Protein AF-W9ZWS8-F1 (afdb_monomer)

Foldseek 3Di:
DPPVVVVVVVVVVVVVVVVPPVVVVVVVVVVVVVVVLVVDQFAAEEEAECVQFAFDLCLLQVFLQSLLVLLVLQQVLVCVVCVVLVNNSHHYAYEYEDQQQVVQCLCVVLVSFDPDSRRNVSSQNSNPVNDPRGHYDNLHDDPCSRVVVSLVVCVVLVPPPSHQAYEYHPQQDPVCLVSLQVVQLVQRHYEYEDALQGDRDCSVVRSNYHYDYSPNSGDNHHRPDPPPDPPDDDDDDDDDDDDQDAAADPCVVVVNDPCPPNDSHDDDDDDDDDDDDDDDDDDDDDDDDDDDDDPPDDDPDPDDPPLVPAAAPVNAPPPDFDADPVRHTGDHRDDDDDPVVPPDDDDPVVVLVVVCVVDPDPVVVVVSVVVVVVVVQVVCVVVPDHQDDDPVDGDDDDDDDDDDD

Structure (mmCIF, N/CA/C/O backbone):
data_AF-W9ZWS8-F1
#
_entry.id   AF-W9ZWS8-F1
#
loop_
_atom_site.group_PDB
_atom_site.id
_atom_site.type_symbol
_atom_site.label_atom_id
_atom_site.label_alt_id
_atom_site.label_comp_id
_atom_site.label_asym_id
_atom_site.label_entity_id
_atom_site.label_seq_id
_atom_site.pdbx_PDB_ins_code
_atom_site.Cartn_x
_atom_site.Cartn_y
_atom_site.Cartn_z
_atom_site.occupancy
_atom_site.B_iso_or_equiv
_atom_site.auth_seq_id
_atom_site.auth_comp_id
_atom_site.auth_asym_id
_atom_site.auth_atom_id
_atom_site.pdbx_PDB_model_num
ATOM 1 N N . MET A 1 1 ? -33.723 9.340 68.580 1.00 49.38 1 MET A N 1
ATOM 2 C CA . MET A 1 1 ? -34.343 9.014 67.281 1.00 49.38 1 MET A CA 1
ATOM 3 C C . MET A 1 1 ? -34.538 10.326 66.551 1.00 49.38 1 MET A C 1
ATOM 5 O O . MET A 1 1 ? -35.050 11.253 67.167 1.00 49.38 1 MET A O 1
ATOM 9 N N . LEU A 1 2 ? -34.007 10.461 65.334 1.00 48.06 2 LEU A N 1
ATOM 10 C CA . LEU A 1 2 ? -34.272 11.648 64.515 1.00 48.06 2 LEU A CA 1
ATOM 11 C C . LEU A 1 2 ? -35.775 11.666 64.185 1.00 48.06 2 LEU A C 1
ATOM 13 O O . LEU A 1 2 ? -36.319 10.587 63.966 1.00 48.06 2 LEU A O 1
ATOM 17 N N . PRO A 1 3 ? -36.450 12.827 64.205 1.00 59.47 3 PRO A N 1
ATOM 18 C CA . PRO A 1 3 ? -37.876 12.892 63.898 1.00 59.47 3 PRO A CA 1
ATOM 19 C C . PRO A 1 3 ? -38.123 12.420 62.460 1.00 59.47 3 PRO A C 1
ATOM 21 O O . PRO A 1 3 ? -37.377 12.810 61.560 1.00 59.47 3 PRO A O 1
ATOM 24 N N . ASP A 1 4 ? -39.158 11.602 62.257 1.00 61.44 4 ASP A N 1
ATOM 25 C CA . ASP A 1 4 ? -39.454 10.919 60.985 1.00 61.44 4 ASP A CA 1
ATOM 26 C C . ASP A 1 4 ? -39.531 11.887 59.789 1.00 61.44 4 ASP A C 1
ATOM 28 O O . ASP A 1 4 ? -39.014 11.599 58.713 1.00 61.44 4 ASP A O 1
ATOM 32 N N . GLU A 1 5 ? -40.007 13.118 60.003 1.00 66.88 5 GLU A N 1
ATOM 33 C CA . GLU A 1 5 ? -40.022 14.161 58.968 1.00 66.88 5 GLU A CA 1
ATOM 34 C C . GLU A 1 5 ? -38.631 14.557 58.441 1.00 66.88 5 GLU A C 1
ATOM 36 O O . GLU A 1 5 ? -38.486 14.991 57.298 1.00 66.88 5 GLU A O 1
ATOM 41 N N . ALA A 1 6 ? -37.589 14.481 59.273 1.00 58.44 6 ALA A N 1
ATOM 42 C CA . ALA A 1 6 ? -36.227 14.788 58.845 1.00 58.44 6 ALA A CA 1
ATOM 43 C C . ALA A 1 6 ? -35.654 13.670 57.964 1.00 58.44 6 ALA A C 1
ATOM 45 O O . ALA A 1 6 ? -34.862 13.951 57.063 1.00 58.44 6 ALA A O 1
ATOM 46 N N . ILE A 1 7 ? -36.082 12.429 58.203 1.00 60.06 7 ILE A N 1
ATOM 47 C CA . ILE A 1 7 ? -35.705 11.253 57.417 1.00 60.06 7 ILE A CA 1
ATOM 48 C C . ILE A 1 7 ? -36.413 11.299 56.058 1.00 60.06 7 ILE A C 1
ATOM 50 O O . ILE A 1 7 ? -35.750 11.151 55.031 1.00 60.06 7 ILE A O 1
ATOM 54 N N . ASP A 1 8 ? -37.705 11.630 56.035 1.00 65.50 8 ASP A N 1
ATOM 55 C CA . ASP A 1 8 ? -38.480 11.759 54.794 1.00 65.50 8 ASP A CA 1
ATOM 56 C C . ASP A 1 8 ? -37.973 12.909 53.911 1.00 65.50 8 ASP A C 1
ATOM 58 O O . ASP A 1 8 ? -37.762 12.734 52.710 1.00 65.50 8 ASP A O 1
ATOM 62 N N . ARG A 1 9 ? -37.649 14.072 54.498 1.00 68.88 9 ARG A N 1
ATOM 63 C CA . ARG A 1 9 ? -37.041 15.189 53.748 1.00 68.88 9 ARG A CA 1
ATOM 64 C C . ARG A 1 9 ? -35.665 14.834 53.176 1.00 68.88 9 ARG A C 1
ATOM 66 O O . ARG A 1 9 ? -35.333 15.267 52.069 1.00 68.88 9 ARG A O 1
ATOM 73 N N . ALA A 1 10 ? -34.858 14.060 53.901 1.00 55.59 10 ALA A N 1
ATOM 74 C CA . ALA A 1 10 ? -33.559 13.597 53.416 1.00 55.59 10 ALA A CA 1
ATOM 75 C C . ALA A 1 10 ? -33.711 12.576 52.275 1.00 55.59 10 ALA A C 1
ATOM 77 O O . ALA A 1 10 ? -32.982 12.662 51.285 1.00 55.59 10 ALA A O 1
ATOM 78 N N . ALA A 1 11 ? -34.691 11.671 52.370 1.00 60.41 11 ALA A N 1
ATOM 79 C CA . ALA A 1 11 ? -35.019 10.701 51.327 1.00 60.41 11 ALA A CA 1
ATOM 80 C C . ALA A 1 11 ? -35.515 11.380 50.039 1.00 60.41 11 ALA A C 1
ATOM 82 O O . ALA A 1 11 ? -35.026 11.062 48.955 1.00 60.41 11 ALA A O 1
ATOM 83 N N . ASP A 1 12 ? -36.390 12.382 50.151 1.00 66.44 12 ASP A N 1
ATOM 84 C CA . ASP A 1 12 ? -36.866 13.182 49.014 1.00 66.44 12 ASP A CA 1
ATOM 85 C C . ASP A 1 12 ? -35.747 14.002 48.365 1.00 66.44 12 ASP A C 1
ATOM 87 O O . ASP A 1 12 ? -35.689 14.156 47.142 1.00 66.44 12 ASP A O 1
ATOM 91 N N . THR A 1 13 ? -34.825 14.528 49.174 1.00 63.38 13 THR A N 1
ATOM 92 C CA . THR A 1 13 ? -33.660 15.265 48.673 1.00 63.38 13 THR A CA 1
ATOM 93 C C . THR A 1 13 ? -32.709 14.324 47.927 1.00 63.38 13 THR A C 1
ATOM 95 O O . THR A 1 13 ? -32.280 14.644 46.819 1.00 63.38 13 THR A O 1
ATOM 98 N N . LEU A 1 14 ? -32.455 13.123 48.460 1.00 55.41 14 LEU A N 1
ATOM 99 C CA . LEU A 1 14 ? -31.691 12.064 47.788 1.00 55.41 14 LEU A CA 1
ATOM 100 C C . LEU A 1 14 ? -32.362 11.590 46.492 1.00 55.41 14 LEU A C 1
ATOM 102 O O . LEU A 1 14 ? -31.674 11.395 45.492 1.00 55.41 14 LEU A O 1
ATOM 106 N N . ALA A 1 15 ? -33.689 11.454 46.469 1.00 58.94 15 ALA A N 1
ATOM 107 C CA . ALA A 1 15 ? -34.445 11.094 45.271 1.00 58.94 15 ALA A CA 1
ATOM 108 C C . ALA A 1 15 ? -34.354 12.181 44.184 1.00 58.94 15 ALA A C 1
ATOM 110 O O . ALA A 1 15 ? -34.162 11.868 43.008 1.00 58.94 15 ALA A O 1
ATOM 111 N N . LYS A 1 16 ? -34.399 13.463 44.570 1.00 58.09 16 LYS A N 1
ATOM 112 C CA . LYS A 1 16 ? -34.188 14.602 43.659 1.00 58.09 16 LYS A CA 1
ATOM 113 C C . LYS A 1 16 ? -32.757 14.665 43.120 1.00 58.09 16 LYS A C 1
ATOM 115 O O . LYS A 1 16 ? -32.581 14.910 41.930 1.00 58.09 16 LYS A O 1
ATOM 120 N N . PHE A 1 17 ? -31.747 14.379 43.945 1.00 52.06 17 PHE A N 1
ATOM 121 C CA . PHE A 1 17 ? -30.354 14.252 43.489 1.00 52.06 17 PHE A CA 1
ATOM 122 C C . PHE A 1 17 ? -30.159 13.074 42.526 1.00 52.06 17 PHE A C 1
ATOM 124 O O . PHE A 1 17 ? -29.433 13.203 41.547 1.00 52.06 17 PHE A O 1
ATOM 131 N N . ARG A 1 18 ? -30.849 11.951 42.756 1.00 52.91 18 ARG A N 1
ATOM 132 C CA . ARG A 1 18 ? -30.812 10.763 41.889 1.00 52.91 18 ARG A CA 1
ATOM 133 C C . ARG A 1 18 ? -31.508 10.989 40.536 1.00 52.91 18 ARG A C 1
ATOM 135 O O . ARG A 1 18 ? -31.109 10.374 39.552 1.00 52.91 18 ARG A O 1
ATOM 142 N N . ASN A 1 19 ? -32.505 11.880 40.484 1.00 54.25 19 ASN A N 1
ATOM 143 C CA . ASN A 1 19 ? -33.193 12.292 39.252 1.00 54.25 19 ASN A CA 1
ATOM 144 C C . ASN A 1 19 ? -32.467 13.409 38.478 1.00 54.25 19 ASN A C 1
ATOM 146 O O . ASN A 1 19 ? -32.538 13.427 37.254 1.00 54.25 19 ASN A O 1
ATOM 150 N N . ASN A 1 20 ? -31.729 14.301 39.147 1.00 55.91 20 ASN A N 1
ATOM 151 C CA . ASN A 1 20 ? -30.867 15.311 38.509 1.00 55.91 20 ASN A CA 1
ATOM 152 C C . ASN A 1 20 ? -29.486 14.734 38.171 1.00 55.91 20 ASN A C 1
ATOM 154 O O . ASN A 1 20 ? -28.443 15.302 38.502 1.00 55.91 20 ASN A O 1
ATOM 158 N N . ASN A 1 21 ? -29.474 13.574 37.519 1.00 60.28 21 ASN A N 1
ATOM 159 C CA . ASN A 1 21 ? -28.254 12.853 37.201 1.00 60.28 21 ASN A CA 1
ATOM 160 C C . ASN A 1 21 ? -27.593 13.458 35.950 1.00 60.28 21 ASN A C 1
ATOM 162 O O . ASN A 1 21 ? -27.434 12.793 34.931 1.00 60.28 21 ASN A O 1
ATOM 166 N N . ALA A 1 22 ? -27.145 14.714 36.053 1.00 64.44 22 ALA A N 1
ATOM 167 C CA . ALA A 1 22 ? -26.274 15.352 35.065 1.00 64.44 22 ALA A CA 1
ATOM 168 C C . ALA A 1 22 ? -25.052 14.471 34.755 1.00 64.44 22 ALA A C 1
ATOM 170 O O . ALA A 1 22 ? -24.515 14.518 33.659 1.00 64.44 22 ALA A O 1
ATOM 171 N N . LEU A 1 23 ? -24.649 13.612 35.700 1.00 55.84 23 LEU A N 1
ATOM 172 C CA . LEU A 1 23 ? -23.635 12.589 35.491 1.00 55.84 23 LEU A CA 1
ATOM 173 C C . LEU A 1 23 ? -24.034 11.557 34.426 1.00 55.84 23 LEU A C 1
ATOM 175 O O . LEU A 1 23 ? -23.194 11.212 33.609 1.00 55.84 23 LEU A O 1
ATOM 179 N N . ASN A 1 24 ? -25.284 11.088 34.387 1.00 66.06 24 ASN A N 1
ATOM 180 C CA . ASN A 1 24 ? -25.743 10.175 33.335 1.00 66.06 24 ASN A CA 1
ATOM 181 C C . ASN A 1 24 ? -25.787 10.877 31.979 1.00 66.06 24 ASN A C 1
ATOM 183 O O . ASN A 1 24 ? -25.373 10.282 30.993 1.00 66.06 24 ASN A O 1
ATOM 187 N N . ASP A 1 25 ? -26.215 12.140 31.935 1.00 69.50 25 ASP A N 1
ATOM 188 C CA . ASP A 1 25 ? -26.211 12.925 30.699 1.00 69.50 25 ASP A CA 1
ATOM 189 C C . ASP A 1 25 ? -24.784 13.201 30.217 1.00 69.50 25 ASP A C 1
ATOM 191 O O . ASP A 1 25 ? -24.505 13.076 29.030 1.00 69.50 25 ASP A O 1
ATOM 195 N N . ILE A 1 26 ? -23.852 13.505 31.126 1.00 73.38 26 ILE A N 1
ATOM 196 C CA . ILE A 1 26 ? -22.426 13.669 30.823 1.00 73.38 26 ILE A CA 1
ATOM 197 C C . ILE A 1 26 ? -21.822 12.341 30.370 1.00 73.38 26 ILE A C 1
ATOM 199 O O . ILE A 1 26 ? -21.086 12.336 29.391 1.00 73.38 26 ILE A O 1
ATOM 203 N N . LEU A 1 27 ? -22.130 11.221 31.029 1.00 71.31 27 LEU A N 1
ATOM 204 C CA . LEU A 1 27 ? -21.666 9.888 30.634 1.00 71.31 27 LEU A CA 1
ATOM 205 C C . LEU A 1 27 ? -22.222 9.488 29.268 1.00 71.31 27 LEU A C 1
ATOM 207 O O . LEU A 1 27 ? -21.477 8.958 28.451 1.00 71.31 27 LEU A O 1
ATOM 211 N N . ASP A 1 28 ? -23.487 9.788 28.988 1.00 73.50 28 ASP A N 1
ATOM 212 C CA . ASP A 1 28 ? -24.120 9.550 27.693 1.00 73.50 28 ASP A CA 1
ATOM 213 C C . ASP A 1 28 ? -23.546 10.485 26.617 1.00 73.50 28 ASP A C 1
ATOM 215 O O . ASP A 1 28 ? -23.298 10.077 25.487 1.00 73.50 28 ASP A O 1
ATOM 219 N N . GLN A 1 29 ? -23.226 11.732 26.965 1.00 73.75 29 GLN A N 1
ATOM 220 C CA . GLN A 1 29 ? -22.562 12.681 26.077 1.00 73.75 29 GLN A CA 1
ATOM 221 C C . GLN A 1 29 ? -21.107 12.275 25.809 1.00 73.75 29 GLN A C 1
ATOM 223 O O . GLN A 1 29 ? -20.656 12.377 24.670 1.00 73.75 29 GLN A O 1
ATOM 228 N N . TYR A 1 30 ? -20.397 11.744 26.806 1.00 69.50 30 TYR A N 1
ATOM 229 C CA . TYR A 1 30 ? -19.053 11.180 26.680 1.00 69.50 30 TYR A CA 1
ATOM 230 C C . TYR A 1 30 ? -19.078 9.892 25.851 1.00 69.50 30 TYR A C 1
ATOM 232 O O . TYR A 1 30 ? -18.274 9.737 24.937 1.00 69.50 30 TYR A O 1
ATOM 240 N N . ALA A 1 31 ? -20.059 9.014 26.075 1.00 67.25 31 ALA A N 1
ATOM 241 C CA . ALA A 1 31 ? -20.307 7.828 25.262 1.00 67.25 31 ALA A CA 1
ATOM 242 C C . ALA A 1 31 ? -20.641 8.207 23.813 1.00 67.25 31 ALA A C 1
ATOM 244 O O . ALA A 1 31 ? -20.095 7.610 22.892 1.00 67.25 31 ALA A O 1
ATOM 245 N N . LYS A 1 32 ? -21.437 9.260 23.590 1.00 64.81 32 LYS A N 1
ATOM 246 C CA . LYS A 1 32 ? -21.706 9.841 22.265 1.00 64.81 32 LYS A CA 1
ATOM 247 C C . LYS A 1 32 ? -20.467 10.486 21.643 1.00 64.81 32 LYS A C 1
ATOM 249 O O . LYS A 1 32 ? -20.309 10.415 20.430 1.00 64.81 32 LYS A O 1
ATOM 254 N N . GLN A 1 33 ? -19.565 11.089 22.420 1.00 63.78 33 GLN A N 1
ATOM 255 C CA . GLN A 1 33 ? -18.284 11.593 21.906 1.00 63.78 33 GLN A CA 1
ATOM 256 C C . GLN A 1 33 ? -17.329 10.452 21.520 1.00 63.78 33 GLN A C 1
ATOM 258 O O . GLN A 1 33 ? -16.702 10.517 20.463 1.00 63.78 33 GLN A O 1
ATOM 263 N N . LEU A 1 34 ? -17.277 9.377 22.311 1.00 60.72 34 LEU A N 1
ATOM 264 C CA . LEU A 1 34 ? -16.553 8.147 21.976 1.00 60.72 34 LEU A CA 1
ATOM 265 C C . LEU A 1 34 ? -17.168 7.455 20.744 1.00 60.72 34 LEU A C 1
ATOM 267 O O . LEU A 1 34 ? -16.440 7.014 19.854 1.00 60.72 34 LEU A O 1
ATOM 271 N N . ALA A 1 35 ? -18.499 7.437 20.637 1.00 56.84 35 ALA A N 1
ATOM 272 C CA . ALA A 1 35 ? -19.242 6.887 19.503 1.00 56.84 35 ALA A CA 1
ATOM 273 C C . ALA A 1 35 ? -19.125 7.751 18.236 1.00 56.84 35 ALA A C 1
ATOM 275 O O . ALA A 1 35 ? -19.041 7.211 17.140 1.00 56.84 35 ALA A O 1
ATOM 276 N N . ARG A 1 36 ? -18.987 9.078 18.349 1.00 53.50 36 ARG A N 1
ATOM 277 C CA . ARG A 1 36 ? -18.617 9.956 17.220 1.00 53.50 36 ARG A CA 1
ATOM 278 C C . ARG A 1 36 ? -17.240 9.620 16.638 1.00 53.50 36 ARG A C 1
ATOM 280 O O . ARG A 1 36 ? -16.988 9.874 15.462 1.00 53.50 36 ARG A O 1
ATOM 287 N N . GLY A 1 37 ? -16.354 9.009 17.429 1.00 51.03 37 GLY A N 1
ATOM 288 C CA . GLY A 1 37 ? -15.125 8.380 16.937 1.00 51.03 37 GLY A CA 1
ATOM 289 C C . GLY A 1 37 ? -15.361 7.063 16.178 1.00 51.03 37 GLY A C 1
ATOM 290 O O . GLY A 1 37 ? -14.565 6.720 15.305 1.00 51.03 37 GLY A O 1
ATOM 291 N N . GLN A 1 38 ? -16.457 6.353 16.474 1.00 51.25 38 GLN A N 1
ATOM 292 C CA . GLN A 1 38 ? -16.904 5.123 15.804 1.00 51.25 38 GLN A CA 1
ATOM 293 C C . GLN A 1 38 ? -17.777 5.366 14.559 1.00 51.25 38 GLN A C 1
ATOM 295 O O . GLN A 1 38 ? -17.828 4.500 13.693 1.00 51.25 38 GLN A O 1
ATOM 300 N N . GLU A 1 39 ? -18.409 6.537 14.411 1.00 52.16 39 GLU A N 1
ATOM 301 C CA . GLU A 1 39 ? -19.168 6.915 13.199 1.00 52.16 39 GLU A CA 1
ATOM 302 C C . GLU A 1 39 ? -18.287 7.043 11.945 1.00 52.16 39 GLU A C 1
ATOM 304 O O . GLU A 1 39 ? -18.783 7.148 10.821 1.00 52.16 39 GLU A O 1
ATOM 309 N N . ARG A 1 40 ? -16.961 7.022 12.106 1.00 67.19 40 ARG A N 1
ATOM 310 C CA . ARG A 1 40 ? -16.037 7.040 10.980 1.00 67.19 40 ARG A CA 1
ATOM 311 C C . ARG A 1 40 ? -15.728 5.616 10.532 1.00 67.19 40 ARG A C 1
ATOM 313 O O . ARG A 1 40 ? -15.257 4.812 11.331 1.00 67.19 40 ARG A O 1
ATOM 320 N N . LYS A 1 41 ? -15.924 5.334 9.238 1.00 82.94 41 LYS A N 1
ATOM 321 C CA . LYS A 1 41 ? -15.616 4.034 8.616 1.00 82.94 41 LYS A CA 1
ATOM 322 C C . LYS A 1 41 ? -14.187 3.586 8.991 1.00 82.94 41 LYS A C 1
ATOM 324 O O . LYS A 1 41 ? -13.235 4.266 8.586 1.00 82.94 41 LYS A O 1
ATOM 329 N N . PRO A 1 42 ? -14.014 2.519 9.796 1.00 93.50 42 PRO A N 1
ATOM 330 C CA . PRO A 1 42 ? -12.695 2.011 10.143 1.00 93.50 42 PRO A CA 1
ATOM 331 C C . PRO A 1 42 ? -12.051 1.381 8.910 1.00 93.50 42 PRO A C 1
ATOM 333 O O . PRO A 1 42 ? -12.739 0.921 7.997 1.00 93.50 42 PRO A O 1
ATOM 336 N N . PHE A 1 43 ? -10.724 1.352 8.880 1.00 96.56 43 PHE A N 1
ATOM 337 C CA . PHE A 1 43 ? -10.001 0.736 7.775 1.00 96.56 43 PHE A CA 1
ATOM 338 C C . PHE A 1 43 ? -8.743 0.017 8.248 1.00 96.56 43 PHE A C 1
ATOM 340 O O . PHE A 1 43 ? -8.201 0.285 9.325 1.00 96.56 43 PHE A O 1
ATOM 347 N N . ALA A 1 44 ? -8.279 -0.894 7.405 1.00 98.25 44 ALA A N 1
ATOM 348 C CA . ALA A 1 44 ? -6.967 -1.500 7.474 1.00 98.25 44 ALA A CA 1
ATOM 349 C C . ALA A 1 44 ? -6.117 -0.981 6.314 1.00 98.25 44 ALA A C 1
ATOM 351 O O . ALA A 1 44 ? -6.593 -0.866 5.185 1.00 98.25 44 ALA A O 1
ATOM 352 N N . LEU A 1 45 ? -4.857 -0.672 6.591 1.00 98.62 45 LEU A N 1
ATOM 353 C CA . LEU A 1 45 ? -3.904 -0.203 5.595 1.00 98.62 45 LEU A CA 1
ATOM 354 C C . LEU A 1 45 ? -2.966 -1.342 5.196 1.00 98.62 45 LEU A C 1
ATOM 356 O O . LEU A 1 45 ? -2.389 -1.990 6.060 1.00 98.62 45 LEU A O 1
ATOM 360 N N . ALA A 1 46 ? -2.742 -1.536 3.905 1.00 98.62 46 ALA A N 1
ATOM 361 C CA . ALA A 1 46 ? -1.642 -2.325 3.380 1.00 98.62 46 ALA A CA 1
ATOM 362 C C . ALA A 1 46 ? -0.635 -1.394 2.709 1.00 98.62 46 ALA A C 1
ATOM 364 O O . ALA A 1 46 ? -0.954 -0.746 1.713 1.00 98.62 46 ALA A O 1
ATOM 365 N N . VAL A 1 47 ? 0.577 -1.327 3.256 1.00 98.38 47 VAL A N 1
ATOM 366 C CA . VAL A 1 47 ? 1.681 -0.560 2.673 1.00 98.38 47 VAL A CA 1
ATOM 367 C C . VAL A 1 47 ? 2.685 -1.532 2.073 1.00 98.38 47 VAL A C 1
ATOM 369 O O . VAL A 1 47 ? 3.194 -2.410 2.774 1.00 98.38 47 VAL A O 1
ATOM 372 N N . VAL A 1 48 ? 2.948 -1.390 0.775 1.00 98.44 48 VAL A N 1
ATOM 373 C CA . VAL A 1 48 ? 3.708 -2.368 -0.009 1.00 98.44 48 VAL A CA 1
ATOM 374 C C . VAL A 1 48 ? 4.881 -1.699 -0.716 1.00 98.44 48 VAL A C 1
ATOM 376 O O . VAL A 1 48 ? 4.704 -0.710 -1.428 1.00 98.44 48 VAL A O 1
ATOM 379 N N . ASP A 1 49 ? 6.078 -2.258 -0.552 1.00 97.19 49 ASP A N 1
ATOM 380 C CA . ASP A 1 49 ? 7.244 -1.899 -1.355 1.00 97.19 49 ASP A CA 1
ATOM 381 C C . ASP A 1 49 ? 7.211 -2.676 -2.672 1.00 97.19 49 ASP A C 1
ATOM 383 O O . ASP A 1 49 ? 7.473 -3.884 -2.727 1.00 97.19 49 ASP A O 1
ATOM 387 N N . GLY A 1 50 ? 6.889 -1.965 -3.747 1.00 96.12 50 GLY A N 1
ATOM 388 C CA . GLY A 1 50 ? 6.734 -2.543 -5.070 1.00 96.12 50 GLY A CA 1
ATOM 389 C C . GLY A 1 50 ? 8.033 -2.904 -5.780 1.00 96.12 50 GLY A C 1
ATOM 390 O O . GLY A 1 50 ? 7.959 -3.448 -6.878 1.00 96.12 50 GLY A O 1
ATOM 391 N N . HIS A 1 51 ? 9.208 -2.650 -5.195 1.00 92.50 51 HIS A N 1
ATOM 392 C CA . HIS A 1 51 ? 10.468 -3.189 -5.721 1.00 92.50 51 HIS A CA 1
ATOM 393 C C . HIS A 1 51 ? 10.702 -4.632 -5.277 1.00 92.50 51 HIS A C 1
ATOM 395 O O . HIS A 1 51 ? 11.212 -5.438 -6.056 1.00 92.50 51 HIS A O 1
ATOM 401 N N . GLY A 1 52 ? 10.345 -4.953 -4.032 1.00 92.44 52 GLY A N 1
ATOM 402 C CA . GLY A 1 52 ? 10.497 -6.297 -3.481 1.00 92.44 52 GLY A CA 1
ATOM 403 C C . GLY A 1 52 ? 9.285 -7.183 -3.760 1.00 92.44 52 GLY A C 1
ATOM 404 O O . GLY A 1 52 ? 9.424 -8.322 -4.210 1.00 92.44 52 GLY A O 1
ATOM 405 N N . TYR A 1 53 ? 8.080 -6.671 -3.508 1.00 96.44 53 TYR A N 1
ATOM 406 C CA . TYR A 1 53 ? 6.842 -7.451 -3.541 1.00 96.44 53 TYR A CA 1
ATOM 407 C C . TYR A 1 53 ? 6.208 -7.412 -4.930 1.00 96.44 53 TYR A C 1
ATOM 409 O O . TYR A 1 53 ? 5.218 -6.730 -5.183 1.00 96.44 53 TYR A O 1
ATOM 417 N N . ILE A 1 54 ? 6.814 -8.157 -5.850 1.00 96.19 54 ILE A N 1
ATOM 418 C CA . ILE A 1 54 ? 6.367 -8.252 -7.241 1.00 96.19 54 ILE A CA 1
ATOM 419 C C . ILE A 1 54 ? 5.187 -9.222 -7.351 1.00 96.19 54 ILE A C 1
ATOM 421 O O . ILE A 1 54 ? 5.253 -10.345 -6.844 1.00 96.19 54 ILE A O 1
ATOM 425 N N . PHE A 1 55 ? 4.123 -8.804 -8.039 1.00 97.44 55 PHE A N 1
ATOM 426 C CA . PHE A 1 55 ? 2.961 -9.650 -8.320 1.00 97.44 55 PHE A CA 1
ATOM 427 C C . PHE A 1 55 ? 3.312 -10.851 -9.194 1.00 97.44 55 PHE A C 1
ATOM 429 O O . PHE A 1 55 ? 4.261 -10.813 -9.983 1.00 97.44 55 PHE A O 1
ATOM 436 N N . ASP A 1 56 ? 2.521 -11.916 -9.059 1.00 96.56 56 ASP A N 1
ATOM 437 C CA . ASP A 1 56 ? 2.656 -13.108 -9.891 1.00 96.56 56 ASP A CA 1
ATOM 438 C C . ASP A 1 56 ? 2.678 -12.765 -11.395 1.00 96.56 56 ASP A C 1
ATOM 440 O O . ASP A 1 56 ? 2.004 -11.842 -11.862 1.00 96.56 56 ASP A O 1
ATOM 444 N N . GLU A 1 57 ? 3.468 -13.507 -12.175 1.00 95.62 57 GLU A N 1
ATOM 445 C CA . GLU A 1 57 ? 3.637 -13.224 -13.605 1.00 95.62 57 GLU A CA 1
ATOM 446 C C . GLU A 1 57 ? 2.351 -13.308 -14.412 1.00 95.62 57 GLU A C 1
ATOM 448 O O . GLU A 1 57 ? 2.234 -12.601 -15.411 1.00 95.62 57 GLU A O 1
ATOM 453 N N . ARG A 1 58 ? 1.378 -14.110 -13.964 1.00 95.94 58 ARG A N 1
ATOM 454 C CA . ARG A 1 58 ? 0.045 -14.191 -14.577 1.00 95.94 58 ARG A CA 1
ATOM 455 C C . ARG A 1 58 ? -0.740 -12.881 -14.498 1.00 95.94 58 ARG A C 1
ATOM 457 O O . ARG A 1 58 ? -1.769 -12.745 -15.151 1.00 95.94 58 ARG A O 1
ATOM 464 N N . PHE A 1 59 ? -0.318 -11.956 -13.640 1.00 97.69 59 PHE A N 1
ATOM 465 C CA . PHE A 1 59 ? -0.847 -10.599 -13.594 1.00 97.69 59 PHE A CA 1
ATOM 466 C C . PHE A 1 59 ? 0.054 -9.658 -14.374 1.00 97.69 59 PHE A C 1
ATOM 468 O O . PHE A 1 59 ? -0.420 -8.918 -15.221 1.00 97.69 59 PHE A O 1
ATOM 475 N N . VAL A 1 60 ? 1.362 -9.704 -14.123 1.00 96.44 60 VAL A N 1
ATOM 476 C CA . VAL A 1 60 ? 2.307 -8.757 -14.731 1.00 96.44 60 VAL A CA 1
ATOM 477 C C . VAL A 1 60 ? 2.268 -8.805 -16.264 1.00 96.44 60 VAL A C 1
ATOM 479 O O . VAL A 1 60 ? 2.268 -7.754 -16.899 1.00 96.44 60 VAL A O 1
ATOM 482 N N . LYS A 1 61 ? 2.184 -10.005 -16.857 1.00 95.06 61 LYS A N 1
ATOM 483 C CA . LYS A 1 61 ? 2.166 -10.194 -18.319 1.00 95.06 61 LYS A CA 1
ATOM 484 C C . LYS A 1 61 ? 0.891 -9.675 -18.995 1.00 95.06 61 LYS A C 1
ATOM 486 O O . LYS A 1 61 ? 0.932 -9.363 -20.180 1.00 95.06 61 LYS A O 1
ATOM 491 N N . ASP A 1 62 ? -0.201 -9.534 -18.247 1.00 96.25 62 ASP A N 1
ATOM 492 C CA . ASP A 1 62 ? -1.517 -9.154 -18.774 1.00 96.25 62 ASP A CA 1
ATOM 493 C C . ASP A 1 62 ? -1.764 -7.635 -18.725 1.00 96.25 62 ASP A C 1
ATOM 495 O O . ASP A 1 62 ? -2.880 -7.176 -18.970 1.00 96.25 62 ASP A O 1
ATOM 499 N N . GLY A 1 63 ? -0.739 -6.838 -18.400 1.00 96.25 63 GLY A N 1
ATOM 500 C CA . GLY A 1 63 ? -0.816 -5.377 -18.421 1.00 96.25 63 GLY A CA 1
ATOM 501 C C . GLY A 1 63 ? -1.949 -4.843 -17.541 1.00 96.25 63 GLY A C 1
ATOM 502 O O . GLY A 1 63 ? -2.014 -5.160 -16.355 1.00 96.25 63 GLY A O 1
ATOM 503 N N . GLU A 1 64 ? -2.832 -4.031 -18.121 1.00 97.56 64 GLU A N 1
ATOM 504 C CA . GLU A 1 64 ? -3.941 -3.355 -17.430 1.00 97.56 64 GLU A CA 1
ATOM 505 C C . GLU A 1 64 ? -4.927 -4.325 -16.760 1.00 97.56 64 GLU A C 1
ATOM 507 O O . GLU A 1 64 ? -5.141 -4.252 -15.549 1.00 97.56 64 GLU A O 1
ATOM 512 N N . GLU A 1 65 ? -5.447 -5.309 -17.498 1.00 97.75 65 GLU A N 1
ATOM 513 C CA . GLU A 1 65 ? -6.328 -6.350 -16.943 1.00 97.75 65 GLU A CA 1
ATOM 514 C C . GLU A 1 65 ? -5.633 -7.149 -15.835 1.00 97.75 65 GLU A C 1
ATOM 516 O O . GLU A 1 65 ? -6.226 -7.526 -14.819 1.00 97.75 65 GLU A O 1
ATOM 521 N N . GLY A 1 66 ? -4.333 -7.384 -16.008 1.00 98.00 66 GLY A N 1
ATOM 522 C CA . GLY A 1 66 ? -3.488 -8.004 -15.002 1.00 98.00 66 GLY A CA 1
ATOM 523 C C . GLY A 1 66 ? -3.406 -7.199 -13.707 1.00 98.00 66 GLY A C 1
ATOM 524 O O . GLY A 1 66 ? -3.591 -7.763 -12.626 1.00 98.00 66 GLY A O 1
ATOM 525 N N . GLY A 1 67 ? -3.187 -5.887 -13.813 1.00 98.12 67 GLY A N 1
ATOM 526 C CA . GLY A 1 67 ? -3.179 -4.957 -12.684 1.00 98.12 67 GLY A CA 1
ATOM 527 C C . GLY A 1 67 ? -4.500 -4.952 -11.922 1.00 98.12 67 GLY A C 1
ATOM 528 O O . GLY A 1 67 ? -4.503 -5.035 -10.691 1.00 98.12 67 GLY A O 1
ATOM 529 N N . SER A 1 68 ? -5.616 -4.961 -12.654 1.00 98.12 68 SER A N 1
ATOM 530 C CA . SER A 1 68 ? -6.955 -4.991 -12.063 1.00 98.12 68 SER A CA 1
ATOM 531 C C . SER A 1 68 ? -7.217 -6.277 -11.276 1.00 98.12 68 SER A C 1
ATOM 533 O O . SER A 1 68 ? -7.618 -6.251 -10.106 1.00 98.12 68 SER A O 1
ATOM 535 N N . ARG A 1 69 ? -6.886 -7.432 -11.867 1.00 98.00 69 ARG A N 1
ATOM 536 C CA . ARG A 1 69 ? -7.006 -8.734 -11.193 1.00 98.00 69 ARG A CA 1
ATOM 537 C C . ARG A 1 69 ? -6.059 -8.864 -9.996 1.00 98.00 69 ARG A C 1
ATOM 539 O O . ARG A 1 69 ? -6.460 -9.434 -8.981 1.00 98.00 69 ARG A O 1
ATOM 546 N N . ALA A 1 70 ? -4.838 -8.332 -10.085 1.00 98.25 70 ALA A N 1
ATOM 547 C CA . ALA A 1 70 ? -3.868 -8.353 -8.990 1.00 98.25 70 ALA A CA 1
ATOM 548 C C . ALA A 1 70 ? -4.357 -7.558 -7.775 1.00 98.25 70 ALA A C 1
ATOM 550 O O . ALA A 1 70 ? -4.322 -8.065 -6.651 1.00 98.25 70 ALA A O 1
ATOM 551 N N . ALA A 1 71 ? -4.848 -6.339 -8.000 1.00 98.25 71 ALA A N 1
ATOM 552 C CA . ALA A 1 71 ? -5.404 -5.496 -6.949 1.00 98.25 71 ALA A CA 1
ATOM 553 C C . ALA A 1 71 ? -6.605 -6.159 -6.266 1.00 98.25 71 ALA A C 1
ATOM 555 O O . ALA A 1 71 ? -6.660 -6.224 -5.036 1.00 98.25 71 ALA A O 1
ATOM 556 N N . LYS A 1 72 ? -7.522 -6.731 -7.059 1.00 97.31 72 LYS A N 1
ATOM 557 C CA . LYS A 1 72 ? -8.668 -7.482 -6.540 1.00 97.31 72 LYS A CA 1
ATOM 558 C C . LYS A 1 72 ? -8.229 -8.668 -5.679 1.00 97.31 72 LYS A C 1
ATOM 560 O O . LYS A 1 72 ? -8.685 -8.785 -4.546 1.00 97.31 72 LYS A O 1
ATOM 565 N N . GLN A 1 73 ? -7.310 -9.508 -6.164 1.00 97.75 73 GLN A N 1
ATOM 566 C CA . GLN A 1 73 ? -6.858 -10.667 -5.390 1.00 97.75 73 GLN A CA 1
ATOM 567 C C . GLN A 1 73 ? -6.127 -10.257 -4.105 1.00 97.75 73 GLN A C 1
ATOM 569 O O . GLN A 1 73 ? -6.322 -10.888 -3.064 1.00 97.75 73 GLN A O 1
ATOM 574 N N . LEU A 1 74 ? -5.297 -9.212 -4.151 1.00 98.25 74 LEU A N 1
ATOM 575 C CA . LEU A 1 74 ? -4.646 -8.673 -2.959 1.00 98.25 74 LEU A CA 1
ATOM 576 C C . LEU A 1 74 ? -5.692 -8.214 -1.936 1.00 98.25 74 LEU A C 1
ATOM 578 O O . LEU A 1 74 ? -5.641 -8.631 -0.782 1.00 98.25 74 LEU A O 1
ATOM 582 N N . ASN A 1 75 ? -6.672 -7.422 -2.367 1.00 97.44 75 ASN A N 1
ATOM 583 C CA . ASN A 1 75 ? -7.762 -6.955 -1.518 1.00 97.44 75 ASN A CA 1
ATOM 584 C C . ASN A 1 75 ? -8.570 -8.112 -0.904 1.00 97.44 75 ASN A C 1
ATOM 586 O O . ASN A 1 75 ? -8.797 -8.120 0.304 1.00 97.44 75 ASN A O 1
ATOM 590 N N . ASP A 1 76 ? -8.957 -9.108 -1.701 1.00 96.94 76 ASP A N 1
ATOM 591 C CA . ASP A 1 76 ? -9.736 -10.260 -1.231 1.00 96.94 76 ASP A CA 1
ATOM 592 C C . ASP A 1 76 ? -8.949 -11.077 -0.190 1.00 96.94 76 ASP A C 1
ATOM 594 O O . ASP A 1 76 ? -9.469 -11.416 0.874 1.00 96.94 76 ASP A O 1
ATOM 598 N N . THR A 1 77 ? -7.651 -11.286 -0.432 1.00 98.00 77 THR A N 1
ATOM 599 C CA . THR A 1 77 ? -6.761 -12.004 0.496 1.00 98.00 77 THR A CA 1
ATOM 600 C C . THR A 1 77 ? -6.585 -11.243 1.819 1.00 98.00 77 THR A C 1
ATOM 602 O O . THR A 1 77 ? -6.554 -11.842 2.899 1.00 98.00 77 THR A O 1
ATOM 605 N N . LEU A 1 78 ? -6.499 -9.910 1.763 1.00 98.00 78 LEU A N 1
ATOM 606 C CA . LEU A 1 78 ? -6.447 -9.058 2.954 1.00 98.00 78 LEU A CA 1
ATOM 607 C C . LEU A 1 78 ? -7.773 -9.085 3.724 1.00 98.00 78 LEU A C 1
ATOM 609 O O . LEU A 1 78 ? -7.757 -9.228 4.946 1.00 98.00 78 LEU A O 1
ATOM 613 N N . LYS A 1 79 ? -8.921 -9.033 3.038 1.00 97.25 79 LYS A N 1
ATOM 614 C CA . LYS A 1 79 ? -10.246 -9.162 3.669 1.00 97.25 79 LYS A CA 1
ATOM 615 C C . LYS A 1 79 ? -10.418 -10.504 4.376 1.00 97.25 79 LYS A C 1
ATOM 617 O O . LYS A 1 79 ? -10.918 -10.545 5.499 1.00 97.25 79 LYS A O 1
ATOM 622 N N . ASP A 1 80 ? -9.945 -11.592 3.777 1.00 97.62 80 ASP A N 1
ATOM 623 C CA . ASP A 1 80 ? -9.932 -12.909 4.418 1.00 97.62 80 ASP A CA 1
ATOM 624 C C . ASP A 1 80 ? -9.061 -12.930 5.682 1.00 97.62 80 ASP A C 1
ATOM 626 O O . ASP A 1 80 ? -9.433 -13.518 6.703 1.00 97.62 80 ASP A O 1
ATOM 630 N N . SER A 1 81 ? -7.907 -12.261 5.640 1.00 97.75 81 SER A N 1
ATOM 631 C CA . SER A 1 81 ? -7.027 -12.098 6.799 1.00 97.75 81 SER A CA 1
ATOM 632 C C . SER A 1 81 ? -7.665 -11.263 7.917 1.00 97.75 81 SER A C 1
ATOM 634 O O . SER A 1 81 ? -7.509 -11.615 9.090 1.00 97.75 81 SER A O 1
ATOM 636 N N . LEU A 1 82 ? -8.408 -10.209 7.573 1.00 97.56 82 LEU A N 1
ATOM 637 C CA . LEU A 1 82 ? -9.141 -9.368 8.525 1.00 97.56 82 LEU A CA 1
ATOM 638 C C . LEU A 1 82 ? -10.320 -10.103 9.161 1.00 97.56 82 LEU A C 1
ATOM 640 O O . LEU A 1 82 ? -10.501 -10.008 10.372 1.00 97.56 82 LEU A O 1
ATOM 644 N N . ARG A 1 83 ? -11.064 -10.902 8.388 1.00 97.25 83 ARG A N 1
ATOM 645 C CA . ARG A 1 83 ? -12.156 -11.740 8.911 1.00 97.25 83 ARG A CA 1
ATOM 646 C C . ARG A 1 83 ? -11.660 -12.708 9.986 1.00 97.25 83 ARG A C 1
ATOM 648 O O . ARG A 1 83 ? -12.299 -12.871 11.016 1.00 97.25 83 ARG A O 1
ATOM 655 N N . ARG A 1 84 ? -10.476 -13.306 9.802 1.00 96.06 84 ARG A N 1
ATOM 656 C CA . ARG A 1 84 ? -9.843 -14.158 10.832 1.00 96.06 84 ARG A CA 1
ATOM 657 C C . ARG A 1 84 ? -9.459 -13.397 12.109 1.00 96.06 84 ARG A C 1
ATOM 659 O O . ARG A 1 84 ? -9.244 -14.031 13.135 1.00 96.06 84 ARG A O 1
ATOM 666 N N . LYS A 1 85 ? -9.342 -12.069 12.040 1.00 95.19 85 LYS A N 1
ATOM 667 C CA . LYS A 1 85 ? -8.986 -11.181 13.158 1.00 95.19 85 LYS A CA 1
ATOM 668 C C . LYS A 1 85 ? -10.202 -10.489 13.787 1.00 95.19 85 LYS A C 1
ATOM 670 O O . LYS A 1 85 ? -10.008 -9.699 14.702 1.00 95.19 85 LYS A O 1
ATOM 675 N N . GLY A 1 86 ? -11.423 -10.747 13.306 1.00 94.94 86 GLY A N 1
ATOM 676 C CA . GLY A 1 86 ? -12.628 -10.034 13.753 1.00 94.94 86 GLY A CA 1
ATOM 677 C C . GLY A 1 86 ? -12.671 -8.566 13.307 1.00 94.94 86 GLY A C 1
ATOM 678 O O . GLY A 1 86 ? -13.224 -7.718 14.004 1.00 94.94 86 GLY A O 1
ATOM 679 N N . LEU A 1 87 ? -12.015 -8.243 12.186 1.00 94.88 87 LEU A N 1
ATOM 680 C CA . LEU A 1 87 ? -11.916 -6.894 11.617 1.00 94.88 87 LEU A CA 1
ATOM 681 C C . LEU A 1 87 ? -12.609 -6.790 10.248 1.00 94.88 87 LEU A C 1
ATOM 683 O O . LEU A 1 87 ? -12.256 -5.939 9.434 1.00 94.88 87 LEU A O 1
ATOM 687 N N . GLU A 1 88 ? -13.596 -7.642 9.968 1.00 92.81 88 GLU A N 1
ATOM 688 C CA . GLU A 1 88 ? -14.329 -7.675 8.692 1.00 92.81 88 GLU A CA 1
ATOM 689 C C . GLU A 1 88 ? -15.120 -6.395 8.375 1.00 92.81 88 GLU A C 1
ATOM 691 O O . GLU A 1 88 ? -15.468 -6.166 7.220 1.00 92.81 88 GLU A O 1
ATOM 696 N N . SER A 1 89 ? -15.383 -5.550 9.375 1.00 90.69 89 SER A N 1
ATOM 697 C CA . SER A 1 89 ? -16.033 -4.245 9.203 1.00 90.69 89 SER A CA 1
ATOM 698 C C . SER A 1 89 ? -15.101 -3.159 8.654 1.00 90.69 89 SER A C 1
ATOM 700 O O . SER A 1 89 ? -15.566 -2.068 8.323 1.00 90.69 89 SER A O 1
ATOM 702 N N . CYS A 1 90 ? -13.794 -3.427 8.571 1.00 94.25 90 CYS A N 1
ATOM 703 C CA . CYS A 1 90 ? -12.815 -2.479 8.054 1.00 94.25 90 CYS A CA 1
ATOM 704 C C . CYS A 1 90 ? -12.797 -2.467 6.520 1.00 94.25 90 CYS A C 1
ATOM 706 O O . CYS A 1 90 ? -12.679 -3.511 5.879 1.00 94.25 90 CYS A O 1
ATOM 708 N N . GLU A 1 91 ? -12.797 -1.270 5.932 1.00 95.12 91 GLU A N 1
ATOM 709 C CA . GLU A 1 91 ? -12.397 -1.100 4.531 1.00 95.12 91 GLU A CA 1
ATOM 710 C C . GLU A 1 91 ? -10.898 -1.390 4.376 1.00 95.12 91 GLU A C 1
ATOM 712 O O . GLU A 1 91 ? -10.111 -1.185 5.302 1.00 95.12 91 GLU A O 1
ATOM 717 N N . VAL A 1 92 ? -10.478 -1.853 3.201 1.00 97.38 92 VAL A N 1
ATOM 718 C CA . VAL A 1 92 ? -9.065 -2.138 2.924 1.00 97.38 92 VAL A CA 1
ATOM 719 C C . VAL A 1 92 ? -8.505 -1.025 2.056 1.00 97.38 92 VAL A C 1
ATOM 721 O O . VAL A 1 92 ? -8.973 -0.808 0.950 1.00 97.38 92 VAL A O 1
ATOM 724 N N . MET A 1 93 ? -7.483 -0.328 2.539 1.00 97.81 93 MET A N 1
ATOM 725 C CA . MET A 1 93 ? -6.727 0.649 1.761 1.00 97.81 93 MET A CA 1
ATOM 726 C C . MET A 1 93 ? -5.376 0.048 1.393 1.00 97.81 93 MET A C 1
ATOM 728 O O . MET A 1 93 ? -4.624 -0.345 2.280 1.00 97.81 93 MET A O 1
ATOM 732 N N . VAL A 1 94 ? -5.042 -0.003 0.107 1.00 98.38 94 VAL A N 1
ATOM 733 C CA . VAL A 1 94 ? -3.770 -0.542 -0.386 1.00 98.38 94 VAL A CA 1
ATOM 734 C C . VAL A 1 94 ? -2.954 0.577 -1.011 1.00 98.38 94 VAL A C 1
ATOM 736 O O . VAL A 1 94 ? -3.431 1.274 -1.897 1.00 98.38 94 VAL A O 1
ATOM 739 N N . ARG A 1 95 ? -1.704 0.730 -0.572 1.00 98.19 95 ARG A N 1
ATOM 740 C CA . ARG A 1 95 ? -0.757 1.704 -1.116 1.00 98.19 95 ARG A CA 1
ATOM 741 C C . ARG A 1 95 ? 0.569 1.037 -1.426 1.00 98.19 95 ARG A C 1
ATOM 743 O O . ARG A 1 95 ? 1.321 0.666 -0.523 1.00 98.19 95 ARG A O 1
ATOM 750 N N . MET A 1 96 ? 0.850 0.900 -2.710 1.00 98.12 96 MET A N 1
ATOM 751 C CA . MET A 1 96 ? 2.071 0.310 -3.229 1.00 98.12 96 MET A CA 1
ATOM 752 C C . MET A 1 96 ? 2.987 1.396 -3.781 1.00 98.12 96 MET A C 1
ATOM 754 O O . MET A 1 96 ? 2.559 2.220 -4.583 1.00 98.12 96 MET A O 1
ATOM 758 N N . TYR A 1 97 ? 4.249 1.402 -3.363 1.00 98.38 97 TYR A N 1
ATOM 759 C CA . TYR A 1 97 ? 5.228 2.413 -3.760 1.00 98.38 97 TYR A CA 1
ATOM 760 C C . TYR A 1 97 ? 6.345 1.779 -4.574 1.00 98.38 97 TYR A C 1
ATOM 762 O O . TYR A 1 97 ? 6.981 0.832 -4.119 1.00 98.38 97 TYR A O 1
ATOM 770 N N . ALA A 1 98 ? 6.623 2.320 -5.758 1.00 97.50 98 ALA A N 1
ATOM 771 C CA . ALA A 1 98 ? 7.756 1.886 -6.566 1.00 97.50 98 ALA A CA 1
ATOM 772 C C . ALA A 1 98 ? 8.299 3.028 -7.424 1.00 97.50 98 ALA A C 1
ATOM 774 O O . ALA A 1 98 ? 7.567 3.938 -7.794 1.00 97.50 98 ALA A O 1
ATOM 775 N N . ASN A 1 99 ? 9.574 2.960 -7.799 1.00 96.44 99 ASN A N 1
ATOM 776 C CA . ASN A 1 99 ? 10.095 3.726 -8.924 1.00 96.44 99 ASN A CA 1
ATOM 777 C C . ASN A 1 99 ? 9.638 3.013 -10.200 1.00 96.44 99 ASN A C 1
ATOM 779 O O . ASN A 1 99 ? 10.199 1.974 -10.559 1.00 96.44 99 ASN A O 1
ATOM 783 N N . LEU A 1 100 ? 8.620 3.544 -10.881 1.00 96.44 100 LEU A N 1
ATOM 784 C CA . LEU A 1 100 ? 7.991 2.840 -12.003 1.00 96.44 100 LEU A CA 1
ATOM 785 C C . LEU A 1 100 ? 8.970 2.611 -13.163 1.00 96.44 100 LEU A C 1
ATOM 787 O O . LEU A 1 100 ? 8.950 1.556 -13.802 1.00 96.44 100 LEU A O 1
ATOM 791 N N . THR A 1 101 ? 9.868 3.568 -13.401 1.00 95.81 101 THR A N 1
ATOM 792 C CA . THR A 1 101 ? 10.940 3.458 -14.399 1.00 95.81 101 THR A CA 1
ATOM 793 C C . THR A 1 101 ? 11.919 2.335 -14.037 1.00 95.81 101 THR A C 1
ATOM 795 O O . THR A 1 101 ? 12.242 1.473 -14.860 1.00 95.81 101 THR A O 1
ATOM 798 N N . GLY A 1 102 ? 12.400 2.326 -12.791 1.00 95.38 102 GLY A N 1
ATOM 799 C CA . GLY A 1 102 ? 13.334 1.316 -12.290 1.00 95.38 102 GLY A CA 1
ATOM 800 C C . GLY A 1 102 ? 12.726 -0.086 -12.291 1.00 95.38 102 GLY A C 1
ATOM 801 O O . GLY A 1 102 ? 13.369 -1.045 -12.726 1.00 95.38 102 GLY A O 1
ATOM 802 N N . LEU A 1 103 ? 11.463 -0.191 -11.878 1.00 95.75 103 LEU A N 1
ATOM 803 C CA . LEU A 1 103 ? 10.706 -1.433 -11.884 1.00 95.75 103 LEU A CA 1
ATOM 804 C C . LEU A 1 103 ? 10.475 -1.948 -13.311 1.00 95.75 103 LEU A C 1
ATOM 806 O O . LEU A 1 103 ? 10.760 -3.113 -13.578 1.00 95.75 103 LEU A O 1
ATOM 810 N N . SER A 1 104 ? 10.070 -1.087 -14.252 1.00 96.69 104 SER A N 1
ATOM 811 C CA . SER A 1 104 ? 9.886 -1.458 -15.669 1.00 96.69 104 SER A CA 1
ATOM 812 C C . SER A 1 104 ? 11.166 -2.052 -16.265 1.00 96.69 104 SER A C 1
ATOM 814 O O . SER A 1 104 ? 11.141 -3.119 -16.878 1.00 96.69 104 SER A O 1
ATOM 816 N N . LYS A 1 105 ? 12.322 -1.427 -15.999 1.00 95.12 105 LYS A N 1
ATOM 817 C CA . LYS A 1 105 ? 13.635 -1.941 -16.423 1.00 95.12 105 LYS A CA 1
ATOM 818 C C . LYS A 1 105 ? 13.947 -3.314 -15.819 1.00 95.12 105 LYS A C 1
ATOM 820 O O . LYS A 1 105 ? 14.546 -4.160 -16.481 1.00 95.12 105 LYS A O 1
ATOM 825 N N . THR A 1 106 ? 13.564 -3.537 -14.566 1.00 94.62 106 THR A N 1
ATOM 826 C CA . THR A 1 106 ? 13.758 -4.807 -13.854 1.00 94.62 106 THR A CA 1
ATOM 827 C C . THR A 1 106 ? 12.871 -5.919 -14.392 1.00 94.62 106 THR A C 1
ATOM 829 O O . THR A 1 106 ? 13.350 -7.028 -14.636 1.00 94.62 106 THR A O 1
ATOM 832 N N . LEU A 1 107 ? 11.611 -5.614 -14.668 1.00 94.88 107 LEU A N 1
ATOM 833 C CA . LEU A 1 107 ? 10.676 -6.565 -15.254 1.00 94.88 107 LEU A CA 1
ATOM 834 C C . LEU A 1 107 ? 11.020 -6.884 -16.716 1.00 94.88 107 LEU A C 1
ATOM 836 O O . LEU A 1 107 ? 10.904 -8.032 -17.132 1.00 94.88 107 LEU A O 1
ATOM 840 N N . CYS A 1 108 ? 11.550 -5.924 -17.477 1.00 94.81 108 CY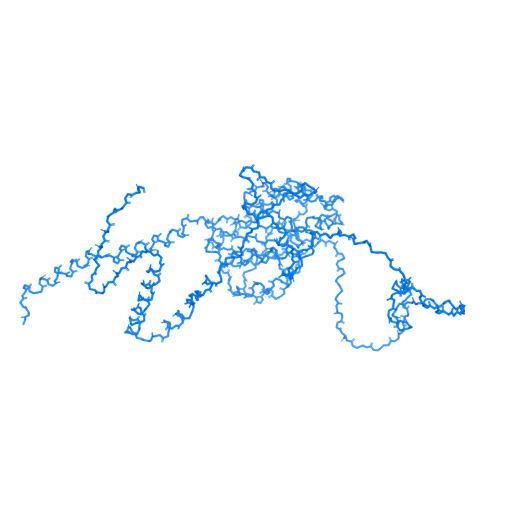S A N 1
ATOM 841 C CA . CYS A 1 108 ? 12.028 -6.172 -18.837 1.00 94.81 108 CYS A CA 1
ATOM 842 C C . CYS A 1 108 ? 13.165 -7.204 -18.885 1.00 94.81 108 CYS A C 1
ATOM 844 O O . CYS A 1 108 ? 13.100 -8.163 -19.651 1.00 94.81 108 CYS A O 1
ATOM 846 N N . LYS A 1 109 ? 14.172 -7.083 -18.009 1.00 93.19 109 LYS A N 1
ATOM 847 C CA . LYS A 1 109 ? 15.287 -8.050 -17.957 1.00 93.19 109 LYS A CA 1
ATOM 848 C C . LYS A 1 109 ? 14.861 -9.468 -17.581 1.00 93.19 109 LYS A C 1
ATOM 850 O O . LYS A 1 109 ? 15.570 -10.412 -17.908 1.00 93.19 109 LYS A O 1
ATOM 855 N N . SER A 1 110 ? 13.741 -9.610 -16.878 1.00 91.31 110 SER A N 1
ATOM 856 C CA . SER A 1 110 ? 13.165 -10.909 -16.513 1.00 91.31 110 SER A CA 1
ATOM 857 C C . SER A 1 110 ? 12.133 -11.415 -17.528 1.00 91.31 110 SER A C 1
ATOM 859 O O . SER A 1 110 ? 11.534 -12.463 -17.306 1.00 91.31 110 SER A O 1
ATOM 861 N N . GLY A 1 111 ? 11.931 -10.703 -18.645 1.00 91.56 111 GLY A N 1
ATOM 862 C CA . GLY A 1 111 ? 10.976 -11.081 -19.689 1.00 91.56 111 GLY A CA 1
ATOM 863 C C . GLY A 1 111 ? 9.508 -10.911 -19.286 1.00 91.56 111 GLY A C 1
ATOM 864 O O . GLY A 1 111 ? 8.639 -11.546 -19.876 1.00 91.56 111 GLY A O 1
ATOM 865 N N . LEU A 1 112 ? 9.228 -10.092 -18.267 1.00 91.19 112 LEU A N 1
ATOM 866 C CA . LEU A 1 112 ? 7.881 -9.868 -17.735 1.00 91.19 112 LEU A CA 1
ATOM 867 C C . LEU A 1 112 ? 7.223 -8.581 -18.245 1.00 91.19 112 LEU A C 1
ATOM 869 O O . LEU A 1 112 ? 6.006 -8.473 -18.193 1.00 91.19 112 LEU A O 1
ATOM 873 N N . SER A 1 113 ? 8.006 -7.611 -18.721 1.00 91.75 113 SER A N 1
ATOM 874 C CA . SER A 1 113 ? 7.500 -6.332 -19.237 1.00 91.75 113 SER A CA 1
ATOM 875 C C . SER A 1 113 ? 8.247 -5.906 -20.502 1.00 91.75 113 SER A C 1
ATOM 877 O O . SER A 1 113 ? 9.346 -6.390 -20.780 1.00 91.75 113 SER A O 1
ATOM 879 N N . GLY A 1 114 ? 7.666 -4.983 -21.271 1.00 91.69 114 GLY A N 1
ATOM 880 C CA . GLY A 1 114 ? 8.275 -4.440 -22.489 1.00 91.69 114 GLY A CA 1
ATOM 881 C C . GLY A 1 114 ? 9.557 -3.629 -22.238 1.00 91.69 114 GLY A C 1
ATOM 882 O O . GLY A 1 114 ? 9.868 -3.253 -21.107 1.00 91.69 114 GLY A O 1
ATOM 883 N N . ALA A 1 115 ? 10.294 -3.321 -23.308 1.00 91.56 115 ALA A N 1
ATOM 884 C CA . ALA A 1 115 ? 11.568 -2.590 -23.242 1.00 91.56 115 ALA A CA 1
ATOM 885 C C . ALA A 1 115 ? 11.431 -1.080 -22.966 1.00 91.56 115 ALA A C 1
ATOM 887 O O . ALA A 1 115 ? 12.422 -0.405 -22.685 1.00 91.56 115 ALA A O 1
ATOM 888 N N . GLU A 1 116 ? 10.217 -0.541 -23.050 1.00 94.44 116 GLU A N 1
ATOM 889 C CA . GLU A 1 116 ? 9.956 0.880 -22.847 1.00 94.44 116 GLU A CA 1
ATOM 890 C C . GLU A 1 116 ? 10.201 1.321 -21.399 1.00 94.44 116 GLU A C 1
ATOM 892 O O . GLU A 1 116 ? 9.981 0.571 -20.446 1.00 94.44 116 GLU A O 1
ATOM 897 N N . LYS A 1 117 ? 10.607 2.589 -21.227 1.00 92.44 117 LYS A N 1
ATOM 898 C CA . LYS A 1 117 ? 10.989 3.171 -19.927 1.00 92.44 117 LYS A CA 1
ATOM 899 C C . LYS A 1 117 ? 9.916 2.979 -18.847 1.00 92.44 117 LYS A C 1
ATOM 901 O O . LYS A 1 117 ? 10.257 2.781 -17.687 1.00 92.44 117 LYS A O 1
ATOM 906 N N . ARG A 1 118 ? 8.639 3.037 -19.232 1.00 93.69 118 ARG A N 1
ATOM 907 C CA . ARG A 1 118 ? 7.472 2.852 -18.357 1.00 93.69 118 ARG A CA 1
ATOM 908 C C . ARG A 1 118 ? 6.554 1.742 -18.869 1.00 93.69 118 ARG A C 1
ATOM 910 O O . ARG A 1 118 ? 5.335 1.875 -18.811 1.00 93.69 118 ARG A O 1
ATOM 917 N N . SER A 1 119 ? 7.123 0.646 -19.365 1.00 95.25 119 SER A N 1
ATOM 918 C CA . SER A 1 119 ? 6.347 -0.492 -19.876 1.00 95.25 119 SER A CA 1
ATOM 919 C C . SER A 1 119 ? 5.402 -1.116 -18.841 1.00 95.25 119 SER A C 1
ATOM 921 O O . SER A 1 119 ? 4.399 -1.707 -19.217 1.00 95.25 119 SER A O 1
ATOM 923 N N . PHE A 1 120 ? 5.669 -0.931 -17.542 1.00 97.19 120 PHE A N 1
ATOM 924 C CA . PHE A 1 120 ? 4.795 -1.390 -16.458 1.00 97.19 120 PHE A CA 1
ATOM 925 C C . PHE A 1 120 ? 3.635 -0.422 -16.131 1.00 97.19 120 PHE A C 1
ATOM 927 O O . PHE A 1 120 ? 2.853 -0.663 -15.214 1.00 97.19 120 PHE A O 1
ATOM 934 N N . SER A 1 121 ? 3.509 0.698 -16.848 1.00 97.06 121 SER A N 1
ATOM 935 C CA . SER A 1 121 ? 2.481 1.712 -16.569 1.00 97.06 121 SER A CA 1
ATOM 936 C C . SER A 1 121 ? 1.053 1.230 -16.816 1.00 97.06 121 SER A C 1
ATOM 938 O O . SER A 1 121 ? 0.173 1.607 -16.049 1.00 97.06 121 SER A O 1
ATOM 940 N N . SER A 1 122 ? 0.821 0.372 -17.816 1.00 97.31 122 SER A N 1
ATOM 941 C CA . SER A 1 122 ? -0.503 -0.211 -18.071 1.00 97.31 122 SER A CA 1
ATOM 942 C C . SER A 1 122 ? -0.972 -1.055 -16.889 1.00 97.31 122 SER A C 1
ATOM 944 O O . SER A 1 122 ? -2.092 -0.885 -16.426 1.00 97.31 122 SER A O 1
ATOM 946 N N . PHE A 1 123 ? -0.085 -1.876 -16.317 1.00 98.44 123 PHE A N 1
ATOM 947 C CA . PHE A 1 123 ? -0.364 -2.610 -15.085 1.00 98.44 123 PHE A CA 1
ATOM 948 C C . PHE A 1 123 ? -0.689 -1.674 -13.920 1.00 98.44 123 PHE A C 1
ATOM 950 O O . PHE A 1 123 ? -1.664 -1.897 -13.209 1.00 98.44 123 PHE A O 1
ATOM 957 N N . ALA A 1 124 ? 0.108 -0.622 -13.711 1.00 98.06 124 ALA A N 1
ATOM 958 C CA . ALA A 1 124 ? -0.136 0.331 -12.629 1.00 98.06 124 ALA A CA 1
ATOM 959 C C . ALA A 1 124 ? -1.478 1.070 -12.800 1.00 98.06 124 ALA A C 1
ATOM 961 O O . ALA A 1 124 ? -2.201 1.254 -11.824 1.00 98.06 124 ALA A O 1
ATOM 962 N N . ALA A 1 125 ? -1.845 1.438 -14.033 1.00 97.88 125 ALA A N 1
ATOM 963 C CA . ALA A 1 125 ? -3.160 1.997 -14.345 1.00 97.88 125 ALA A CA 1
ATOM 964 C C . ALA A 1 125 ? -4.277 0.995 -14.012 1.00 97.88 125 ALA A C 1
ATOM 966 O O . ALA A 1 125 ? -5.194 1.343 -13.268 1.00 97.88 125 ALA A O 1
ATOM 967 N N . GLY A 1 126 ? -4.098 -0.255 -14.455 1.00 98.12 126 GLY A N 1
ATOM 968 C CA . GLY A 1 126 ? -4.892 -1.440 -14.126 1.00 98.12 126 GLY A CA 1
ATOM 969 C C . GLY A 1 126 ? -5.149 -1.633 -12.634 1.00 98.12 126 GLY A C 1
ATOM 970 O O . GLY A 1 126 ? -6.253 -1.915 -12.173 1.00 98.12 126 GLY A O 1
ATOM 971 N N . PHE A 1 127 ? -4.101 -1.452 -11.844 1.00 98.44 127 PHE A N 1
ATOM 972 C CA . PHE A 1 127 ? -4.171 -1.545 -10.396 1.00 98.44 127 PHE A CA 1
ATOM 973 C C . PHE A 1 127 ? -5.004 -0.397 -9.805 1.00 98.44 127 PHE A C 1
ATOM 975 O O . PHE A 1 127 ? -5.894 -0.644 -8.992 1.00 98.44 127 PHE A O 1
ATOM 982 N N . ASN A 1 128 ? -4.767 0.837 -10.260 1.00 97.81 128 ASN A N 1
ATOM 983 C CA . ASN A 1 128 ? -5.370 2.057 -9.709 1.00 97.81 128 ASN A CA 1
ATOM 984 C C . ASN A 1 128 ? -6.882 2.172 -9.936 1.00 97.81 128 ASN A C 1
ATOM 986 O O . ASN A 1 128 ? -7.602 2.657 -9.070 1.00 97.81 128 ASN A O 1
ATOM 990 N N . HIS A 1 129 ? -7.389 1.748 -11.096 1.00 93.25 129 HIS A N 1
ATOM 991 C CA . HIS A 1 129 ? -8.827 1.839 -11.402 1.00 93.25 129 HIS A CA 1
ATOM 992 C C . HIS A 1 129 ? -9.651 0.618 -10.946 1.00 93.25 129 HIS A C 1
ATOM 994 O O . HIS A 1 129 ? -10.869 0.607 -11.107 1.00 93.25 129 HIS A O 1
ATOM 1000 N N . SER A 1 130 ? -9.012 -0.403 -10.363 1.00 90.81 130 SER A N 1
ATOM 1001 C CA . SER A 1 130 ? -9.665 -1.662 -9.971 1.00 90.81 130 SER A CA 1
ATOM 1002 C C . SER A 1 130 ? -10.624 -1.530 -8.781 1.00 90.81 130 SER A C 1
ATOM 1004 O O . SER A 1 130 ? -11.701 -2.128 -8.759 1.00 90.81 130 SER A O 1
ATOM 1006 N N . TYR A 1 131 ? -10.223 -0.758 -7.772 1.00 86.25 131 TYR A N 1
ATOM 1007 C CA . TYR A 1 131 ? -10.951 -0.530 -6.534 1.00 86.25 131 TYR A CA 1
ATOM 1008 C C . TYR A 1 131 ? -10.539 0.826 -5.962 1.00 86.25 131 TYR A C 1
ATOM 1010 O O . TYR A 1 131 ? -9.364 1.175 -5.957 1.00 86.25 131 TYR A O 1
ATOM 1018 N N . GLY A 1 132 ? -11.507 1.586 -5.445 1.00 89.94 132 GLY A N 1
ATOM 1019 C CA . GLY A 1 132 ? -11.327 3.005 -5.120 1.00 89.94 132 GLY A CA 1
ATOM 1020 C C . GLY A 1 132 ? -10.321 3.341 -4.010 1.00 89.94 132 GLY A C 1
ATOM 1021 O O . GLY A 1 132 ? -10.083 4.522 -3.783 1.00 89.94 132 GLY A O 1
ATOM 1022 N N . LEU A 1 133 ? -9.753 2.352 -3.309 1.00 95.75 133 LEU A N 1
ATOM 1023 C CA . LEU A 1 133 ? -8.686 2.550 -2.313 1.00 95.75 133 LEU A CA 1
ATOM 1024 C C . LEU A 1 133 ? -7.423 1.729 -2.627 1.00 95.75 133 LEU A C 1
ATOM 1026 O O . LEU A 1 133 ? -6.649 1.433 -1.714 1.00 95.75 133 LEU A O 1
ATOM 1030 N N . ALA A 1 134 ? -7.241 1.307 -3.879 1.00 97.19 134 ALA A N 1
ATOM 1031 C CA . ALA A 1 134 ? -6.034 0.636 -4.343 1.00 97.19 134 ALA A CA 1
ATOM 1032 C C . ALA A 1 134 ? -5.170 1.613 -5.145 1.00 97.19 134 ALA A C 1
ATOM 1034 O O . ALA A 1 134 ? -5.525 2.001 -6.251 1.00 97.19 134 ALA A O 1
ATOM 1035 N N . ASP A 1 135 ? -4.014 1.971 -4.591 1.00 97.75 135 ASP A N 1
ATOM 1036 C CA . ASP A 1 135 ? -3.083 2.911 -5.201 1.00 97.75 135 ASP A CA 1
ATOM 1037 C C . ASP A 1 135 ? -1.732 2.238 -5.483 1.00 97.75 135 ASP A C 1
ATOM 1039 O O . ASP A 1 135 ? -1.077 1.698 -4.588 1.00 97.75 135 ASP A O 1
ATOM 1043 N N . PHE A 1 136 ? -1.277 2.339 -6.725 1.00 98.25 136 PHE A N 1
ATOM 1044 C CA . PHE A 1 136 ? 0.080 2.105 -7.194 1.00 98.25 136 PHE A CA 1
ATOM 1045 C C . PHE A 1 136 ? 0.720 3.462 -7.492 1.00 98.25 136 PHE A C 1
ATOM 1047 O O . PHE A 1 136 ? 0.418 4.129 -8.487 1.00 98.25 136 PHE A O 1
ATOM 1054 N N . ILE A 1 137 ? 1.621 3.879 -6.610 1.00 97.69 137 ILE A N 1
ATOM 1055 C CA . ILE A 1 137 ? 2.236 5.199 -6.610 1.00 97.69 137 ILE A CA 1
ATOM 1056 C C . ILE A 1 137 ? 3.643 5.119 -7.205 1.00 97.69 137 ILE A C 1
ATOM 1058 O O . ILE A 1 137 ? 4.537 4.487 -6.634 1.00 97.69 137 ILE A O 1
ATOM 1062 N N . ASP A 1 138 ? 3.867 5.854 -8.299 1.00 97.44 138 ASP A N 1
ATOM 1063 C CA . ASP A 1 138 ? 5.220 6.145 -8.777 1.00 97.44 138 ASP A CA 1
ATOM 1064 C C . ASP A 1 138 ? 5.919 7.095 -7.785 1.00 97.44 138 ASP A C 1
ATOM 1066 O O . ASP A 1 138 ? 5.517 8.244 -7.564 1.00 97.44 138 ASP A O 1
ATOM 1070 N N . ALA A 1 139 ? 6.964 6.599 -7.131 1.00 96.62 139 ALA A N 1
ATOM 1071 C CA . ALA A 1 139 ? 7.790 7.361 -6.203 1.00 96.62 139 ALA A CA 1
ATOM 1072 C C . ALA A 1 139 ? 8.831 8.238 -6.925 1.00 96.62 139 ALA A C 1
ATOM 1074 O O . ALA A 1 139 ? 9.502 9.050 -6.283 1.00 96.62 139 ALA A O 1
ATOM 1075 N N . GLY A 1 140 ? 8.940 8.120 -8.250 1.00 93.94 140 GLY A N 1
ATOM 1076 C CA . GLY A 1 140 ? 9.941 8.805 -9.054 1.00 93.94 140 GLY A CA 1
ATOM 1077 C C . GLY A 1 140 ? 11.257 8.033 -9.137 1.00 93.94 140 GLY A C 1
ATOM 1078 O O . GLY A 1 140 ? 11.416 6.953 -8.574 1.00 93.94 140 GLY A O 1
ATOM 1079 N N . GLU A 1 141 ? 12.212 8.594 -9.881 1.00 92.62 141 GLU A N 1
ATOM 1080 C CA . GLU A 1 141 ? 13.400 7.852 -10.332 1.00 92.62 141 GLU A CA 1
ATOM 1081 C C . GLU A 1 141 ? 14.560 7.835 -9.333 1.00 92.62 141 GLU A C 1
ATOM 1083 O O . GLU A 1 141 ? 15.485 7.031 -9.482 1.00 92.62 141 GLU A O 1
ATOM 1088 N N . LEU A 1 142 ? 14.519 8.706 -8.323 1.00 91.12 142 LEU A N 1
ATOM 1089 C CA . LEU A 1 142 ? 15.568 8.779 -7.317 1.00 91.12 142 LEU A CA 1
ATOM 1090 C C . LEU A 1 142 ? 15.538 7.539 -6.425 1.00 91.12 142 LEU A C 1
ATOM 1092 O O . LEU A 1 142 ? 14.482 7.017 -6.058 1.00 91.12 142 LEU A O 1
ATOM 1096 N N . LYS A 1 143 ? 16.738 7.078 -6.075 1.00 85.81 143 LYS A N 1
ATOM 1097 C CA . LYS A 1 143 ? 16.916 5.987 -5.124 1.00 85.81 143 LYS A CA 1
ATOM 1098 C C . LYS A 1 143 ? 16.285 6.392 -3.784 1.00 85.81 143 LYS A C 1
ATOM 1100 O O . LYS A 1 143 ? 16.365 7.554 -3.405 1.00 85.81 143 LYS A O 1
ATOM 1105 N N . GLU A 1 144 ? 15.683 5.434 -3.084 1.00 89.50 144 GLU A N 1
ATOM 1106 C CA . GLU A 1 144 ? 15.142 5.599 -1.721 1.00 89.50 144 GLU A CA 1
ATOM 1107 C C . GLU A 1 144 ? 13.883 6.485 -1.617 1.00 89.50 144 GLU A C 1
ATOM 1109 O O . GLU A 1 144 ? 13.300 6.600 -0.542 1.00 89.50 144 GLU A O 1
ATOM 1114 N N . ASN A 1 145 ? 13.375 7.047 -2.724 1.00 93.50 145 ASN A N 1
ATOM 1115 C CA . ASN A 1 145 ? 12.111 7.795 -2.714 1.00 93.50 145 ASN A CA 1
ATOM 1116 C C . ASN A 1 145 ? 10.909 6.932 -2.307 1.00 93.50 145 ASN A C 1
ATOM 1118 O O . ASN A 1 145 ? 10.000 7.417 -1.631 1.00 93.50 145 ASN A O 1
ATOM 1122 N N . ALA A 1 146 ? 10.873 5.674 -2.757 1.00 95.38 146 ALA A N 1
ATOM 1123 C CA . ALA A 1 146 ? 9.815 4.747 -2.371 1.00 95.38 146 ALA A CA 1
ATOM 1124 C C . ALA A 1 146 ? 9.876 4.493 -0.863 1.00 95.38 146 ALA A C 1
ATOM 1126 O O . ALA A 1 146 ? 8.883 4.721 -0.177 1.00 95.38 146 ALA A O 1
ATOM 1127 N N . ASP A 1 147 ? 11.058 4.162 -0.348 1.00 95.31 147 ASP A N 1
ATOM 1128 C CA . ASP A 1 147 ? 11.310 3.906 1.070 1.00 95.31 147 ASP A CA 1
ATOM 1129 C C . ASP A 1 147 ? 10.946 5.121 1.930 1.00 95.31 147 ASP A C 1
ATOM 1131 O O . ASP A 1 147 ? 10.282 4.987 2.958 1.00 95.31 147 ASP A O 1
ATOM 1135 N N . PHE A 1 148 ? 11.310 6.327 1.482 1.00 95.88 148 PHE A N 1
ATOM 1136 C CA . PHE A 1 148 ? 10.956 7.583 2.139 1.00 95.88 148 PHE A CA 1
ATOM 1137 C C . PHE A 1 148 ? 9.435 7.753 2.269 1.00 95.88 148 PHE A C 1
ATOM 1139 O O . PHE A 1 148 ? 8.930 8.021 3.364 1.00 95.88 148 PHE A O 1
ATOM 1146 N N . LYS A 1 149 ? 8.683 7.545 1.178 1.00 96.31 149 LYS A N 1
ATOM 1147 C CA . LYS A 1 149 ? 7.212 7.615 1.196 1.00 96.31 149 LYS A CA 1
ATOM 1148 C C . LYS A 1 149 ? 6.606 6.524 2.075 1.00 96.31 149 LYS A C 1
ATOM 1150 O O . LYS A 1 149 ? 5.689 6.798 2.848 1.00 96.31 149 LYS A O 1
ATOM 1155 N N . LEU A 1 150 ? 7.132 5.308 1.983 1.00 97.06 150 LEU A N 1
ATOM 1156 C CA . LEU A 1 150 ? 6.648 4.138 2.703 1.00 97.06 150 LEU A CA 1
ATOM 1157 C C . LEU A 1 150 ? 6.777 4.332 4.222 1.00 97.06 150 LEU A C 1
ATOM 1159 O O . LEU A 1 150 ? 5.811 4.123 4.958 1.00 97.06 150 LEU A O 1
ATOM 1163 N N . LYS A 1 151 ? 7.926 4.847 4.679 1.00 96.81 151 LYS A N 1
ATOM 1164 C CA . LYS A 1 151 ? 8.184 5.213 6.082 1.00 96.81 151 LYS A CA 1
ATOM 1165 C C . LYS A 1 151 ? 7.262 6.327 6.571 1.00 96.81 151 LYS A C 1
ATOM 1167 O O . LYS A 1 151 ? 6.694 6.220 7.656 1.00 96.81 151 LYS A O 1
ATOM 1172 N N . ALA A 1 152 ? 7.074 7.381 5.775 1.00 97.25 152 ALA A N 1
ATOM 1173 C CA . ALA A 1 152 ? 6.188 8.487 6.140 1.00 97.25 152 ALA A CA 1
ATOM 1174 C C . ALA A 1 152 ? 4.730 8.024 6.316 1.00 97.25 152 ALA A C 1
ATOM 1176 O O . ALA A 1 152 ? 4.070 8.382 7.292 1.00 97.25 152 ALA A O 1
ATOM 1177 N N . ILE A 1 153 ? 4.244 7.182 5.403 1.00 97.44 153 ILE A N 1
ATOM 1178 C CA . ILE A 1 153 ? 2.876 6.654 5.427 1.00 97.44 153 ILE A CA 1
ATOM 1179 C C . ILE A 1 153 ? 2.668 5.672 6.574 1.00 97.44 153 ILE A C 1
ATOM 1181 O O . ILE A 1 153 ? 1.648 5.755 7.257 1.00 97.44 153 ILE A O 1
ATOM 1185 N N . LEU A 1 154 ? 3.641 4.798 6.840 1.00 97.56 154 LEU A N 1
ATOM 1186 C CA . LEU A 1 154 ? 3.616 3.920 8.007 1.00 97.56 154 LEU A CA 1
ATOM 1187 C C . LEU A 1 154 ? 3.410 4.727 9.295 1.00 97.56 154 LEU A C 1
ATOM 1189 O O . LEU A 1 154 ? 2.470 4.454 10.037 1.00 97.56 154 LEU A O 1
ATOM 1193 N N . ARG A 1 155 ? 4.254 5.740 9.536 1.00 96.12 155 ARG A N 1
ATOM 1194 C CA . ARG A 1 155 ? 4.202 6.566 10.754 1.00 96.12 155 ARG A CA 1
ATOM 1195 C C . ARG A 1 155 ? 2.865 7.304 10.882 1.00 96.12 155 ARG A C 1
ATOM 1197 O O . ARG A 1 155 ? 2.242 7.249 11.936 1.00 96.12 155 ARG A O 1
ATOM 1204 N N . LEU A 1 156 ? 2.382 7.906 9.791 1.00 96.56 156 LEU A N 1
ATOM 1205 C CA . LEU A 1 156 ? 1.112 8.638 9.772 1.00 96.56 156 LEU A CA 1
ATOM 1206 C C . LEU A 1 156 ? -0.081 7.761 10.184 1.00 96.56 156 LEU A C 1
ATOM 1208 O O . LEU A 1 156 ? -0.927 8.175 10.975 1.00 96.56 156 LEU A O 1
ATOM 1212 N N . TYR A 1 157 ? -0.177 6.550 9.633 1.00 97.06 157 TYR A N 1
ATOM 1213 C CA . TYR A 1 157 ? -1.327 5.681 9.883 1.00 97.06 157 TYR A CA 1
ATOM 1214 C C . TYR A 1 157 ? -1.182 4.811 11.130 1.00 97.06 157 TYR A C 1
ATOM 1216 O O . TYR A 1 157 ? -2.198 4.395 11.689 1.00 97.06 157 TYR A O 1
ATOM 1224 N N . ALA A 1 158 ? 0.040 4.584 11.611 1.00 95.69 158 ALA A N 1
ATOM 1225 C CA . ALA A 1 158 ? 0.279 3.913 12.882 1.00 95.69 158 ALA A CA 1
ATOM 1226 C C . ALA A 1 158 ? -0.279 4.698 14.081 1.00 95.69 158 ALA A C 1
ATOM 1228 O O . ALA A 1 158 ? -0.657 4.100 15.085 1.00 95.69 158 ALA A O 1
ATOM 1229 N N . GLU A 1 159 ? -0.412 6.018 13.977 1.00 90.81 159 GLU A N 1
ATOM 1230 C CA . GLU A 1 159 ? -1.017 6.857 15.021 1.00 90.81 159 GLU A CA 1
ATOM 1231 C C . GLU A 1 159 ? -2.511 7.132 14.776 1.00 90.81 159 GLU A C 1
ATOM 1233 O O . GLU A 1 159 ? -3.223 7.619 15.652 1.00 90.81 159 GLU A O 1
ATOM 1238 N N . ASN A 1 160 ? -3.041 6.752 13.610 1.00 93.38 160 ASN A N 1
ATOM 1239 C CA . ASN A 1 160 ? -4.417 7.056 13.235 1.00 93.38 160 ASN A CA 1
ATOM 1240 C C . ASN A 1 160 ? -5.428 6.128 13.934 1.00 93.38 160 ASN A C 1
ATOM 1242 O O . ASN A 1 160 ? -5.447 4.921 13.692 1.00 93.38 160 ASN A O 1
ATOM 1246 N N . ALA A 1 161 ? -6.329 6.696 14.740 1.00 90.44 161 ALA A N 1
ATOM 1247 C CA . ALA A 1 161 ? -7.339 5.953 15.502 1.00 90.44 161 ALA A CA 1
ATOM 1248 C C . ALA A 1 161 ? -8.346 5.158 14.639 1.00 90.44 161 ALA A C 1
ATOM 1250 O O . ALA A 1 161 ? -8.934 4.184 15.118 1.00 90.44 161 ALA A O 1
ATOM 1251 N N . GLN A 1 162 ? -8.557 5.551 13.379 1.00 92.19 162 GLN A N 1
ATOM 1252 C CA . GLN A 1 162 ? -9.425 4.845 12.430 1.00 92.19 162 GLN A CA 1
ATOM 1253 C C . GLN A 1 162 ? -8.713 3.680 11.732 1.00 92.19 162 GLN A C 1
ATOM 1255 O O . GLN A 1 162 ? 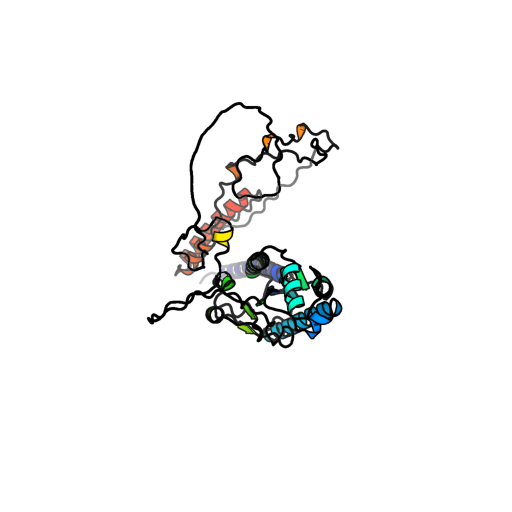-9.382 2.758 11.267 1.00 92.19 162 GLN A O 1
ATOM 1260 N N . CYS A 1 163 ? -7.376 3.709 11.683 1.00 96.06 163 CYS A N 1
ATOM 1261 C CA . CYS A 1 163 ? -6.559 2.631 11.141 1.00 96.06 163 CYS A CA 1
ATOM 1262 C C . CYS A 1 163 ? -6.437 1.516 12.186 1.00 96.06 163 CYS A C 1
ATOM 1264 O O . CYS A 1 163 ? -5.624 1.590 13.119 1.00 96.06 163 CYS A O 1
ATOM 1266 N N . LYS A 1 164 ? -7.288 0.497 12.049 1.00 96.44 164 LYS A N 1
ATOM 1267 C CA . LYS A 1 164 ? -7.398 -0.608 13.010 1.00 96.44 164 LYS A CA 1
ATOM 1268 C C . LYS A 1 164 ? -6.340 -1.684 12.799 1.00 96.44 164 LYS A C 1
ATOM 1270 O O . LYS A 1 164 ? -6.002 -2.381 13.748 1.00 96.44 164 LYS A O 1
ATOM 1275 N N . HIS A 1 165 ? -5.793 -1.794 11.590 1.00 98.31 165 HIS A N 1
ATOM 1276 C CA . HIS A 1 165 ? -4.760 -2.776 11.277 1.00 98.31 165 HIS A CA 1
ATOM 1277 C C . HIS A 1 165 ? -3.831 -2.295 10.161 1.00 98.31 165 HIS A C 1
ATOM 1279 O O . HIS A 1 165 ? -4.263 -1.583 9.256 1.00 98.31 165 HIS A O 1
ATOM 1285 N N . ILE A 1 166 ? -2.564 -2.702 10.217 1.00 98.69 166 ILE A N 1
ATOM 1286 C CA . ILE A 1 166 ? -1.539 -2.384 9.225 1.00 98.69 166 ILE A CA 1
ATOM 1287 C C . ILE A 1 166 ? -0.877 -3.675 8.750 1.00 98.69 166 ILE A C 1
ATOM 1289 O O . ILE A 1 166 ? -0.249 -4.398 9.525 1.00 98.69 166 ILE A O 1
ATOM 1293 N N . TYR A 1 167 ? -0.980 -3.924 7.450 1.00 98.75 167 TYR A N 1
ATOM 1294 C CA . TYR A 1 167 ? -0.184 -4.899 6.727 1.00 98.75 167 TYR A CA 1
ATOM 1295 C C . TYR A 1 167 ? 1.050 -4.209 6.156 1.00 98.75 167 TYR A C 1
ATOM 1297 O O . TYR A 1 167 ? 0.940 -3.250 5.390 1.00 98.75 167 TYR A O 1
ATOM 1305 N N . PHE A 1 168 ? 2.229 -4.693 6.527 1.00 98.50 168 PHE A N 1
ATOM 1306 C CA . PHE A 1 168 ? 3.497 -4.111 6.111 1.00 98.50 168 PHE A CA 1
ATOM 1307 C C . PHE A 1 168 ? 4.273 -5.090 5.233 1.00 98.50 168 PHE A C 1
ATOM 1309 O O . PHE A 1 168 ? 4.774 -6.108 5.710 1.00 98.50 168 PHE A O 1
ATOM 1316 N N . ALA A 1 169 ? 4.369 -4.783 3.943 1.00 97.94 169 ALA A N 1
ATOM 1317 C CA . ALA A 1 169 ? 5.045 -5.598 2.943 1.00 97.94 169 ALA A CA 1
ATOM 1318 C C . ALA A 1 169 ? 6.304 -4.880 2.441 1.00 97.94 169 ALA A C 1
ATOM 1320 O O . ALA A 1 169 ? 6.356 -4.401 1.311 1.00 97.94 169 ALA A O 1
ATOM 1321 N N . ALA A 1 170 ? 7.319 -4.790 3.303 1.00 96.62 170 ALA A N 1
ATOM 1322 C CA . ALA A 1 170 ? 8.646 -4.270 2.954 1.00 96.62 170 ALA A CA 1
ATOM 1323 C C . ALA A 1 170 ? 9.783 -5.029 3.678 1.00 96.62 170 ALA A C 1
ATOM 1325 O O . ALA A 1 170 ? 10.902 -4.547 3.803 1.00 96.62 170 ALA A O 1
ATOM 1326 N N . CYS A 1 171 ? 9.524 -6.256 4.147 1.00 95.06 171 CYS A N 1
ATOM 1327 C CA . CYS A 1 171 ? 10.408 -7.010 5.052 1.00 95.06 171 CYS A CA 1
ATOM 1328 C C . CYS A 1 171 ? 11.643 -7.656 4.389 1.00 95.06 171 CYS A C 1
ATOM 1330 O O . CYS A 1 171 ? 12.252 -8.561 4.962 1.00 95.06 171 CYS A O 1
ATOM 1332 N N . HIS A 1 172 ? 12.004 -7.209 3.187 1.00 91.88 172 HIS A N 1
ATOM 1333 C CA . HIS A 1 172 ? 13.220 -7.620 2.485 1.00 91.88 172 HIS A CA 1
ATOM 1334 C C . HIS A 1 172 ? 14.393 -6.659 2.740 1.00 91.88 172 HIS A C 1
ATOM 1336 O O . HIS A 1 172 ? 15.541 -7.038 2.517 1.00 91.88 172 HIS A O 1
ATOM 1342 N N . ASP A 1 173 ? 14.114 -5.445 3.229 1.00 92.50 173 ASP A N 1
ATOM 1343 C CA . ASP A 1 173 ? 15.121 -4.449 3.588 1.00 92.50 173 ASP A CA 1
ATOM 1344 C C . ASP A 1 173 ? 15.107 -4.182 5.099 1.00 92.50 173 ASP A C 1
ATOM 1346 O O . ASP A 1 173 ? 14.125 -3.714 5.677 1.00 92.50 173 ASP A O 1
ATOM 1350 N N . VAL A 1 174 ? 16.233 -4.462 5.753 1.00 94.75 174 VAL A N 1
ATOM 1351 C CA . VAL A 1 174 ? 16.438 -4.211 7.187 1.00 94.75 174 VAL A CA 1
ATOM 1352 C C . VAL A 1 174 ? 16.371 -2.724 7.546 1.00 94.75 174 VAL A C 1
ATOM 1354 O O . VAL A 1 174 ? 16.126 -2.380 8.702 1.00 94.75 174 VAL A O 1
ATOM 1357 N N . GLY A 1 175 ? 16.508 -1.833 6.560 1.00 94.00 175 GLY A N 1
ATOM 1358 C CA . GLY A 1 175 ? 16.367 -0.388 6.710 1.00 94.00 175 GLY A CA 1
ATOM 1359 C C . GLY A 1 175 ? 14.981 0.084 7.165 1.00 94.00 175 GLY A C 1
ATOM 1360 O O . GLY A 1 175 ? 14.848 1.255 7.527 1.00 94.00 175 GLY A O 1
ATOM 1361 N N . TYR A 1 176 ? 13.969 -0.793 7.175 1.00 95.94 176 TYR A N 1
ATOM 1362 C CA . TYR A 1 176 ? 12.639 -0.523 7.737 1.00 95.94 176 TYR A CA 1
ATOM 1363 C C . TYR A 1 176 ? 12.480 -0.952 9.203 1.00 95.94 176 TYR A C 1
ATOM 1365 O O . TYR A 1 176 ? 11.493 -0.592 9.842 1.00 95.94 176 TYR A O 1
ATOM 1373 N N . VAL A 1 177 ? 13.420 -1.721 9.766 1.00 96.50 177 VAL A N 1
ATOM 1374 C CA . VAL A 1 177 ? 13.298 -2.239 11.140 1.00 96.50 177 VAL A CA 1
ATOM 1375 C C . VAL A 1 177 ? 13.230 -1.095 12.149 1.00 96.50 177 VAL A C 1
ATOM 1377 O O . VAL A 1 177 ? 12.385 -1.130 13.040 1.00 96.50 177 VAL A O 1
ATOM 1380 N N . SER A 1 178 ? 14.060 -0.059 11.994 1.00 95.69 178 SER A N 1
ATOM 1381 C CA . SER A 1 178 ? 14.085 1.101 12.897 1.00 95.69 178 SER A CA 1
ATOM 1382 C C . SER A 1 178 ? 12.742 1.830 12.979 1.00 95.69 178 SER A C 1
ATOM 1384 O O . SER A 1 178 ? 12.362 2.281 14.056 1.00 95.69 178 SER A O 1
ATOM 1386 N N . ASP A 1 179 ? 11.998 1.886 11.873 1.00 95.94 179 ASP A N 1
ATOM 1387 C CA . ASP A 1 179 ? 10.666 2.490 11.793 1.00 95.94 179 ASP A CA 1
ATOM 1388 C C . ASP A 1 179 ? 9.569 1.648 12.459 1.00 95.94 179 ASP A C 1
ATOM 1390 O O . ASP A 1 179 ? 8.530 2.178 12.849 1.00 95.94 179 ASP A O 1
ATOM 1394 N N . LEU A 1 180 ? 9.797 0.343 12.613 1.00 97.06 180 LEU A N 1
ATOM 1395 C CA . LEU A 1 180 ? 8.859 -0.590 13.238 1.00 97.06 180 LEU A CA 1
ATOM 1396 C C . LEU A 1 180 ? 9.133 -0.821 14.730 1.00 97.06 180 LEU A C 1
ATOM 1398 O O . LEU A 1 180 ? 8.240 -1.280 15.443 1.00 97.06 180 LEU A O 1
ATOM 1402 N N . ILE A 1 181 ? 10.336 -0.494 15.223 1.00 96.62 181 ILE A N 1
ATOM 1403 C CA . ILE A 1 181 ? 10.708 -0.613 16.645 1.00 96.62 181 ILE A CA 1
ATOM 1404 C C . ILE A 1 181 ? 9.680 0.036 17.590 1.00 96.62 181 ILE A C 1
ATOM 1406 O O . ILE A 1 181 ? 9.339 -0.617 18.580 1.00 96.62 181 ILE A O 1
ATOM 1410 N N . PRO A 1 182 ? 9.136 1.244 17.319 1.00 96.50 182 PRO A N 1
ATOM 1411 C CA . PRO A 1 182 ? 8.134 1.864 18.192 1.00 96.50 182 PRO A CA 1
ATOM 1412 C C . PRO A 1 182 ? 6.863 1.028 18.391 1.00 96.50 182 PRO A C 1
ATOM 1414 O O . PRO A 1 182 ? 6.152 1.211 19.373 1.00 96.50 182 PRO A O 1
ATOM 1417 N N . PHE A 1 183 ? 6.582 0.090 17.482 1.00 95.75 183 PHE A N 1
ATOM 1418 C CA . PHE A 1 183 ? 5.383 -0.751 17.489 1.00 95.75 183 PHE A CA 1
ATOM 1419 C C . PHE A 1 183 ? 5.681 -2.211 17.859 1.00 95.75 183 PHE A C 1
ATOM 1421 O O . PHE A 1 183 ? 4.842 -3.097 17.672 1.00 95.75 183 PHE A O 1
ATOM 1428 N N . ARG A 1 184 ? 6.885 -2.488 18.369 1.00 96.12 184 ARG A N 1
ATOM 1429 C CA . ARG A 1 184 ? 7.325 -3.826 18.776 1.00 96.12 184 ARG A CA 1
ATOM 1430 C C . ARG A 1 184 ? 6.327 -4.479 19.740 1.00 96.12 184 ARG A C 1
ATOM 1432 O O . ARG A 1 184 ? 5.876 -3.866 20.700 1.00 96.12 184 ARG A O 1
ATOM 1439 N N . GLY A 1 185 ? 6.009 -5.747 19.492 1.00 95.44 185 GLY A N 1
ATOM 1440 C CA . GLY A 1 185 ? 5.067 -6.545 20.280 1.00 95.44 185 GLY A CA 1
ATOM 1441 C C . GLY A 1 185 ? 3.590 -6.297 19.957 1.00 95.44 185 GLY A C 1
ATOM 1442 O O . GLY A 1 185 ? 2.739 -7.035 20.449 1.00 95.44 185 GLY A O 1
ATOM 1443 N N . ASN A 1 186 ? 3.259 -5.321 19.104 1.00 95.19 186 ASN A N 1
ATOM 1444 C CA . ASN A 1 186 ? 1.875 -4.999 18.763 1.00 95.19 186 ASN A CA 1
ATOM 1445 C C . ASN A 1 186 ? 1.302 -5.948 17.692 1.00 95.19 186 ASN A C 1
ATOM 1447 O O . ASN A 1 186 ? 1.172 -5.606 16.515 1.00 95.19 186 ASN A O 1
ATOM 1451 N N . ARG A 1 187 ? 0.966 -7.169 18.115 1.00 94.25 187 ARG A N 1
ATOM 1452 C CA . ARG A 1 187 ? 0.440 -8.239 17.247 1.00 94.25 187 ARG A CA 1
ATOM 1453 C C . ARG A 1 187 ? -0.968 -7.966 16.737 1.00 94.25 187 ARG A C 1
ATOM 1455 O O . ARG A 1 187 ? -1.319 -8.404 15.647 1.00 94.25 187 ARG A O 1
ATOM 1462 N N . GLU A 1 188 ? -1.774 -7.258 17.517 1.00 93.19 188 GLU A N 1
ATOM 1463 C CA . GLU A 1 188 ? -3.166 -6.977 17.160 1.00 93.19 188 GLU A CA 1
ATOM 1464 C C . GLU A 1 188 ? -3.261 -5.971 16.014 1.00 93.19 188 GLU A C 1
ATOM 1466 O O . GLU A 1 188 ? -4.130 -6.092 15.150 1.00 93.19 188 GLU A O 1
ATOM 1471 N N . ARG A 1 189 ? -2.331 -5.009 15.961 1.00 95.38 189 ARG A N 1
ATOM 1472 C CA . ARG A 1 189 ? -2.369 -3.922 14.981 1.00 95.38 189 ARG A CA 1
ATOM 1473 C C . ARG A 1 189 ? -1.451 -4.120 13.781 1.00 95.38 189 ARG A C 1
ATOM 1475 O O . ARG A 1 189 ? -1.751 -3.565 12.730 1.00 95.38 189 ARG A O 1
ATOM 1482 N N . PHE A 1 190 ? -0.364 -4.884 13.905 1.00 98.12 190 PHE A N 1
ATOM 1483 C CA . PHE A 1 190 ? 0.621 -5.048 12.831 1.00 98.12 190 PHE A CA 1
ATOM 1484 C C . PHE A 1 190 ? 0.759 -6.496 12.367 1.00 98.12 190 PHE A C 1
ATOM 1486 O O . PHE A 1 190 ? 1.033 -7.405 13.157 1.00 98.12 190 PHE A O 1
ATOM 1493 N N . THR A 1 191 ? 0.670 -6.675 11.049 1.00 98.50 191 THR A N 1
ATOM 1494 C CA . THR A 1 191 ? 1.020 -7.912 10.352 1.00 98.50 191 THR A CA 1
ATOM 1495 C C . THR A 1 191 ? 2.096 -7.628 9.309 1.00 98.50 191 THR A C 1
ATOM 1497 O O . THR A 1 191 ? 1.893 -6.868 8.366 1.00 98.50 191 THR A O 1
ATOM 1500 N N . LEU A 1 192 ? 3.251 -8.264 9.458 1.00 98.44 192 LEU A N 1
ATOM 1501 C CA . LEU A 1 192 ? 4.328 -8.251 8.480 1.00 98.44 192 LEU A CA 1
ATOM 1502 C C . LEU A 1 192 ? 4.025 -9.271 7.384 1.00 98.44 192 LEU A C 1
ATOM 1504 O O . LEU A 1 192 ? 3.708 -10.427 7.667 1.00 98.44 192 LEU A O 1
ATOM 1508 N N . ILE A 1 193 ? 4.131 -8.855 6.128 1.00 98.06 193 ILE A N 1
ATOM 1509 C CA . ILE A 1 193 ? 3.908 -9.749 4.997 1.00 98.06 193 ILE A CA 1
ATOM 1510 C C . ILE A 1 193 ? 5.230 -10.378 4.593 1.00 98.06 193 ILE A C 1
ATOM 1512 O O . ILE A 1 193 ? 6.197 -9.677 4.301 1.00 98.06 193 ILE A O 1
ATOM 1516 N N . ARG A 1 194 ? 5.269 -11.703 4.506 1.00 96.00 194 ARG A N 1
ATOM 1517 C CA . ARG A 1 194 ? 6.369 -12.440 3.880 1.00 96.00 194 ARG A CA 1
ATOM 1518 C C . ARG A 1 194 ? 5.936 -12.998 2.530 1.00 96.00 194 ARG A C 1
ATOM 1520 O O . ARG A 1 194 ? 4.755 -13.232 2.294 1.00 96.00 194 ARG A O 1
ATOM 1527 N N . THR A 1 195 ? 6.909 -13.235 1.661 1.00 93.94 195 THR A N 1
ATOM 1528 C CA . THR A 1 195 ? 6.713 -13.939 0.391 1.00 93.94 195 THR A CA 1
ATOM 1529 C C . THR A 1 195 ? 7.887 -14.891 0.151 1.00 93.94 195 THR A C 1
ATOM 1531 O O . THR A 1 195 ? 9.016 -14.528 0.491 1.00 93.94 195 THR A O 1
ATOM 1534 N N . PRO A 1 196 ? 7.672 -16.080 -0.442 1.00 89.94 196 PRO A N 1
ATOM 1535 C CA . PRO A 1 196 ? 8.753 -17.011 -0.770 1.00 89.94 196 PRO A CA 1
ATOM 1536 C C . PRO A 1 196 ? 9.792 -16.443 -1.747 1.00 89.94 196 PRO A C 1
ATOM 1538 O O . PRO A 1 196 ? 10.936 -16.891 -1.756 1.00 89.94 196 PRO A O 1
ATOM 1541 N N . SER A 1 197 ? 9.428 -15.433 -2.546 1.00 90.00 197 SER A N 1
ATOM 1542 C CA . SER A 1 197 ? 10.342 -14.795 -3.500 1.00 90.00 197 SER A CA 1
ATOM 1543 C C . SER A 1 197 ? 11.376 -13.860 -2.868 1.00 90.00 197 SER A C 1
ATOM 1545 O O . SER A 1 197 ? 12.240 -13.357 -3.587 1.00 90.00 197 SER A O 1
ATOM 1547 N N . LEU A 1 198 ? 11.282 -13.572 -1.567 1.00 92.00 198 LEU A N 1
ATOM 1548 C CA . LEU A 1 198 ? 12.154 -12.630 -0.868 1.00 92.00 198 LEU A CA 1
ATOM 1549 C C . LEU A 1 198 ? 12.745 -13.261 0.391 1.00 92.00 198 LEU A C 1
ATOM 1551 O O . LEU A 1 198 ? 12.107 -14.057 1.079 1.00 92.00 198 LEU A O 1
ATOM 1555 N N . LEU A 1 199 ? 13.963 -12.845 0.734 1.00 90.06 199 LEU A N 1
ATOM 1556 C CA . LEU A 1 199 ? 14.558 -13.185 2.019 1.00 90.06 199 LEU A CA 1
ATOM 1557 C C . LEU A 1 199 ? 13.856 -12.395 3.129 1.00 90.06 199 LEU A C 1
ATOM 1559 O O . LEU A 1 199 ? 13.971 -11.174 3.187 1.00 90.06 199 LEU A O 1
ATOM 1563 N N . PHE A 1 200 ? 13.176 -13.094 4.035 1.00 90.88 200 PHE A N 1
ATOM 1564 C CA . PHE A 1 200 ? 12.631 -12.494 5.250 1.00 90.88 200 PHE A CA 1
ATOM 1565 C C . PHE A 1 200 ? 13.726 -12.418 6.322 1.00 90.88 200 PHE A C 1
ATOM 1567 O O . PHE A 1 200 ? 14.218 -13.448 6.792 1.00 90.88 200 PHE A O 1
ATOM 1574 N N . HIS A 1 201 ? 14.157 -11.207 6.683 1.00 89.94 201 HIS A N 1
ATOM 1575 C CA . HIS A 1 201 ? 15.272 -11.040 7.617 1.00 89.94 201 HIS A CA 1
ATOM 1576 C C . HIS A 1 201 ? 14.868 -11.353 9.068 1.00 89.94 201 HIS A C 1
ATOM 1578 O O . HIS A 1 201 ? 13.829 -10.902 9.546 1.00 89.94 201 HIS A O 1
ATOM 1584 N N . LYS A 1 202 ? 15.737 -12.046 9.820 1.00 90.38 202 LYS A N 1
ATOM 1585 C CA . LYS A 1 202 ? 15.480 -12.457 11.220 1.00 90.38 202 LYS A CA 1
ATOM 1586 C C . LYS A 1 202 ? 15.279 -11.292 12.194 1.00 90.38 202 LYS A C 1
ATOM 1588 O O . LYS A 1 202 ? 14.809 -11.485 13.311 1.00 90.38 202 LYS A O 1
ATOM 1593 N N . GLU A 1 203 ? 15.678 -10.079 11.821 1.00 93.62 203 GLU A N 1
ATOM 1594 C CA . GLU A 1 203 ? 15.430 -8.889 12.644 1.00 93.62 203 GLU A CA 1
ATOM 1595 C C . GLU A 1 203 ? 13.945 -8.548 12.739 1.00 93.62 203 GLU A C 1
ATOM 1597 O O . GLU A 1 203 ? 13.509 -8.075 13.787 1.00 93.62 203 GLU A O 1
ATOM 1602 N N . PHE A 1 204 ? 13.157 -8.868 11.709 1.00 95.69 204 PHE A N 1
ATOM 1603 C CA . PHE A 1 204 ? 11.710 -8.691 11.748 1.00 95.69 204 PHE A CA 1
ATOM 1604 C C . PHE A 1 204 ? 11.040 -9.651 12.741 1.00 95.69 204 PHE A C 1
ATOM 1606 O O . PHE A 1 204 ? 10.105 -9.248 13.429 1.00 95.69 204 PHE A O 1
ATOM 1613 N N . ASP A 1 205 ? 11.568 -10.869 12.924 1.00 93.75 205 ASP A N 1
ATOM 1614 C CA . ASP A 1 205 ? 11.064 -11.809 13.941 1.00 93.75 205 ASP A CA 1
ATOM 1615 C C . ASP A 1 205 ? 11.201 -11.236 15.362 1.00 93.75 205 ASP A C 1
ATOM 1617 O O . ASP A 1 205 ? 10.329 -11.412 16.217 1.00 93.75 205 ASP A O 1
ATOM 1621 N N . ARG A 1 206 ? 12.278 -10.479 15.620 1.00 94.75 206 ARG A N 1
ATOM 1622 C CA . ARG A 1 206 ? 12.549 -9.866 16.934 1.00 94.75 206 ARG A CA 1
ATOM 1623 C C . ARG A 1 206 ? 11.544 -8.774 17.303 1.00 94.75 206 ARG A C 1
ATOM 1625 O O . ARG A 1 206 ? 11.464 -8.409 18.482 1.00 94.75 206 ARG A O 1
ATOM 1632 N N . LEU A 1 207 ? 10.790 -8.255 16.330 1.00 95.81 207 LEU A N 1
ATOM 1633 C CA . LEU A 1 207 ? 9.747 -7.257 16.554 1.00 95.81 207 LEU A CA 1
ATOM 1634 C C . LEU A 1 207 ? 8.489 -7.860 17.192 1.00 95.81 207 LEU A C 1
ATOM 1636 O O . LEU A 1 207 ? 7.667 -7.114 17.713 1.00 95.81 207 LEU A O 1
ATOM 1640 N N . GLY A 1 208 ? 8.325 -9.186 17.181 1.00 95.44 208 GLY A N 1
ATOM 1641 C CA . GLY A 1 208 ? 7.205 -9.852 17.847 1.00 95.44 208 GLY A CA 1
ATOM 1642 C C . GLY A 1 208 ? 5.827 -9.535 17.256 1.00 95.44 208 GLY A C 1
ATOM 1643 O O . GLY A 1 208 ? 4.830 -9.776 17.930 1.00 95.44 208 GLY A O 1
ATOM 1644 N N . MET A 1 209 ? 5.756 -9.013 16.028 1.00 96.88 209 MET A N 1
ATOM 1645 C CA . MET A 1 209 ? 4.515 -8.753 15.282 1.00 96.88 209 MET A CA 1
ATOM 1646 C C . MET A 1 209 ? 3.951 -10.048 14.669 1.00 96.88 209 MET A C 1
ATOM 1648 O O . MET A 1 209 ? 4.603 -11.098 14.698 1.00 96.88 209 MET A O 1
ATOM 1652 N N . ASN A 1 210 ? 2.731 -10.003 14.125 1.00 96.94 210 ASN A N 1
ATOM 1653 C CA . ASN A 1 210 ? 2.222 -11.118 13.325 1.00 96.94 210 ASN A CA 1
ATOM 1654 C C . ASN A 1 210 ? 2.964 -11.186 11.989 1.00 96.94 210 ASN A C 1
ATOM 1656 O O . ASN A 1 210 ? 3.380 -10.160 11.460 1.00 96.94 210 ASN A O 1
ATOM 1660 N N . VAL A 1 211 ? 3.119 -12.392 11.443 1.00 97.31 211 VAL A N 1
ATOM 1661 C CA . VAL A 1 211 ? 3.712 -12.607 10.120 1.00 97.31 211 VAL A CA 1
ATOM 1662 C C . VAL A 1 211 ? 2.759 -13.473 9.312 1.00 97.31 211 VAL A C 1
ATOM 1664 O O . VAL A 1 211 ? 2.399 -14.565 9.751 1.00 97.31 211 VAL A O 1
ATOM 1667 N N . GLU A 1 212 ? 2.351 -12.994 8.142 1.00 97.31 212 GLU A N 1
ATOM 1668 C CA . GLU A 1 212 ? 1.468 -13.722 7.231 1.00 97.31 212 GLU A CA 1
ATOM 1669 C C . GLU A 1 212 ? 2.040 -13.744 5.813 1.00 97.31 212 GLU A C 1
ATOM 1671 O O . GLU A 1 212 ? 2.807 -12.874 5.407 1.00 97.31 212 GLU A O 1
ATOM 1676 N N . GLU A 1 213 ? 1.664 -14.765 5.055 1.00 96.50 213 GLU A N 1
ATOM 1677 C CA . GLU A 1 213 ? 1.869 -14.820 3.610 1.00 96.50 213 GLU A CA 1
ATOM 1678 C C . GLU A 1 213 ? 0.536 -14.517 2.921 1.00 96.50 213 GLU A C 1
ATOM 1680 O O . GLU A 1 213 ? -0.520 -14.817 3.480 1.00 96.50 213 GLU A O 1
ATOM 1685 N N . LEU A 1 214 ? 0.583 -13.926 1.724 1.00 96.38 214 LEU A N 1
ATOM 1686 C CA . LEU A 1 214 ? -0.592 -13.670 0.886 1.00 96.38 214 LEU A CA 1
ATOM 1687 C C . LEU A 1 214 ? -0.555 -14.620 -0.326 1.00 96.38 214 LEU A C 1
ATOM 1689 O O . LEU A 1 214 ? 0.094 -14.299 -1.328 1.00 96.38 214 LEU A O 1
ATOM 1693 N N . PRO A 1 215 ? -1.193 -15.805 -0.246 1.00 94.12 215 PRO A N 1
ATOM 1694 C CA . PRO A 1 215 ? -1.025 -16.853 -1.246 1.00 94.12 215 PRO A CA 1
ATOM 1695 C C . PRO A 1 215 ? -1.493 -16.423 -2.638 1.00 94.12 215 PRO A C 1
ATOM 1697 O O . PRO A 1 215 ? -2.587 -15.884 -2.814 1.00 94.12 215 PRO A O 1
ATOM 1700 N N . GLY A 1 216 ? -0.661 -16.685 -3.648 1.00 93.75 216 GLY A N 1
ATOM 1701 C CA . GLY A 1 216 ? -0.984 -16.427 -5.052 1.00 93.75 216 GLY A CA 1
ATOM 1702 C C . GLY A 1 216 ? -1.092 -14.950 -5.448 1.00 93.75 216 GLY A C 1
ATOM 1703 O O . GLY A 1 216 ? -1.513 -14.676 -6.573 1.00 93.75 216 GLY A O 1
ATOM 1704 N N . VAL A 1 217 ? -0.760 -14.012 -4.555 1.00 97.00 217 VAL A N 1
ATOM 1705 C CA . VAL A 1 217 ? -0.712 -12.575 -4.864 1.00 97.00 217 VAL A CA 1
ATOM 1706 C C . VAL A 1 217 ? 0.652 -12.220 -5.453 1.00 97.00 217 VAL A C 1
ATOM 1708 O O . VAL A 1 217 ? 0.756 -11.740 -6.583 1.00 97.00 217 VAL A O 1
ATOM 1711 N N . PHE A 1 218 ? 1.705 -12.484 -4.683 1.00 97.19 218 PHE A N 1
ATOM 1712 C CA . PHE A 1 218 ? 3.082 -12.216 -5.075 1.00 97.19 218 PHE A CA 1
ATOM 1713 C C . PHE A 1 218 ? 3.723 -13.444 -5.707 1.00 97.19 218 PHE A C 1
ATOM 1715 O O . PHE A 1 218 ? 3.258 -14.572 -5.538 1.00 97.19 218 PHE A O 1
ATOM 1722 N N . ARG A 1 219 ? 4.817 -13.220 -6.433 1.00 94.69 219 ARG A N 1
ATOM 1723 C CA . ARG A 1 219 ? 5.611 -14.308 -7.004 1.00 94.69 219 ARG A CA 1
ATOM 1724 C C . ARG A 1 219 ? 6.093 -15.257 -5.907 1.00 94.69 219 ARG A C 1
ATOM 1726 O O . ARG A 1 219 ? 6.497 -14.826 -4.834 1.00 94.69 219 ARG A O 1
ATOM 1733 N N . HIS A 1 220 ? 6.164 -16.542 -6.237 1.00 92.75 220 HIS A N 1
ATOM 1734 C CA . HIS A 1 220 ? 6.830 -17.544 -5.398 1.00 92.75 220 HIS A CA 1
ATOM 1735 C C . HIS A 1 220 ? 8.327 -17.676 -5.707 1.00 92.75 220 HIS A C 1
ATOM 1737 O O . HIS A 1 220 ? 9.104 -18.097 -4.855 1.00 92.75 220 HIS A O 1
ATOM 1743 N N . VAL A 1 221 ? 8.742 -17.302 -6.921 1.00 89.69 221 VAL A N 1
ATOM 1744 C CA . VAL A 1 221 ? 10.134 -17.389 -7.375 1.00 89.69 221 VAL A CA 1
ATOM 1745 C C . VAL A 1 221 ? 10.728 -15.980 -7.443 1.00 89.69 221 VAL A C 1
ATOM 1747 O O . VAL A 1 221 ? 10.115 -15.107 -8.078 1.00 89.69 221 VAL A O 1
ATOM 1750 N N . PRO A 1 222 ? 11.907 -15.741 -6.829 1.00 87.44 222 PRO A N 1
ATOM 1751 C CA . PRO A 1 222 ? 12.615 -14.472 -6.955 1.00 87.44 222 PRO A CA 1
ATOM 1752 C C . PRO A 1 222 ? 12.763 -14.072 -8.423 1.00 87.44 222 PRO A C 1
ATOM 1754 O O . PRO A 1 222 ? 12.912 -14.928 -9.298 1.00 87.44 222 PRO A O 1
ATOM 1757 N N . LEU A 1 223 ? 12.743 -12.770 -8.714 1.00 85.81 223 LEU A N 1
ATOM 1758 C CA . LEU A 1 223 ? 13.197 -12.330 -10.028 1.00 85.81 223 LEU A CA 1
ATOM 1759 C C . LEU A 1 223 ? 14.651 -12.768 -10.183 1.00 85.81 223 LEU A C 1
ATOM 1761 O O . LEU A 1 223 ? 15.470 -12.524 -9.296 1.00 85.81 223 LEU A O 1
ATOM 1765 N N . THR A 1 224 ? 14.962 -13.428 -11.295 1.00 67.75 224 THR A N 1
ATOM 1766 C CA . THR A 1 224 ? 16.319 -13.844 -11.639 1.00 67.75 224 THR A CA 1
ATOM 1767 C C . THR A 1 224 ? 17.143 -12.586 -11.868 1.00 67.75 224 THR A C 1
ATOM 1769 O O . THR A 1 224 ? 17.230 -12.047 -12.967 1.00 67.75 224 THR A O 1
ATOM 1772 N N . TYR A 1 225 ? 17.699 -12.060 -10.789 1.00 59.59 225 TYR A N 1
ATOM 1773 C CA . TYR A 1 225 ? 18.570 -10.911 -10.813 1.00 59.59 225 TYR A CA 1
ATOM 1774 C C . TYR A 1 225 ? 19.900 -11.336 -10.216 1.00 59.59 225 TYR A C 1
ATOM 1776 O O . TYR A 1 225 ? 19.988 -11.709 -9.047 1.00 59.59 225 TYR A O 1
ATOM 1784 N N . ALA A 1 226 ? 20.955 -11.219 -11.017 1.00 33.47 226 ALA A N 1
ATOM 1785 C CA . ALA A 1 226 ? 22.303 -11.071 -10.501 1.00 33.47 226 ALA A CA 1
ATOM 1786 C C . ALA A 1 226 ? 22.385 -9.725 -9.757 1.00 33.47 226 ALA A C 1
ATOM 1788 O O . ALA A 1 226 ? 22.888 -8.732 -10.281 1.00 33.47 226 ALA A O 1
ATOM 1789 N N . TYR A 1 227 ? 21.832 -9.657 -8.546 1.00 38.81 227 TYR A N 1
ATOM 1790 C CA . TYR A 1 227 ? 22.208 -8.627 -7.588 1.00 38.81 227 TYR A CA 1
ATOM 1791 C C . TYR A 1 227 ? 23.587 -9.009 -7.051 1.00 38.81 227 TYR A C 1
ATOM 1793 O O . TYR A 1 227 ? 23.721 -9.735 -6.071 1.00 38.81 227 TYR A O 1
ATOM 1801 N N . SER A 1 228 ? 24.632 -8.518 -7.715 1.00 38.28 228 SER A N 1
ATOM 1802 C CA . SER A 1 228 ? 25.945 -8.375 -7.095 1.00 38.28 228 SER A CA 1
ATOM 1803 C C . SER A 1 228 ? 25.832 -7.299 -6.018 1.00 38.28 228 SER A C 1
ATOM 1805 O O . SER A 1 228 ? 26.102 -6.124 -6.263 1.00 38.28 228 SER A O 1
ATOM 1807 N N . THR A 1 229 ? 25.398 -7.679 -4.822 1.00 32.75 229 THR A N 1
ATOM 1808 C CA . THR A 1 229 ? 25.696 -6.900 -3.623 1.00 32.75 229 THR A CA 1
ATOM 1809 C C . THR A 1 229 ? 27.211 -6.975 -3.399 1.00 32.75 229 THR A C 1
ATOM 1811 O O . THR A 1 229 ? 27.769 -8.074 -3.355 1.00 32.75 229 THR A O 1
ATOM 1814 N N . PRO A 1 230 ? 27.936 -5.850 -3.263 1.00 38.47 230 PRO A N 1
ATOM 1815 C CA . PRO A 1 230 ? 29.279 -5.895 -2.716 1.00 38.47 230 PRO A CA 1
ATOM 1816 C C . PRO A 1 230 ? 29.137 -6.163 -1.216 1.00 38.47 230 PRO A C 1
ATOM 1818 O O . PRO A 1 230 ? 29.141 -5.245 -0.402 1.00 38.47 230 PRO A O 1
ATOM 1821 N N . GLN A 1 231 ? 28.962 -7.433 -0.844 1.00 37.44 231 GLN A N 1
ATOM 1822 C CA . GLN A 1 231 ? 29.181 -7.855 0.530 1.00 37.44 231 GLN A CA 1
ATOM 1823 C C . GLN A 1 231 ? 30.654 -7.615 0.859 1.00 37.44 231 GLN A C 1
ATOM 1825 O O . GLN A 1 231 ? 31.565 -8.215 0.281 1.00 37.44 231 GLN A O 1
ATOM 1830 N N . SER A 1 232 ? 30.858 -6.706 1.802 1.00 41.06 232 SER A N 1
ATOM 1831 C CA . SER A 1 232 ? 32.023 -6.610 2.664 1.00 41.06 232 SER A CA 1
ATOM 1832 C C . SER A 1 232 ? 32.390 -8.006 3.170 1.00 41.06 232 SER A C 1
ATOM 1834 O O . SER A 1 232 ? 31.765 -8.549 4.077 1.00 41.06 232 SER A O 1
ATOM 1836 N N . LYS A 1 233 ? 33.409 -8.611 2.553 1.00 35.78 233 LYS A N 1
ATOM 1837 C CA . LYS A 1 233 ? 34.026 -9.830 3.068 1.00 35.78 233 LYS A CA 1
ATOM 1838 C C . LYS A 1 233 ? 34.799 -9.464 4.326 1.00 35.78 233 LYS A C 1
ATOM 1840 O O . LYS A 1 233 ? 35.883 -8.890 4.251 1.00 35.78 233 LYS A O 1
ATOM 1845 N N . THR A 1 234 ? 34.221 -9.797 5.471 1.00 32.62 234 THR A N 1
ATOM 1846 C CA . THR A 1 234 ? 34.938 -9.951 6.729 1.00 32.62 234 THR A CA 1
ATOM 1847 C C . THR A 1 234 ? 36.064 -10.961 6.532 1.00 32.62 234 THR A C 1
ATOM 1849 O O . THR A 1 234 ? 35.887 -12.060 6.007 1.00 32.62 234 THR A O 1
ATOM 1852 N N . SER A 1 235 ? 37.252 -10.517 6.908 1.00 33.25 235 SER A N 1
ATOM 1853 C CA . SER A 1 235 ? 38.525 -11.210 6.843 1.00 33.25 235 SER A CA 1
ATOM 1854 C C . SER A 1 235 ? 38.550 -12.440 7.749 1.00 33.25 235 SER A C 1
ATOM 1856 O O . SER A 1 235 ? 38.527 -12.306 8.970 1.00 33.25 235 SER A O 1
ATOM 1858 N N . VAL A 1 236 ? 38.700 -13.619 7.147 1.00 32.19 236 VAL A N 1
ATOM 1859 C CA . VAL A 1 236 ? 39.421 -14.732 7.768 1.00 32.19 236 VAL A CA 1
ATOM 1860 C C . VAL A 1 236 ? 40.740 -14.857 7.018 1.00 32.19 236 VAL A C 1
ATOM 1862 O O . VAL A 1 236 ? 40.780 -15.093 5.811 1.00 32.19 236 VAL A O 1
ATOM 1865 N N . THR A 1 237 ? 41.815 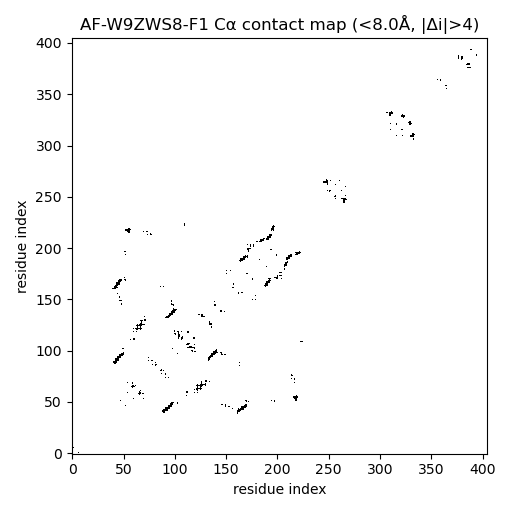-14.600 7.748 1.00 36.09 237 THR A N 1
ATOM 1866 C CA . THR A 1 237 ? 43.206 -14.827 7.368 1.00 36.09 237 THR A CA 1
ATOM 1867 C C . THR A 1 237 ? 43.409 -16.245 6.849 1.00 36.09 237 THR A C 1
ATOM 1869 O O . THR A 1 237 ? 43.149 -17.198 7.576 1.00 36.09 237 THR A O 1
ATOM 1872 N N . ASN A 1 238 ? 43.957 -16.373 5.640 1.00 31.66 238 ASN A N 1
ATOM 1873 C CA . ASN A 1 238 ? 45.030 -17.328 5.393 1.00 31.66 238 ASN A CA 1
ATOM 1874 C C . ASN A 1 238 ? 45.909 -16.891 4.217 1.00 31.66 238 ASN A C 1
ATOM 1876 O O . ASN A 1 238 ? 45.452 -16.466 3.158 1.00 31.66 238 ASN A O 1
ATOM 1880 N N . ILE A 1 239 ? 47.203 -16.960 4.494 1.00 33.19 239 ILE A N 1
ATOM 1881 C CA . ILE A 1 239 ? 48.347 -16.638 3.653 1.00 33.19 239 ILE A CA 1
ATOM 1882 C C . ILE A 1 239 ? 48.461 -17.679 2.537 1.00 33.19 239 ILE A C 1
ATOM 1884 O O . ILE A 1 239 ? 48.510 -18.868 2.840 1.00 33.19 239 ILE A O 1
ATOM 1888 N N . SER A 1 240 ? 48.548 -17.241 1.274 1.00 33.34 240 SER A N 1
ATOM 1889 C CA . SER A 1 240 ? 49.649 -17.559 0.336 1.00 33.34 240 SER A CA 1
ATOM 1890 C C . SER A 1 240 ? 49.294 -17.324 -1.149 1.00 33.34 240 SER A C 1
ATOM 1892 O O . SER A 1 240 ? 48.214 -17.645 -1.632 1.00 33.34 240 SER A O 1
ATOM 1894 N N . THR A 1 241 ? 50.290 -16.786 -1.865 1.00 29.47 241 THR A N 1
ATOM 1895 C CA . THR A 1 241 ? 50.564 -16.905 -3.315 1.00 29.47 241 THR A CA 1
ATOM 1896 C C . THR A 1 241 ? 49.666 -16.196 -4.348 1.00 29.47 241 THR A C 1
ATOM 1898 O O . THR A 1 241 ? 48.687 -16.721 -4.859 1.00 29.47 241 THR A O 1
ATOM 1901 N N . SER A 1 242 ? 50.117 -14.992 -4.727 1.00 45.38 242 SER A N 1
ATOM 1902 C CA . SER A 1 242 ? 50.344 -14.531 -6.112 1.00 45.38 242 SER A CA 1
ATOM 1903 C C . SER A 1 242 ? 49.413 -15.018 -7.239 1.00 45.38 242 SER A C 1
ATOM 1905 O O . SER A 1 242 ? 49.655 -16.053 -7.854 1.00 45.38 242 SER A O 1
ATOM 1907 N N . SER A 1 243 ? 48.489 -14.154 -7.669 1.00 42.22 243 SER A N 1
ATOM 1908 C CA . SER A 1 243 ? 48.108 -14.050 -9.087 1.00 42.22 243 SER A CA 1
ATOM 1909 C C . SER A 1 243 ? 47.686 -12.614 -9.425 1.00 42.22 243 SER A C 1
ATOM 1911 O O . SER A 1 243 ? 46.791 -12.028 -8.818 1.00 42.22 243 SER A O 1
ATOM 1913 N N . LYS A 1 244 ? 48.416 -12.005 -10.364 1.00 46.41 244 LYS A N 1
ATOM 1914 C CA . LYS A 1 244 ? 48.187 -10.651 -10.879 1.00 46.41 244 LYS A CA 1
ATOM 1915 C C . LYS A 1 244 ? 46.901 -10.653 -11.713 1.00 46.41 244 LYS A C 1
ATOM 1917 O O . LYS A 1 244 ? 46.817 -11.368 -12.706 1.00 46.41 244 LYS A O 1
ATOM 1922 N N . GLY A 1 245 ? 45.904 -9.861 -11.322 1.00 48.53 245 GLY A N 1
ATOM 1923 C CA . GLY A 1 245 ? 44.710 -9.639 -12.136 1.00 48.53 245 GLY A CA 1
ATOM 1924 C C . GLY A 1 245 ? 45.020 -8.686 -13.291 1.00 48.53 245 GLY A C 1
ATOM 1925 O O . GLY A 1 245 ? 45.319 -7.520 -13.055 1.00 48.53 245 GLY A O 1
ATOM 1926 N N . ASN A 1 246 ? 44.920 -9.176 -14.527 1.00 60.56 246 ASN A N 1
ATOM 1927 C CA . ASN A 1 246 ? 45.189 -8.475 -15.797 1.00 60.56 246 ASN A CA 1
ATOM 1928 C C . ASN A 1 246 ? 44.226 -7.308 -16.138 1.00 60.56 246 ASN A C 1
ATOM 1930 O O . ASN A 1 246 ? 44.099 -6.932 -17.300 1.00 60.56 246 ASN A O 1
ATOM 1934 N N . ALA A 1 247 ? 43.521 -6.721 -15.169 1.00 71.81 247 ALA A N 1
ATOM 1935 C CA . ALA A 1 247 ? 42.608 -5.610 -15.435 1.00 71.81 247 ALA A CA 1
ATOM 1936 C C . ALA A 1 247 ? 43.351 -4.263 -15.374 1.00 71.81 247 ALA A C 1
ATOM 1938 O O . ALA A 1 247 ? 43.958 -3.922 -14.354 1.00 71.81 247 ALA A O 1
ATOM 1939 N N . VAL A 1 248 ? 43.295 -3.499 -16.469 1.00 77.81 248 VAL A N 1
ATOM 1940 C CA . VAL A 1 248 ? 43.883 -2.154 -16.587 1.00 77.81 248 VAL A CA 1
ATOM 1941 C C . VAL A 1 248 ? 43.116 -1.164 -15.709 1.00 77.81 248 VAL A C 1
ATOM 1943 O O . VAL A 1 248 ? 41.886 -1.188 -15.641 1.00 77.81 248 VAL A O 1
ATOM 1946 N N . CYS A 1 249 ? 43.838 -0.277 -15.025 1.00 82.00 249 CYS A N 1
ATOM 1947 C CA . CYS A 1 249 ? 43.235 0.725 -14.152 1.00 82.00 249 CYS A CA 1
ATOM 1948 C C . CYS A 1 249 ? 42.515 1.816 -14.959 1.00 82.00 249 CYS A C 1
ATOM 1950 O O . CYS A 1 249 ? 43.146 2.681 -15.569 1.00 82.00 249 CYS A O 1
ATOM 1952 N N . SER A 1 250 ? 41.182 1.835 -14.909 1.00 78.88 250 SER A N 1
ATOM 1953 C CA . SER A 1 250 ? 40.365 2.842 -15.601 1.00 78.88 250 SER A CA 1
ATOM 1954 C C . SER A 1 250 ? 40.573 4.268 -15.072 1.00 78.88 250 SER A C 1
ATOM 1956 O O . SER A 1 250 ? 40.474 5.227 -15.836 1.00 78.88 250 SER A O 1
ATOM 1958 N N . LEU A 1 251 ? 40.903 4.429 -13.782 1.00 76.06 251 LEU A N 1
ATOM 1959 C CA . LEU A 1 251 ? 41.248 5.734 -13.205 1.00 76.06 251 LEU A CA 1
ATOM 1960 C C . LEU A 1 251 ? 42.626 6.221 -13.665 1.00 76.06 251 LEU A C 1
ATOM 1962 O O . LEU A 1 251 ? 42.817 7.425 -13.804 1.00 76.06 251 LEU A O 1
ATOM 1966 N N . TYR A 1 252 ? 43.572 5.311 -13.910 1.00 82.06 252 TYR A N 1
ATOM 1967 C CA . TYR A 1 252 ? 44.898 5.666 -14.420 1.00 82.06 252 TYR A CA 1
ATOM 1968 C C . TYR A 1 252 ? 44.823 6.105 -15.876 1.00 82.06 252 TYR A C 1
ATOM 1970 O O . TYR A 1 252 ? 45.374 7.143 -16.220 1.00 82.06 252 TYR A O 1
ATOM 1978 N N . MET A 1 253 ? 44.031 5.403 -16.694 1.00 74.88 253 MET A N 1
ATOM 1979 C CA . MET A 1 253 ? 43.746 5.828 -18.069 1.00 74.88 253 MET A CA 1
ATOM 1980 C C . MET A 1 253 ? 43.123 7.228 -18.159 1.00 74.88 253 MET A C 1
ATOM 1982 O O . MET A 1 253 ? 43.264 7.897 -19.174 1.00 74.88 253 MET A O 1
ATOM 1986 N N . ARG A 1 254 ? 42.428 7.674 -17.108 1.00 77.75 254 ARG A N 1
ATOM 1987 C CA . ARG A 1 254 ? 41.809 9.005 -17.022 1.00 77.75 254 ARG A CA 1
ATOM 1988 C C . ARG A 1 254 ? 42.666 10.034 -16.274 1.00 77.75 254 ARG A C 1
ATOM 1990 O O . ARG A 1 254 ? 42.172 11.117 -15.995 1.00 77.75 254 ARG A O 1
ATOM 1997 N N . GLY A 1 255 ? 43.901 9.694 -15.893 1.00 75.75 255 GLY A N 1
ATOM 1998 C CA . GLY A 1 255 ? 44.815 10.592 -15.171 1.00 75.75 255 GLY A CA 1
ATOM 1999 C C . GLY A 1 255 ? 44.458 10.865 -13.702 1.00 75.75 255 GLY A C 1
ATOM 2000 O O . GLY A 1 255 ? 45.144 11.637 -13.044 1.00 75.75 255 GLY A O 1
ATOM 2001 N N . ASN A 1 256 ? 43.435 10.203 -13.151 1.00 80.00 256 ASN A N 1
ATOM 2002 C CA . ASN A 1 256 ? 42.904 10.467 -11.806 1.00 80.00 256 ASN A CA 1
ATOM 2003 C C . ASN A 1 256 ? 43.252 9.371 -10.779 1.00 80.00 256 ASN A C 1
ATOM 2005 O O . ASN A 1 256 ? 42.686 9.340 -9.682 1.00 80.00 256 ASN A O 1
ATOM 2009 N N . CYS A 1 257 ? 44.156 8.440 -11.102 1.00 83.75 257 CYS A N 1
ATOM 2010 C CA . CYS A 1 257 ? 44.562 7.398 -10.157 1.00 83.75 257 CYS A CA 1
ATOM 2011 C C . CYS A 1 257 ? 45.493 7.957 -9.075 1.00 83.75 257 CYS A C 1
ATOM 2013 O O . CYS A 1 257 ? 46.646 8.285 -9.340 1.00 83.75 257 CYS A O 1
ATOM 2015 N N . ARG A 1 258 ? 45.015 7.987 -7.828 1.00 83.25 258 ARG A N 1
ATOM 2016 C CA . ARG A 1 258 ? 45.780 8.468 -6.661 1.00 83.25 258 ARG A CA 1
ATOM 2017 C C . ARG A 1 258 ? 46.733 7.426 -6.060 1.00 83.25 258 ARG A C 1
ATOM 2019 O O . ARG A 1 258 ? 47.492 7.752 -5.158 1.00 83.25 258 ARG A O 1
ATOM 2026 N N . TYR A 1 259 ? 46.684 6.181 -6.540 1.00 75.88 259 TYR A N 1
ATOM 2027 C CA . TYR A 1 259 ? 47.387 5.039 -5.938 1.00 75.88 259 TYR A CA 1
ATOM 2028 C C . TYR A 1 259 ? 48.735 4.706 -6.600 1.00 75.88 259 TYR A C 1
ATOM 2030 O O . TYR A 1 259 ? 49.438 3.817 -6.124 1.00 75.88 259 TYR A O 1
ATOM 2038 N N . GLY A 1 260 ? 49.114 5.411 -7.676 1.00 73.06 260 GLY A N 1
ATOM 2039 C CA . GLY A 1 260 ? 50.429 5.277 -8.315 1.00 73.06 260 GLY A CA 1
ATOM 2040 C C . GLY A 1 260 ? 50.806 3.827 -8.651 1.00 73.06 260 GLY A C 1
ATOM 2041 O O . GLY A 1 260 ? 49.967 3.049 -9.097 1.00 73.06 260 GLY A O 1
ATOM 2042 N N . SER A 1 261 ? 52.062 3.453 -8.407 1.00 75.38 261 SER A N 1
ATOM 2043 C CA . SER A 1 261 ? 52.587 2.088 -8.595 1.00 75.38 261 SER A CA 1
ATOM 2044 C C . SER A 1 261 ? 52.041 1.054 -7.597 1.00 75.38 261 SER A C 1
ATOM 2046 O O . SER A 1 261 ? 52.230 -0.142 -7.800 1.00 75.38 261 SER A O 1
ATOM 2048 N N . GLY A 1 262 ? 51.346 1.492 -6.542 1.00 71.94 262 GLY A N 1
ATOM 2049 C CA . GLY A 1 262 ? 50.667 0.629 -5.571 1.00 71.94 262 GLY A CA 1
ATOM 2050 C C . GLY A 1 262 ? 49.220 0.294 -5.944 1.00 71.94 262 GLY A C 1
ATOM 2051 O O . GLY A 1 262 ? 48.493 -0.279 -5.132 1.00 71.94 262 GLY A O 1
ATOM 2052 N N . CYS A 1 263 ? 48.758 0.675 -7.141 1.00 80.25 263 CYS A N 1
ATOM 2053 C CA . CYS A 1 263 ? 47.399 0.380 -7.574 1.00 80.25 263 CYS A CA 1
ATOM 2054 C C . CYS A 1 263 ? 47.190 -1.128 -7.772 1.00 80.25 263 CYS A C 1
ATOM 2056 O O . CYS A 1 263 ? 48.004 -1.824 -8.372 1.00 80.25 263 CYS A O 1
ATOM 2058 N N . ARG A 1 264 ? 46.037 -1.628 -7.316 1.00 81.44 264 ARG A N 1
ATOM 2059 C CA . ARG A 1 264 ? 45.620 -3.027 -7.505 1.00 81.44 264 ARG A CA 1
ATOM 2060 C C . ARG A 1 264 ? 45.401 -3.399 -8.983 1.00 81.44 264 ARG A C 1
ATOM 2062 O O . ARG A 1 264 ? 45.362 -4.582 -9.311 1.00 81.44 264 ARG A O 1
ATOM 2069 N N . PHE A 1 265 ? 45.228 -2.406 -9.850 1.00 80.50 265 PHE A N 1
ATOM 2070 C CA . PHE A 1 265 ? 44.979 -2.563 -11.281 1.00 80.50 265 PHE A CA 1
ATOM 2071 C C . PHE A 1 265 ? 46.227 -2.179 -12.084 1.00 80.50 265 PHE A C 1
ATOM 2073 O O . PHE A 1 265 ? 46.991 -1.311 -11.668 1.00 80.50 265 PHE A O 1
ATOM 2080 N N . SER A 1 266 ? 46.435 -2.805 -13.242 1.00 79.50 266 SER A N 1
ATOM 2081 C CA . SER A 1 266 ? 47.655 -2.605 -14.031 1.00 79.50 266 SER A CA 1
ATOM 2082 C C . SER A 1 266 ? 47.725 -1.190 -14.616 1.00 79.50 266 SER A C 1
ATOM 2084 O O . SER A 1 266 ? 46.772 -0.710 -15.237 1.00 79.50 266 SER A O 1
ATOM 2086 N N . HIS A 1 267 ? 48.860 -0.527 -14.403 1.00 80.75 267 HIS A N 1
ATOM 2087 C CA . HIS A 1 267 ? 49.283 0.682 -15.101 1.00 80.75 267 HIS A CA 1
ATOM 2088 C C . HIS A 1 267 ? 50.356 0.218 -16.093 1.00 80.75 267 HIS A C 1
ATOM 2090 O O . HIS A 1 267 ? 51.436 -0.180 -15.668 1.00 80.75 267 HIS A O 1
ATOM 2096 N N . GLY A 1 268 ? 50.034 0.122 -17.384 1.00 69.75 268 GLY A N 1
ATOM 2097 C CA . GLY A 1 268 ? 51.000 -0.345 -18.381 1.00 69.75 268 GLY A CA 1
ATOM 2098 C C . GLY A 1 268 ? 52.169 0.634 -18.496 1.00 69.75 268 GLY A C 1
ATOM 2099 O O . GLY A 1 268 ? 51.949 1.807 -18.786 1.00 69.75 268 GLY A O 1
ATOM 2100 N N . ASP A 1 269 ? 53.398 0.168 -18.268 1.00 53.72 269 ASP A N 1
ATOM 2101 C CA . ASP A 1 269 ? 54.601 0.982 -18.433 1.00 53.72 269 ASP A CA 1
ATOM 2102 C C . ASP A 1 269 ? 54.904 1.168 -19.927 1.00 53.72 269 ASP A C 1
ATOM 2104 O O . ASP A 1 269 ? 55.202 0.216 -20.645 1.00 53.72 269 ASP A O 1
ATOM 2108 N N . SER A 1 270 ? 54.881 2.409 -20.406 1.00 38.94 270 SER A N 1
ATOM 2109 C CA . SER A 1 270 ? 55.561 2.801 -21.644 1.00 38.94 270 SER A CA 1
ATOM 2110 C C . SER A 1 270 ? 56.479 3.972 -21.322 1.00 38.94 270 SER A C 1
ATOM 2112 O O . SER A 1 270 ? 56.046 5.109 -21.160 1.00 38.94 270 SER A O 1
ATOM 2114 N N . LYS A 1 271 ? 57.766 3.662 -21.145 1.00 33.97 271 LYS A N 1
ATOM 2115 C CA . LYS A 1 271 ? 58.835 4.647 -20.973 1.00 33.97 271 LYS A CA 1
ATOM 2116 C C . LYS A 1 271 ? 59.238 5.212 -22.334 1.00 33.97 271 LYS A C 1
ATOM 2118 O O . LYS A 1 271 ? 59.755 4.452 -23.137 1.00 33.97 271 LYS A O 1
ATOM 2123 N N . THR A 1 272 ? 59.103 6.527 -22.495 1.00 29.62 272 THR A N 1
ATOM 2124 C CA . THR A 1 272 ? 60.010 7.465 -23.204 1.00 29.62 272 THR A CA 1
ATOM 2125 C C . THR A 1 272 ? 59.469 8.871 -22.903 1.00 29.62 272 THR A C 1
ATOM 2127 O O . THR A 1 272 ? 58.370 9.200 -23.324 1.00 29.62 272 THR A O 1
ATOM 2130 N N . SER A 1 273 ? 60.008 9.599 -21.923 1.00 29.50 273 SER A N 1
ATOM 2131 C CA . SER A 1 273 ? 61.214 10.447 -21.968 1.00 29.50 273 SER A CA 1
ATOM 2132 C C . SER A 1 273 ? 60.888 11.927 -22.225 1.00 29.50 273 SER A C 1
ATOM 2134 O O . SER A 1 273 ? 60.466 12.289 -23.316 1.00 29.50 273 SER A O 1
ATOM 2136 N N . SER A 1 274 ? 61.244 12.742 -21.225 1.00 29.97 274 SER A N 1
ATOM 2137 C CA . SER A 1 274 ? 61.885 14.059 -21.365 1.00 29.97 274 SER A CA 1
ATOM 2138 C C . SER A 1 274 ? 61.040 15.336 -21.539 1.00 29.97 274 SER A C 1
ATOM 2140 O O . SER A 1 274 ? 60.535 15.632 -22.610 1.00 29.97 274 SER A O 1
ATOM 2142 N N . GLN A 1 275 ? 61.144 16.160 -20.484 1.00 31.61 275 GLN A N 1
ATOM 2143 C CA . GLN A 1 275 ? 61.509 17.591 -20.485 1.00 31.61 275 GLN A CA 1
ATOM 2144 C C . GLN A 1 275 ? 60.423 18.685 -20.370 1.00 31.61 275 GLN A C 1
ATOM 2146 O O . GLN A 1 275 ? 59.719 19.015 -21.310 1.00 31.61 275 GLN A O 1
ATOM 2151 N N . ASN A 1 276 ? 60.473 19.308 -19.182 1.00 28.56 276 ASN A N 1
ATOM 2152 C CA . ASN A 1 276 ? 60.635 20.738 -18.881 1.00 28.56 276 ASN A CA 1
ATOM 2153 C C . ASN A 1 276 ? 59.534 21.791 -19.135 1.00 28.56 276 ASN A C 1
ATOM 2155 O O . ASN A 1 276 ? 59.023 21.972 -20.232 1.00 28.56 276 ASN A O 1
ATOM 2159 N N . SER A 1 277 ? 59.410 22.613 -18.079 1.00 28.56 277 SER A N 1
ATOM 2160 C CA . SER A 1 277 ? 59.117 24.055 -18.031 1.00 28.56 277 SER A CA 1
ATOM 2161 C C . SER A 1 277 ? 57.672 24.514 -17.804 1.00 28.56 277 SER A C 1
ATOM 2163 O O . SER A 1 277 ? 56.834 24.552 -18.697 1.00 28.56 277 SER A O 1
ATOM 2165 N N . THR A 1 278 ? 57.455 25.005 -16.580 1.00 30.38 278 THR A N 1
ATOM 2166 C CA . THR A 1 278 ? 56.628 26.175 -16.235 1.00 30.38 278 THR A CA 1
ATOM 2167 C C . THR A 1 278 ? 56.947 27.377 -17.142 1.00 30.38 278 THR A C 1
ATOM 2169 O O . THR A 1 278 ? 58.098 27.533 -17.555 1.00 30.38 278 THR A O 1
ATOM 2172 N N . PRO A 1 279 ? 55.966 28.258 -17.420 1.00 28.03 279 PRO A N 1
ATOM 2173 C CA . PRO A 1 279 ? 55.899 29.518 -16.660 1.00 28.03 279 PRO A CA 1
ATOM 2174 C C . PRO A 1 279 ? 54.464 30.039 -16.385 1.00 28.03 279 PRO A C 1
ATOM 2176 O O . PRO A 1 279 ? 53.504 29.675 -17.056 1.00 28.03 279 PRO A O 1
ATOM 2179 N N . SER A 1 280 ? 54.344 30.940 -15.405 1.00 26.22 280 SER A N 1
ATOM 2180 C CA . SER A 1 280 ? 53.186 31.834 -15.157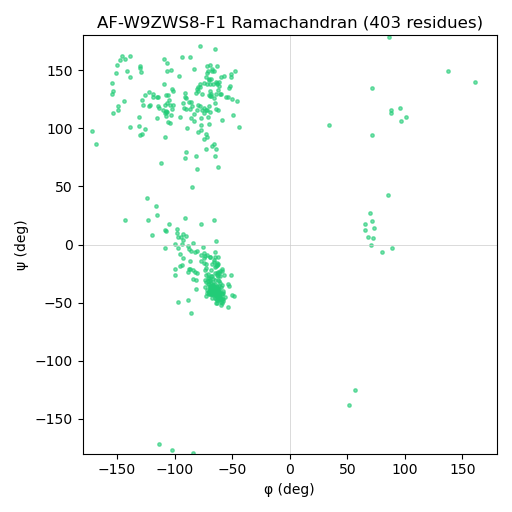 1.00 26.22 280 SER A CA 1
ATOM 2181 C C . SER A 1 280 ? 53.515 33.265 -15.661 1.00 26.22 280 SER A C 1
ATOM 2183 O O . SER A 1 280 ? 54.683 33.506 -15.962 1.00 26.22 280 SER A O 1
ATOM 2185 N N . PRO A 1 281 ? 52.649 34.293 -15.492 1.00 45.66 281 PRO A N 1
ATOM 2186 C CA . PRO A 1 281 ? 51.328 34.615 -16.072 1.00 45.66 281 PRO A CA 1
ATOM 2187 C C . PRO A 1 281 ? 51.389 35.897 -16.973 1.00 45.66 281 PRO A C 1
ATOM 2189 O O . PRO A 1 281 ? 52.482 36.415 -17.202 1.00 45.66 281 PRO A O 1
ATOM 2192 N N . PRO A 1 282 ? 50.258 36.464 -17.466 1.00 30.02 282 PRO A N 1
ATOM 2193 C CA . PRO A 1 282 ? 49.806 37.730 -16.861 1.00 30.02 282 PRO A CA 1
ATOM 2194 C C . PRO A 1 282 ? 48.278 37.967 -16.819 1.00 30.02 282 PRO A C 1
ATOM 2196 O O . PRO A 1 282 ? 47.487 37.419 -17.581 1.00 30.02 282 PRO A O 1
ATOM 2199 N N . THR A 1 283 ? 47.909 38.858 -15.901 1.00 30.75 283 THR A N 1
ATOM 2200 C CA . THR A 1 283 ? 46.605 39.492 -15.662 1.00 30.75 283 THR A CA 1
ATOM 2201 C C . THR A 1 283 ? 46.312 40.594 -16.687 1.00 30.75 283 THR A C 1
ATOM 2203 O O . THR A 1 283 ? 47.127 41.501 -16.775 1.00 30.75 283 THR A O 1
ATOM 2206 N N . VAL A 1 284 ? 45.140 40.604 -17.342 1.00 28.94 284 VAL A N 1
ATOM 2207 C CA . VAL A 1 284 ? 44.361 41.817 -17.710 1.00 28.94 284 VAL A CA 1
ATOM 2208 C C . VAL A 1 284 ? 42.882 41.418 -17.829 1.00 28.94 284 VAL A C 1
ATOM 2210 O O . VAL A 1 284 ? 42.555 40.422 -18.468 1.00 28.94 284 VAL A O 1
ATOM 2213 N N . GLY A 1 285 ? 41.999 42.165 -17.160 1.00 28.83 285 GLY A N 1
ATOM 2214 C CA . GLY A 1 285 ? 40.577 41.857 -17.033 1.00 28.83 285 GLY A CA 1
ATOM 2215 C C . GLY A 1 285 ? 39.691 42.365 -18.168 1.00 28.83 285 GLY A C 1
ATOM 2216 O O . GLY A 1 285 ? 40.014 43.311 -18.880 1.00 28.83 285 GLY A O 1
ATOM 2217 N N . THR A 1 286 ? 38.503 41.774 -18.268 1.00 27.91 286 THR A N 1
ATOM 2218 C CA . THR A 1 286 ? 37.306 42.450 -18.777 1.00 27.91 286 THR A CA 1
ATOM 2219 C C . THR A 1 286 ? 36.095 41.852 -18.069 1.00 27.91 286 THR A C 1
ATOM 2221 O O . THR A 1 286 ? 35.814 40.660 -18.165 1.00 27.91 286 THR A O 1
ATOM 2224 N N . SER A 1 287 ? 35.419 42.685 -17.286 1.00 35.84 287 SER A N 1
ATOM 2225 C CA . SER A 1 287 ? 34.230 42.345 -16.517 1.00 35.84 287 SER A CA 1
ATOM 2226 C C . SER A 1 287 ? 33.027 42.176 -17.442 1.00 35.84 287 SER A C 1
ATOM 2228 O O . SER A 1 287 ? 32.563 43.150 -18.021 1.00 35.84 287 SER A O 1
ATOM 2230 N N . THR A 1 288 ? 32.471 40.971 -17.523 1.00 29.94 288 THR A N 1
ATOM 2231 C CA . THR A 1 288 ? 31.071 40.745 -17.914 1.00 29.94 288 THR A CA 1
ATOM 2232 C C . THR A 1 288 ? 30.504 39.662 -17.001 1.00 29.94 288 THR A C 1
ATOM 2234 O O . THR A 1 288 ? 30.808 38.479 -17.124 1.00 29.94 288 THR A O 1
ATOM 2237 N N . LYS A 1 289 ? 29.738 40.087 -15.988 1.00 32.28 289 LYS A N 1
ATOM 2238 C CA . LYS A 1 289 ? 28.988 39.176 -15.121 1.00 32.28 289 LYS A CA 1
ATOM 2239 C C . LYS A 1 289 ? 27.749 38.716 -15.887 1.00 32.28 289 LYS A C 1
ATOM 2241 O O . LYS A 1 289 ? 26.756 39.431 -15.923 1.00 32.28 289 LYS A O 1
ATOM 2246 N N . ASN A 1 290 ? 27.822 37.529 -16.478 1.00 31.78 290 ASN A N 1
ATOM 2247 C CA . ASN A 1 290 ? 26.640 36.783 -16.895 1.00 31.78 290 ASN A CA 1
ATOM 2248 C C . ASN A 1 290 ? 26.022 36.147 -15.643 1.00 31.78 290 ASN A C 1
ATOM 2250 O O . ASN A 1 290 ? 26.602 35.230 -15.063 1.00 31.78 290 ASN A O 1
ATOM 2254 N N . PHE A 1 291 ? 24.869 36.655 -15.208 1.00 28.83 291 PHE A N 1
ATOM 2255 C CA . PHE A 1 291 ? 24.011 35.980 -14.238 1.00 28.83 291 PHE A CA 1
ATOM 2256 C C . PHE A 1 291 ? 23.041 35.079 -15.003 1.00 28.83 291 PHE A C 1
ATOM 2258 O O . PHE A 1 291 ? 22.038 35.545 -15.527 1.00 28.83 291 PHE A O 1
ATOM 2265 N N . ALA A 1 292 ? 23.348 33.788 -15.055 1.00 34.59 292 ALA A N 1
ATOM 2266 C CA . ALA A 1 292 ? 22.367 32.744 -15.311 1.00 34.59 292 ALA A CA 1
ATOM 2267 C C . ALA A 1 292 ? 22.540 31.721 -14.187 1.00 34.59 292 ALA A C 1
ATOM 2269 O O . ALA A 1 292 ? 23.446 30.890 -14.233 1.00 34.59 292 ALA A O 1
ATOM 2270 N N . SER A 1 293 ? 21.728 31.855 -13.138 1.00 38.28 293 SER A N 1
ATOM 2271 C CA . SER A 1 293 ? 21.684 30.902 -12.031 1.00 38.28 293 SER A CA 1
ATOM 2272 C C . SER A 1 293 ? 20.331 30.205 -12.018 1.00 38.28 293 SER A C 1
ATOM 2274 O O . SER A 1 293 ? 19.292 30.833 -11.832 1.00 38.28 293 SER A O 1
ATOM 2276 N N . ASP A 1 294 ? 20.409 28.892 -12.216 1.00 33.19 294 ASP A N 1
ATOM 2277 C CA . ASP A 1 294 ? 19.376 27.879 -12.050 1.00 33.19 294 ASP A CA 1
ATOM 2278 C C . ASP A 1 294 ? 18.595 28.017 -10.734 1.00 33.19 294 ASP A C 1
ATOM 2280 O O . ASP A 1 294 ? 19.159 27.884 -9.648 1.00 33.19 294 ASP A O 1
ATOM 2284 N N . TRP A 1 295 ? 17.268 28.135 -10.813 1.00 34.88 295 TRP A N 1
ATOM 2285 C CA . TRP A 1 295 ? 16.373 28.090 -9.645 1.00 34.88 295 TRP A CA 1
ATOM 2286 C C . TRP A 1 295 ? 15.847 26.683 -9.305 1.00 34.88 295 TRP A C 1
ATOM 2288 O O . TRP A 1 295 ? 14.816 26.538 -8.653 1.00 34.88 295 TRP A O 1
ATOM 2298 N N . ARG A 1 296 ? 16.530 25.603 -9.714 1.00 36.84 296 ARG A N 1
ATOM 2299 C CA . ARG A 1 296 ? 16.042 24.219 -9.500 1.00 36.84 296 ARG A CA 1
ATOM 2300 C C . ARG A 1 296 ? 16.909 23.347 -8.589 1.00 36.84 296 ARG A C 1
ATOM 2302 O O . ARG A 1 296 ? 16.950 22.135 -8.770 1.00 36.84 296 ARG A O 1
ATOM 2309 N N . HIS A 1 297 ? 17.552 23.933 -7.579 1.00 36.28 297 HIS A N 1
ATOM 2310 C CA . HIS A 1 297 ? 18.194 23.173 -6.500 1.00 36.28 297 HIS A CA 1
ATOM 2311 C C . HIS A 1 297 ? 17.793 23.720 -5.124 1.00 36.28 297 HIS A C 1
ATOM 2313 O O . HIS A 1 297 ? 18.321 24.723 -4.654 1.00 36.28 297 HIS A O 1
ATOM 2319 N N . GLY A 1 298 ? 16.865 23.026 -4.460 1.00 30.22 298 GLY A N 1
ATOM 2320 C CA . GLY A 1 298 ? 16.588 23.212 -3.038 1.00 30.22 298 GLY A CA 1
ATOM 2321 C C . GLY A 1 298 ? 17.733 22.639 -2.208 1.00 30.22 298 GLY A C 1
ATOM 2322 O O . GLY A 1 298 ? 17.742 21.448 -1.906 1.00 30.22 298 GLY A O 1
ATOM 2323 N N . SER A 1 299 ? 18.704 23.485 -1.869 1.00 30.23 299 SER A N 1
ATOM 2324 C CA . SER A 1 299 ? 19.704 23.190 -0.847 1.00 30.23 299 SER A CA 1
ATOM 2325 C C . SER A 1 299 ? 19.203 23.695 0.502 1.00 30.23 299 SER A C 1
ATOM 2327 O O . SER A 1 299 ? 18.766 24.837 0.645 1.00 30.23 299 SER A O 1
ATOM 2329 N N . THR A 1 300 ? 19.268 22.823 1.499 1.00 36.66 300 THR A N 1
ATOM 2330 C CA . THR A 1 300 ? 19.057 23.105 2.916 1.00 36.66 300 THR A CA 1
ATOM 2331 C C . THR A 1 300 ? 20.136 24.059 3.428 1.00 36.66 300 THR A C 1
ATOM 2333 O O . THR A 1 300 ? 21.129 23.608 3.976 1.00 36.66 300 THR A O 1
ATOM 2336 N N . HIS A 1 301 ? 19.947 25.359 3.206 1.00 31.59 301 HIS A N 1
ATOM 2337 C CA . HIS A 1 301 ? 20.438 26.488 4.004 1.00 31.59 301 HIS A CA 1
ATOM 2338 C C . HIS A 1 301 ? 19.708 27.741 3.495 1.00 31.59 301 HIS A C 1
ATOM 2340 O O . HIS A 1 301 ? 20.169 28.430 2.589 1.00 31.59 301 HIS A O 1
ATOM 2346 N N . ALA A 1 302 ? 18.522 28.006 4.045 1.00 44.78 302 ALA A N 1
ATOM 2347 C CA . ALA A 1 302 ? 17.783 29.233 3.780 1.00 44.78 302 ALA A CA 1
ATOM 2348 C C . ALA A 1 302 ? 18.465 30.408 4.495 1.00 44.78 302 ALA A C 1
ATOM 2350 O O . ALA A 1 302 ? 18.233 30.651 5.675 1.00 44.78 302 ALA A O 1
ATOM 2351 N N . ALA A 1 303 ? 19.321 31.113 3.766 1.00 39.84 303 ALA A N 1
ATOM 2352 C CA . ALA A 1 303 ? 19.643 32.511 4.004 1.00 39.84 303 ALA A CA 1
ATOM 2353 C C . ALA A 1 303 ? 20.076 33.114 2.660 1.00 39.84 303 ALA A C 1
ATOM 2355 O O . ALA A 1 303 ? 21.112 32.740 2.115 1.00 39.84 303 ALA A O 1
ATOM 2356 N N . ASN A 1 304 ? 19.260 34.037 2.145 1.00 38.78 304 ASN A N 1
ATOM 2357 C CA . ASN A 1 304 ? 19.520 34.915 0.995 1.00 38.78 304 ASN A CA 1
ATOM 2358 C C . ASN A 1 304 ? 19.225 34.366 -0.414 1.00 38.78 304 ASN A C 1
ATOM 2360 O O . ASN A 1 304 ? 19.957 34.648 -1.361 1.00 38.78 304 ASN A O 1
ATOM 2364 N N . SER A 1 305 ? 18.098 33.678 -0.612 1.00 42.72 305 SER A N 1
ATOM 2365 C CA . SER A 1 305 ? 17.369 33.875 -1.877 1.00 42.72 305 SER A CA 1
ATOM 2366 C C . SER A 1 305 ? 16.781 35.291 -1.849 1.00 42.72 305 SER A C 1
ATOM 2368 O O . SER A 1 305 ? 16.221 35.658 -0.821 1.00 42.72 305 SER A O 1
ATOM 2370 N N . ASN A 1 306 ? 16.946 36.085 -2.914 1.00 55.03 306 ASN A N 1
ATOM 2371 C CA . ASN A 1 306 ? 16.569 37.510 -3.019 1.00 55.03 306 ASN A CA 1
ATOM 2372 C C . ASN A 1 306 ? 15.053 37.764 -2.873 1.00 55.03 306 ASN A C 1
ATOM 2374 O O . ASN A 1 306 ? 14.380 38.185 -3.810 1.00 55.03 306 ASN A O 1
ATOM 2378 N N . ILE A 1 307 ? 14.504 37.510 -1.690 1.00 55.50 307 ILE A N 1
ATOM 2379 C CA . ILE A 1 307 ? 13.107 37.761 -1.339 1.00 55.50 307 ILE A CA 1
ATOM 2380 C C . ILE A 1 307 ? 12.815 39.277 -1.370 1.00 55.50 307 ILE A C 1
ATOM 2382 O O . ILE A 1 307 ? 11.692 39.681 -1.648 1.00 55.50 307 ILE A O 1
ATOM 2386 N N . GLU A 1 308 ? 13.843 40.116 -1.194 1.00 57.56 308 GLU A N 1
ATOM 2387 C CA . GLU A 1 308 ? 13.774 41.579 -1.347 1.00 57.56 308 GLU A CA 1
ATOM 2388 C C . GLU A 1 308 ? 13.488 42.046 -2.787 1.00 57.56 308 GLU A C 1
ATOM 2390 O O . GLU A 1 308 ? 13.155 43.210 -2.989 1.00 57.56 308 GLU A O 1
ATOM 2395 N N . CYS A 1 309 ? 13.594 41.167 -3.793 1.00 61.88 309 CYS A N 1
ATOM 2396 C CA . CYS A 1 309 ? 13.256 41.489 -5.185 1.00 61.88 309 CYS A CA 1
ATOM 2397 C C . CYS A 1 309 ? 11.811 41.132 -5.567 1.00 61.88 309 CYS A C 1
ATOM 2399 O O . CYS A 1 309 ? 11.430 41.339 -6.720 1.00 61.88 309 CYS A O 1
ATOM 2401 N N . LEU A 1 310 ? 11.012 40.585 -4.644 1.00 71.19 310 LEU A N 1
ATOM 2402 C CA . LEU A 1 310 ? 9.591 40.361 -4.893 1.00 71.19 310 LEU A CA 1
ATOM 2403 C C . LEU A 1 310 ? 8.817 41.682 -4.761 1.00 71.19 310 LEU A C 1
ATOM 2405 O O . LEU A 1 310 ? 9.080 42.454 -3.835 1.00 71.19 310 LEU A O 1
ATOM 2409 N N . PRO A 1 311 ? 7.851 41.953 -5.656 1.00 71.44 311 PRO A N 1
ATOM 2410 C CA . PRO A 1 311 ? 7.011 43.136 -5.546 1.00 71.44 311 PRO A CA 1
ATOM 2411 C C . PRO A 1 311 ? 6.216 43.087 -4.240 1.00 71.44 311 PRO A C 1
ATOM 2413 O O . PRO A 1 311 ? 5.715 42.034 -3.828 1.00 71.44 311 PRO A O 1
ATOM 2416 N N . ARG A 1 312 ? 6.087 44.233 -3.569 1.00 74.75 312 ARG A N 1
ATOM 2417 C CA . ARG A 1 312 ? 5.186 44.335 -2.422 1.00 74.75 312 ARG A CA 1
ATOM 2418 C C . ARG A 1 312 ? 3.749 44.318 -2.918 1.00 74.75 312 ARG A C 1
ATOM 2420 O O . ARG A 1 312 ? 3.466 44.698 -4.053 1.00 74.75 312 ARG A O 1
ATOM 2427 N N . LYS A 1 313 ? 2.831 43.870 -2.065 1.00 74.19 313 LYS A N 1
ATOM 2428 C CA . LYS A 1 313 ? 1.423 43.715 -2.442 1.00 74.19 313 LYS A CA 1
ATOM 2429 C C . LYS A 1 313 ? 0.797 45.044 -2.873 1.00 74.19 313 LYS A C 1
ATOM 2431 O O . LYS A 1 313 ? -0.047 45.053 -3.758 1.00 74.19 313 LYS A O 1
ATOM 2436 N N . GLU A 1 314 ? 1.234 46.148 -2.280 1.00 74.69 314 GLU A N 1
ATOM 2437 C CA . GLU A 1 314 ? 0.723 47.493 -2.552 1.00 74.69 314 GLU A CA 1
ATOM 2438 C C . GLU A 1 314 ? 1.183 48.034 -3.914 1.00 74.69 314 GLU A C 1
ATOM 2440 O O . GLU A 1 314 ? 0.551 48.932 -4.465 1.00 74.69 314 GLU A O 1
ATOM 2445 N N . ASP A 1 315 ? 2.260 47.468 -4.467 1.00 74.44 315 ASP A N 1
ATOM 2446 C CA . ASP A 1 315 ? 2.839 47.864 -5.751 1.00 74.44 315 ASP A CA 1
ATOM 2447 C C . ASP A 1 315 ? 2.172 47.118 -6.937 1.00 74.44 315 ASP A C 1
ATOM 2449 O O . ASP A 1 315 ? 2.468 47.398 -8.100 1.00 74.44 315 ASP A O 1
ATOM 2453 N N . ILE A 1 316 ? 1.245 46.183 -6.667 1.00 75.62 316 ILE A N 1
ATOM 2454 C CA . ILE A 1 316 ? 0.471 45.440 -7.675 1.00 75.62 316 ILE A CA 1
ATOM 2455 C C . ILE A 1 316 ? -0.938 46.035 -7.760 1.00 75.62 316 ILE A C 1
ATOM 2457 O O . ILE A 1 316 ? -1.706 45.979 -6.804 1.00 75.62 316 ILE A O 1
ATOM 2461 N N . THR A 1 317 ? -1.297 46.595 -8.917 1.00 78.19 317 THR A N 1
ATOM 2462 C CA . THR A 1 317 ? -2.642 47.146 -9.146 1.00 78.19 317 THR A CA 1
ATOM 2463 C C . THR A 1 317 ? -3.711 46.055 -9.058 1.00 78.19 317 THR A C 1
ATOM 2465 O O . THR A 1 317 ? -3.537 44.964 -9.605 1.00 78.19 317 THR A O 1
ATOM 2468 N N . ASP A 1 318 ? -4.842 46.359 -8.416 1.00 68.56 318 ASP A N 1
ATOM 2469 C CA . ASP A 1 318 ? -5.960 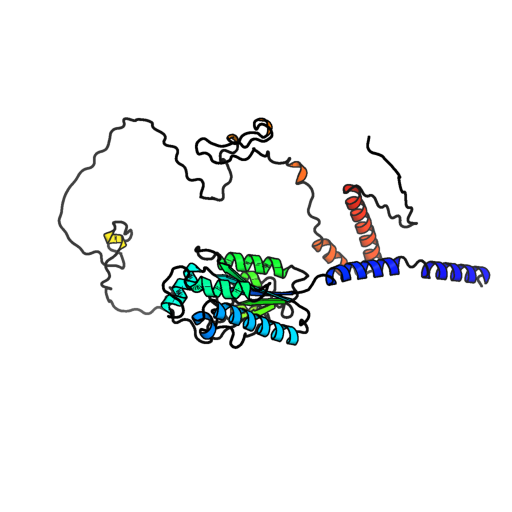45.424 -8.275 1.00 68.56 318 ASP A CA 1
ATOM 2470 C C . ASP A 1 318 ? -6.417 44.872 -9.636 1.00 68.56 318 ASP A C 1
ATOM 2472 O O . ASP A 1 318 ? -6.701 45.614 -10.577 1.00 68.56 318 ASP A O 1
ATOM 2476 N N . GLY A 1 319 ? -6.480 43.542 -9.736 1.00 73.75 319 GLY A N 1
ATOM 2477 C CA . GLY A 1 319 ? -6.829 42.824 -10.967 1.00 73.75 319 GLY A CA 1
ATOM 2478 C C . GLY A 1 319 ? -5.649 42.498 -11.891 1.00 73.75 319 GLY A C 1
ATOM 2479 O O . GLY A 1 319 ? -5.854 41.808 -12.888 1.00 73.75 319 GLY A O 1
ATOM 2480 N N . PHE A 1 320 ? -4.427 42.926 -11.559 1.00 72.69 320 PHE A N 1
ATOM 2481 C CA . PHE A 1 320 ? -3.212 42.631 -12.323 1.00 72.69 320 PHE A CA 1
ATOM 2482 C C . PHE A 1 320 ? -2.284 41.659 -11.582 1.00 72.69 320 PHE A C 1
ATOM 2484 O O . PHE A 1 320 ? -2.368 41.472 -10.370 1.00 72.69 320 PHE A O 1
ATOM 2491 N N . VAL A 1 321 ? -1.398 41.007 -12.338 1.00 79.12 321 VAL A N 1
ATOM 2492 C CA . VAL A 1 321 ? -0.395 40.062 -11.831 1.00 79.12 321 VAL A CA 1
ATOM 2493 C C . VAL A 1 321 ? 0.982 40.558 -12.253 1.00 79.12 321 VAL A C 1
ATOM 2495 O O . VAL A 1 321 ? 1.182 40.895 -13.419 1.00 79.12 321 VAL A O 1
ATOM 2498 N N . ALA A 1 322 ? 1.928 40.607 -11.316 1.00 78.56 322 ALA A N 1
ATOM 2499 C CA . ALA A 1 322 ? 3.303 40.982 -11.618 1.00 78.56 322 ALA A CA 1
ATOM 2500 C C . ALA A 1 322 ? 4.013 39.860 -12.391 1.00 78.56 322 ALA A C 1
ATOM 2502 O O . ALA A 1 322 ? 3.873 38.686 -12.045 1.00 78.56 322 ALA A O 1
ATOM 2503 N N . ILE A 1 323 ? 4.787 40.225 -13.413 1.00 76.75 323 ILE A N 1
ATOM 2504 C CA . ILE A 1 323 ? 5.619 39.307 -14.201 1.00 76.75 323 ILE A CA 1
ATOM 2505 C C . ILE A 1 323 ? 7.050 39.843 -14.304 1.00 76.75 323 ILE A C 1
ATOM 2507 O O . ILE A 1 323 ? 7.259 41.057 -14.234 1.00 76.75 323 ILE A O 1
ATOM 2511 N N . ASN A 1 324 ? 8.038 38.960 -14.448 1.00 77.19 324 ASN A N 1
ATOM 2512 C CA . ASN A 1 324 ? 9.418 39.357 -14.738 1.00 77.19 324 ASN A CA 1
ATOM 2513 C C . ASN A 1 324 ? 9.636 39.569 -16.255 1.00 77.19 324 ASN A C 1
ATOM 2515 O O . ASN A 1 324 ? 8.719 39.427 -17.063 1.00 77.19 324 ASN A O 1
ATOM 2519 N N . ALA A 1 325 ? 10.865 39.918 -16.646 1.00 71.06 325 ALA A N 1
ATOM 2520 C CA . ALA A 1 325 ? 11.238 40.121 -18.051 1.00 71.06 325 ALA A CA 1
ATOM 2521 C C . ALA A 1 325 ? 11.175 38.840 -18.912 1.00 71.06 325 ALA A C 1
ATOM 2523 O O . ALA A 1 325 ? 11.170 38.943 -20.135 1.00 71.06 325 ALA A O 1
ATOM 2524 N N . ASP A 1 326 ? 11.103 37.669 -18.278 1.00 77.56 326 ASP A N 1
ATOM 2525 C CA . ASP A 1 326 ? 10.990 36.352 -18.911 1.00 77.56 326 ASP A CA 1
ATOM 2526 C C . ASP A 1 326 ? 9.528 35.847 -18.946 1.00 77.56 326 ASP A C 1
ATOM 2528 O O . ASP A 1 326 ? 9.282 34.676 -19.218 1.00 77.56 326 ASP A O 1
ATOM 2532 N N . GLU A 1 327 ? 8.555 36.730 -18.675 1.00 66.75 327 GLU A N 1
ATOM 2533 C CA . GLU A 1 327 ? 7.105 36.458 -18.617 1.00 66.75 327 GLU A CA 1
ATOM 2534 C C . GLU A 1 327 ? 6.646 35.511 -17.489 1.00 66.75 327 GLU A C 1
ATOM 2536 O O . GLU A 1 327 ? 5.478 35.111 -17.440 1.00 66.75 327 GLU A O 1
ATOM 2541 N N . ASP A 1 328 ? 7.507 35.205 -16.518 1.00 65.50 328 ASP A N 1
ATOM 2542 C CA . ASP A 1 328 ? 7.123 34.411 -15.352 1.00 65.50 328 ASP A CA 1
ATOM 2543 C C . ASP A 1 328 ? 6.354 35.258 -14.333 1.00 65.50 328 ASP A C 1
ATOM 2545 O O . ASP A 1 328 ? 6.760 36.365 -13.970 1.00 65.50 328 ASP A O 1
ATOM 2549 N N . ARG A 1 329 ? 5.264 34.693 -13.804 1.00 79.88 329 ARG A N 1
ATOM 2550 C CA . ARG A 1 329 ? 4.477 35.283 -12.714 1.00 79.88 329 ARG A CA 1
ATOM 2551 C C . ARG A 1 329 ? 5.302 35.392 -11.430 1.00 79.88 329 ARG A C 1
ATOM 2553 O O . ARG A 1 329 ? 5.835 34.401 -10.939 1.00 79.88 329 ARG A O 1
ATOM 2560 N N . LEU A 1 330 ? 5.302 36.583 -10.841 1.00 73.94 330 LEU A N 1
ATOM 2561 C CA . LEU A 1 330 ? 5.880 36.881 -9.537 1.00 73.94 330 LEU A CA 1
ATOM 2562 C C . LEU A 1 330 ? 4.778 36.960 -8.476 1.00 73.94 330 LEU A C 1
ATOM 2564 O O . LEU A 1 330 ? 3.768 37.644 -8.659 1.00 73.94 330 LEU A O 1
ATOM 2568 N N . ASP A 1 331 ? 4.987 36.278 -7.353 1.00 78.12 331 ASP A N 1
ATOM 2569 C CA . ASP A 1 331 ? 4.125 36.401 -6.179 1.00 78.12 331 ASP A CA 1
ATOM 2570 C C . ASP A 1 331 ? 4.522 37.615 -5.328 1.00 78.12 331 ASP A C 1
ATOM 2572 O O . ASP A 1 331 ? 5.684 38.030 -5.298 1.00 78.12 331 ASP A O 1
ATOM 2576 N N . ALA A 1 332 ? 3.542 38.190 -4.628 1.00 76.94 332 ALA A N 1
ATOM 2577 C CA . ALA A 1 332 ? 3.781 39.311 -3.728 1.00 76.94 332 ALA A CA 1
ATOM 2578 C C . ALA A 1 332 ? 4.561 38.865 -2.484 1.00 76.94 332 ALA A C 1
ATOM 2580 O O . ALA A 1 332 ? 4.302 37.794 -1.926 1.00 76.94 332 ALA A O 1
ATOM 2581 N N . TYR A 1 333 ? 5.475 39.713 -2.013 1.00 74.31 333 TYR A N 1
ATOM 2582 C CA . TYR A 1 333 ? 6.209 39.460 -0.776 1.00 74.31 333 TYR A CA 1
ATOM 2583 C C . TYR A 1 333 ? 5.262 39.351 0.431 1.00 74.31 333 TYR A C 1
ATOM 2585 O O . TYR A 1 333 ? 4.439 40.235 0.675 1.00 74.31 333 TYR A O 1
ATOM 2593 N N . LEU A 1 334 ? 5.414 38.275 1.211 1.00 67.00 334 LEU A N 1
ATOM 2594 C CA . LEU A 1 334 ? 4.731 38.070 2.488 1.00 67.00 334 LEU A CA 1
ATOM 2595 C C . LEU A 1 334 ? 5.756 38.216 3.624 1.00 67.00 334 LEU A C 1
ATOM 2597 O O . LEU A 1 334 ? 6.650 37.371 3.727 1.00 67.00 334 LEU A O 1
ATOM 2601 N N . PRO A 1 335 ? 5.660 39.253 4.476 1.00 59.16 335 PRO A N 1
ATOM 2602 C CA . PRO A 1 335 ? 6.559 39.385 5.614 1.00 59.16 335 PRO A CA 1
ATOM 2603 C C . PRO A 1 335 ? 6.336 38.251 6.624 1.00 59.16 335 PRO A C 1
ATOM 2605 O O . PRO A 1 335 ? 5.226 37.735 6.776 1.00 59.16 335 PRO A O 1
ATOM 2608 N N . ALA A 1 336 ? 7.403 37.863 7.326 1.00 55.53 336 ALA A N 1
ATOM 2609 C CA . ALA A 1 336 ? 7.322 36.892 8.414 1.00 55.53 336 ALA A CA 1
ATOM 2610 C C . ALA A 1 336 ? 6.448 37.434 9.561 1.00 55.53 336 ALA A C 1
ATOM 2612 O O . ALA A 1 336 ? 6.536 38.609 9.910 1.00 55.53 336 ALA A O 1
ATOM 2613 N N . LEU A 1 337 ? 5.607 36.571 10.136 1.00 45.81 337 LEU A N 1
ATOM 2614 C CA . LEU A 1 337 ? 4.735 36.914 11.263 1.00 45.81 337 LEU A CA 1
ATOM 2615 C C . LEU A 1 337 ? 5.544 37.090 12.561 1.00 45.81 337 LEU A C 1
ATOM 2617 O O . LEU A 1 337 ? 6.554 36.413 12.759 1.00 45.81 337 LEU A O 1
ATOM 2621 N N . ASP A 1 338 ? 5.072 37.988 13.432 1.00 42.75 338 ASP A N 1
ATOM 2622 C CA . ASP A 1 338 ? 5.740 38.422 14.666 1.00 42.75 338 ASP A CA 1
ATOM 2623 C C . ASP A 1 338 ? 6.191 37.258 15.581 1.00 42.75 338 ASP A C 1
ATOM 2625 O O . ASP A 1 338 ? 5.421 36.325 15.839 1.00 42.75 338 ASP A O 1
ATOM 2629 N N . PRO A 1 339 ? 7.412 37.318 16.150 1.00 48.25 339 PRO A N 1
ATOM 2630 C CA . PRO A 1 339 ? 7.982 36.251 16.975 1.00 48.25 339 PRO A CA 1
ATOM 2631 C C . PRO A 1 339 ? 7.301 36.049 18.343 1.00 48.25 339 PRO A C 1
ATOM 2633 O O . PRO A 1 339 ? 7.548 35.031 18.993 1.00 48.25 339 PRO A O 1
ATOM 2636 N N . GLU A 1 340 ? 6.420 36.951 18.788 1.00 43.91 340 GLU A N 1
ATOM 2637 C CA . GLU A 1 340 ? 5.709 36.819 20.074 1.00 43.91 340 GLU A CA 1
ATOM 2638 C C . GLU A 1 340 ? 4.617 35.733 20.076 1.00 43.91 340 GLU A C 1
ATOM 2640 O O . GLU A 1 340 ? 4.247 35.238 21.145 1.00 43.91 340 GLU A O 1
ATOM 2645 N N . ALA A 1 341 ? 4.171 35.262 18.905 1.00 45.44 341 ALA A N 1
ATOM 2646 C CA . ALA A 1 341 ? 3.178 34.187 18.791 1.00 45.44 341 ALA A CA 1
ATOM 2647 C C . ALA A 1 341 ? 3.713 32.783 19.168 1.00 45.44 341 ALA A C 1
ATOM 2649 O O . ALA A 1 341 ? 2.929 31.845 19.309 1.00 45.44 341 ALA A O 1
ATOM 2650 N N . ASN A 1 342 ? 5.029 32.626 19.375 1.00 39.31 342 ASN A N 1
ATOM 2651 C CA . ASN A 1 342 ? 5.691 31.339 19.649 1.00 39.31 342 ASN A CA 1
ATOM 2652 C C . ASN A 1 342 ? 5.969 31.050 21.141 1.00 39.31 342 ASN A C 1
ATOM 2654 O O . ASN A 1 342 ? 6.672 30.090 21.456 1.00 39.31 342 ASN A O 1
ATOM 2658 N N . SER A 1 343 ? 5.441 31.844 22.078 1.00 38.25 343 SER A N 1
ATOM 2659 C CA . SER A 1 343 ? 5.764 31.722 23.514 1.00 38.25 343 SER A CA 1
ATOM 2660 C C . SER A 1 343 ? 4.804 30.855 24.351 1.00 38.25 343 SER A C 1
ATOM 2662 O O . SER A 1 343 ? 4.969 30.760 25.566 1.00 38.25 343 SER A O 1
ATOM 2664 N N . SER A 1 344 ? 3.832 30.165 23.745 1.00 37.22 344 SER A N 1
ATOM 2665 C CA . SER A 1 344 ? 2.958 29.239 24.488 1.00 37.22 344 SER A CA 1
ATOM 2666 C C . SER A 1 344 ? 3.609 27.850 24.625 1.00 37.22 344 SER A C 1
ATOM 2668 O O . SER A 1 344 ? 3.868 27.210 23.603 1.00 37.22 344 SER A O 1
ATOM 2670 N N . PRO A 1 345 ? 3.881 27.340 25.844 1.00 35.72 345 PRO A N 1
ATOM 2671 C CA . PRO A 1 345 ? 4.473 26.015 26.015 1.00 35.72 345 PRO A CA 1
ATOM 2672 C C . PRO A 1 345 ? 3.482 24.908 25.602 1.00 35.72 345 PRO A C 1
ATOM 2674 O O . PRO A 1 345 ? 2.287 25.019 25.884 1.00 35.72 345 PRO A O 1
ATOM 2677 N N . PRO A 1 346 ? 3.941 23.809 24.972 1.00 35.22 346 PRO A N 1
ATOM 2678 C CA . PRO A 1 346 ? 3.073 22.680 24.662 1.00 35.22 346 PRO A CA 1
ATOM 2679 C C . PRO A 1 346 ? 2.646 21.966 25.955 1.00 35.22 346 PRO A C 1
ATOM 2681 O O . PRO A 1 346 ? 3.484 21.575 26.771 1.00 35.22 346 PRO A O 1
ATOM 2684 N N . LEU A 1 347 ? 1.336 21.771 26.131 1.00 39.06 347 LEU A N 1
ATOM 2685 C CA . LEU A 1 347 ? 0.752 20.981 27.219 1.00 39.06 347 LEU A CA 1
ATOM 2686 C C . LEU A 1 347 ? 1.285 19.540 27.169 1.00 39.06 347 LEU A C 1
ATOM 2688 O O . LEU A 1 347 ? 0.919 18.748 26.301 1.00 39.06 347 LEU A O 1
ATOM 2692 N N . ASN A 1 348 ? 2.161 19.192 28.112 1.00 40.59 348 ASN A N 1
ATOM 2693 C CA . ASN A 1 348 ? 2.801 17.881 28.178 1.00 40.59 348 ASN A CA 1
ATOM 2694 C C . ASN A 1 348 ? 1.965 16.911 29.039 1.00 40.59 348 ASN A C 1
ATOM 2696 O O . ASN A 1 348 ? 2.235 16.686 30.219 1.00 40.59 348 ASN A O 1
ATOM 2700 N N . ILE A 1 349 ? 0.904 16.369 28.433 1.00 38.88 349 ILE A N 1
ATOM 2701 C CA . ILE A 1 349 ? -0.129 15.527 29.072 1.00 38.88 349 ILE A CA 1
ATOM 2702 C C . ILE A 1 349 ? 0.451 14.213 29.636 1.00 38.88 349 ILE A C 1
ATOM 2704 O O . ILE A 1 349 ? -0.042 13.674 30.628 1.00 38.88 349 ILE A O 1
ATOM 2708 N N . SER A 1 350 ? 1.545 13.712 29.066 1.00 38.75 350 SER A N 1
ATOM 2709 C CA . SER A 1 350 ? 2.174 12.443 29.456 1.00 38.75 350 SER A CA 1
ATOM 2710 C C . SER A 1 350 ? 2.827 12.475 30.842 1.00 38.75 350 SER A C 1
ATOM 2712 O O . SER A 1 350 ? 2.869 11.442 31.507 1.00 38.75 350 SER A O 1
ATOM 2714 N N . ARG A 1 351 ? 3.265 13.645 31.331 1.00 40.31 351 ARG A N 1
ATOM 2715 C CA . ARG A 1 351 ? 3.805 13.798 32.697 1.00 40.31 351 ARG A CA 1
ATOM 2716 C C . ARG A 1 351 ? 2.705 13.909 33.762 1.00 40.31 351 ARG A C 1
ATOM 2718 O O . ARG A 1 351 ? 2.939 13.562 34.914 1.00 40.31 351 ARG A O 1
ATOM 2725 N N . ALA A 1 352 ? 1.500 14.348 33.392 1.00 35.84 352 ALA A N 1
ATOM 2726 C CA . ALA A 1 352 ? 0.358 14.403 34.308 1.00 35.84 352 ALA A CA 1
ATOM 2727 C C . ALA A 1 352 ? -0.211 13.000 34.592 1.00 35.84 352 ALA A C 1
ATOM 2729 O O . ALA A 1 352 ? -0.566 12.686 35.725 1.00 35.84 352 ALA A O 1
ATOM 2730 N N . LEU A 1 353 ? -0.220 12.127 33.580 1.00 38.38 353 LEU A N 1
ATOM 2731 C CA . LEU A 1 353 ? -0.746 10.764 33.694 1.00 38.38 353 LEU A CA 1
ATOM 2732 C C . LEU A 1 353 ? 0.131 9.840 34.555 1.00 38.38 353 LEU A C 1
ATOM 2734 O O . LEU A 1 353 ? -0.405 8.960 35.222 1.00 38.38 353 LEU A O 1
ATOM 2738 N N . SER A 1 354 ? 1.450 10.067 34.615 1.00 41.31 354 SER A N 1
ATOM 2739 C CA . SER A 1 354 ? 2.354 9.263 35.454 1.00 41.31 354 SER A CA 1
ATOM 2740 C C . SER A 1 354 ? 2.192 9.520 36.957 1.00 41.31 354 SER A C 1
ATOM 2742 O O . SER A 1 354 ? 2.497 8.644 37.762 1.00 41.31 354 SER A O 1
ATOM 2744 N N . HIS A 1 355 ? 1.714 10.707 37.349 1.00 38.12 355 HIS A N 1
ATOM 2745 C CA . HIS A 1 355 ? 1.463 11.041 38.755 1.00 38.12 355 HIS A CA 1
ATOM 2746 C C . HIS A 1 355 ? 0.119 10.495 39.262 1.00 38.12 355 HIS A C 1
ATOM 2748 O O . HIS A 1 355 ? 0.025 10.113 40.425 1.00 38.12 355 HIS A O 1
ATOM 2754 N N . VAL A 1 356 ? -0.893 10.367 38.395 1.00 41.56 356 VAL A N 1
ATOM 2755 C CA . VAL A 1 356 ? -2.199 9.777 38.757 1.00 41.56 356 VAL A CA 1
ATOM 2756 C C . VAL A 1 356 ? -2.071 8.286 39.076 1.00 41.56 356 VAL A C 1
ATOM 2758 O O . VAL A 1 356 ? -2.722 7.791 39.992 1.00 41.56 356 VAL A O 1
ATOM 2761 N N . THR A 1 357 ? -1.187 7.571 38.377 1.00 45.84 357 THR A N 1
ATOM 2762 C CA . THR A 1 357 ? -0.938 6.141 38.618 1.00 45.84 357 THR A CA 1
ATOM 2763 C C . THR A 1 357 ? -0.150 5.843 39.897 1.00 45.84 357 THR A C 1
ATOM 2765 O O . THR A 1 357 ? -0.045 4.678 40.265 1.00 45.84 357 THR A O 1
ATOM 2768 N N . ALA A 1 358 ? 0.406 6.861 40.566 1.00 41.16 358 ALA A N 1
ATOM 2769 C CA . ALA A 1 358 ? 1.244 6.709 41.760 1.00 41.16 358 ALA A CA 1
ATOM 2770 C C . ALA A 1 358 ? 0.566 7.164 43.071 1.00 41.16 358 ALA A C 1
ATOM 2772 O O . ALA A 1 358 ? 1.171 7.037 44.131 1.00 41.16 358 ALA A O 1
ATOM 2773 N N . ALA A 1 359 ? -0.662 7.696 43.021 1.00 45.06 359 A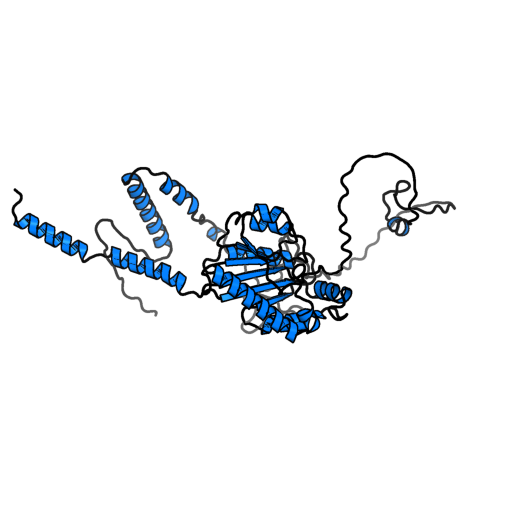LA A N 1
ATOM 2774 C CA . ALA A 1 359 ? -1.379 8.180 44.202 1.00 45.06 359 ALA A CA 1
ATOM 2775 C C . ALA A 1 359 ? -2.157 7.043 44.887 1.00 45.06 359 ALA A C 1
ATOM 2777 O O . ALA A 1 359 ? -3.090 6.483 44.307 1.00 45.06 359 ALA A O 1
ATOM 2778 N N . GLU A 1 360 ? -1.789 6.720 46.128 1.00 43.75 360 GLU A N 1
ATOM 2779 C CA . GLU A 1 360 ? -2.324 5.570 46.874 1.00 43.75 360 GLU A CA 1
ATOM 2780 C C . GLU A 1 360 ? -3.635 5.869 47.631 1.00 43.75 360 GLU A C 1
ATOM 2782 O O . GLU A 1 360 ? -4.243 4.946 48.176 1.00 43.75 360 GLU A O 1
ATOM 2787 N N . ASN A 1 361 ? -4.126 7.121 47.663 1.00 46.25 361 ASN A N 1
ATOM 2788 C CA . ASN A 1 361 ? -5.370 7.456 48.371 1.00 46.25 361 ASN A CA 1
ATOM 2789 C C . ASN A 1 361 ? -6.272 8.490 47.659 1.00 46.25 361 ASN A C 1
ATOM 2791 O O . ASN A 1 361 ? -5.823 9.412 46.977 1.00 46.25 361 ASN A O 1
ATOM 2795 N N . VAL A 1 362 ? -7.583 8.352 47.880 1.00 44.12 362 VAL A N 1
ATOM 2796 C CA . VAL A 1 362 ? -8.687 9.071 47.213 1.00 44.12 362 VAL A CA 1
ATOM 2797 C C . VAL A 1 362 ? -8.640 10.587 47.455 1.00 44.12 362 VAL A C 1
ATOM 2799 O O . VAL A 1 362 ? -9.017 11.372 46.582 1.00 44.12 362 VAL A O 1
ATOM 2802 N N . ALA A 1 363 ? -8.128 11.032 48.606 1.00 44.41 363 ALA A N 1
ATOM 2803 C CA . ALA A 1 363 ? -7.989 12.457 48.920 1.00 44.41 363 ALA A CA 1
ATOM 2804 C C . ALA A 1 363 ? -6.936 13.161 48.037 1.00 44.41 363 ALA A C 1
ATOM 2806 O O . ALA A 1 363 ? -7.147 14.297 47.615 1.00 44.41 363 ALA A O 1
ATOM 2807 N N . GLU A 1 364 ? -5.844 12.470 47.695 1.00 49.81 364 GLU A N 1
ATOM 2808 C CA . GLU A 1 364 ? -4.783 12.990 46.821 1.00 49.81 364 GLU A CA 1
ATOM 2809 C C . GLU A 1 364 ? -5.251 13.077 45.363 1.00 49.81 364 GLU A C 1
ATOM 2811 O O . GLU A 1 364 ? -5.007 14.074 44.683 1.00 49.81 364 GLU A O 1
ATOM 2816 N N . GLN A 1 365 ? -6.024 12.083 44.913 1.00 45.47 365 GLN A N 1
ATOM 2817 C CA . GLN A 1 365 ? -6.671 12.105 43.598 1.00 45.47 365 GLN A CA 1
ATOM 2818 C C . GLN A 1 365 ? -7.678 13.258 43.481 1.00 45.47 365 GLN A C 1
ATOM 2820 O O . GLN A 1 365 ? -7.746 13.921 42.447 1.00 45.47 365 GLN A O 1
ATOM 2825 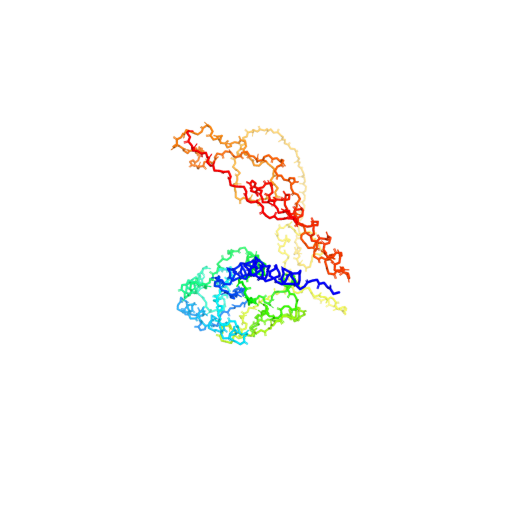N N . THR A 1 366 ? -8.418 13.549 44.554 1.00 47.00 366 THR A N 1
ATOM 2826 C CA . THR A 1 366 ? -9.409 14.635 44.576 1.00 47.00 366 THR A CA 1
ATOM 2827 C C . THR A 1 366 ? -8.741 16.014 44.530 1.00 47.00 366 THR A C 1
ATOM 2829 O O . THR A 1 366 ? -9.161 16.872 43.756 1.00 47.00 366 THR A O 1
ATOM 2832 N N . ALA A 1 367 ? -7.657 16.219 45.288 1.00 50.41 367 ALA A N 1
ATOM 2833 C CA . ALA A 1 367 ? -6.894 17.470 45.269 1.00 50.41 367 ALA A CA 1
ATOM 2834 C C . ALA A 1 367 ? -6.210 17.721 43.911 1.00 50.41 367 ALA A C 1
ATOM 2836 O O . ALA A 1 367 ? -6.167 18.857 43.435 1.00 50.41 367 ALA A O 1
ATOM 2837 N N . PHE A 1 368 ? -5.724 16.662 43.256 1.00 48.16 368 PHE A N 1
ATOM 2838 C CA . PHE A 1 368 ? -5.113 16.759 41.931 1.00 48.16 368 PHE A CA 1
ATOM 2839 C C . PHE A 1 368 ? -6.143 17.082 40.838 1.00 48.16 368 PHE A C 1
ATOM 2841 O O . PHE A 1 368 ? -5.888 17.935 39.989 1.00 48.16 368 PHE A O 1
ATOM 2848 N N . MET A 1 369 ? -7.330 16.468 40.888 1.00 50.78 369 MET A N 1
ATOM 2849 C CA . MET A 1 369 ? -8.426 16.771 39.958 1.00 50.78 369 MET A CA 1
ATOM 2850 C C . MET A 1 369 ? -8.956 18.201 40.126 1.00 50.78 369 MET A C 1
ATOM 2852 O O . MET A 1 369 ? -9.284 18.846 39.131 1.00 50.78 369 MET A O 1
ATOM 2856 N N . ASP A 1 370 ? -8.970 18.733 41.351 1.00 49.00 370 ASP A N 1
ATOM 2857 C CA . ASP A 1 370 ? -9.358 20.124 41.623 1.00 49.00 370 ASP A CA 1
ATOM 2858 C C . ASP A 1 370 ? -8.318 21.135 41.093 1.00 49.00 370 ASP A C 1
ATOM 2860 O O . ASP A 1 370 ? -8.669 22.179 40.541 1.00 49.00 370 ASP A O 1
ATOM 2864 N N . MET A 1 371 ? -7.023 20.803 41.175 1.00 46.28 371 MET A N 1
ATOM 2865 C CA . MET A 1 371 ? -5.944 21.593 40.564 1.00 46.28 371 MET A CA 1
ATOM 2866 C C . MET A 1 371 ? -6.014 21.566 39.027 1.00 46.28 371 MET A C 1
ATOM 2868 O O . MET A 1 371 ? -5.862 22.601 38.380 1.00 46.28 371 MET A O 1
ATOM 2872 N N . PHE A 1 372 ? -6.302 20.401 38.438 1.00 47.97 372 PHE A N 1
ATOM 2873 C CA . PHE A 1 372 ? -6.429 20.236 36.987 1.00 47.97 372 PHE A CA 1
ATOM 2874 C C . PHE A 1 372 ? -7.670 20.948 36.428 1.00 47.97 372 PHE A C 1
ATOM 2876 O O . PHE A 1 372 ? -7.618 21.545 35.354 1.00 47.97 372 PHE A O 1
ATOM 2883 N N . ALA A 1 373 ? -8.776 20.949 37.179 1.00 48.84 373 ALA A N 1
ATOM 2884 C CA . ALA A 1 373 ? -9.974 21.711 36.843 1.00 48.84 373 ALA A CA 1
ATOM 2885 C C . ALA A 1 373 ? -9.700 23.225 36.830 1.00 48.84 373 ALA A C 1
ATOM 2887 O O . ALA A 1 373 ? -10.156 23.919 35.923 1.00 48.84 373 ALA A O 1
ATOM 2888 N N . LYS A 1 374 ? -8.904 23.735 37.780 1.00 44.53 374 LYS A N 1
ATOM 2889 C CA . LYS A 1 374 ? -8.494 25.150 37.824 1.00 44.53 374 LYS A CA 1
ATOM 2890 C C . LYS A 1 374 ? -7.636 25.550 36.618 1.00 44.53 374 LYS A C 1
ATOM 2892 O O . LYS A 1 374 ? -7.906 26.580 36.009 1.00 44.53 374 LYS A O 1
ATOM 2897 N N . GLU A 1 375 ? -6.672 24.722 36.223 1.00 40.09 375 GLU A N 1
ATOM 2898 C CA . GLU A 1 375 ? -5.838 24.942 35.025 1.00 40.09 375 GLU A CA 1
ATOM 2899 C C . GLU A 1 375 ? -6.659 24.885 33.719 1.00 40.09 375 GLU A C 1
ATOM 2901 O O . GLU A 1 375 ? -6.494 25.722 32.829 1.00 40.09 375 GLU A O 1
ATOM 2906 N N . LEU A 1 376 ? -7.615 23.953 33.622 1.00 39.16 376 LEU A N 1
ATOM 2907 C CA . LEU A 1 376 ? -8.508 23.826 32.465 1.00 39.16 376 LEU A CA 1
ATOM 2908 C C . LEU A 1 376 ? -9.439 25.044 32.314 1.00 39.16 376 LEU A C 1
ATOM 2910 O O . LEU A 1 376 ? -9.692 25.496 31.197 1.00 39.16 376 LEU A O 1
ATOM 2914 N N . ILE A 1 377 ? -9.907 25.614 33.430 1.00 44.28 377 ILE A N 1
ATOM 2915 C CA . ILE A 1 377 ? -10.710 26.848 33.449 1.00 44.28 377 ILE A CA 1
ATOM 2916 C C . ILE A 1 377 ? -9.894 28.047 32.934 1.00 44.28 377 ILE A C 1
ATOM 2918 O O . ILE A 1 377 ? -10.422 28.860 32.172 1.00 44.28 377 ILE A O 1
ATOM 2922 N N . VAL A 1 378 ? -8.603 28.136 33.276 1.00 37.72 378 VAL A N 1
ATOM 2923 C CA . VAL A 1 378 ? -7.702 29.200 32.790 1.00 37.72 378 VAL A CA 1
ATOM 2924 C C . VAL A 1 378 ? -7.450 29.074 31.281 1.00 37.72 378 VAL A C 1
ATOM 2926 O O . VAL A 1 378 ? -7.492 30.076 30.567 1.00 37.72 378 VAL A O 1
ATOM 2929 N N . ALA A 1 379 ? -7.278 27.854 30.762 1.00 33.91 379 ALA A N 1
ATOM 2930 C CA . ALA A 1 379 ? -7.097 27.616 29.326 1.00 33.91 379 ALA A CA 1
ATOM 2931 C C . ALA A 1 379 ? -8.351 27.967 28.499 1.00 33.91 379 ALA A C 1
ATOM 2933 O O . ALA A 1 379 ? -8.248 28.539 27.412 1.00 33.91 379 ALA A O 1
ATOM 2934 N N . ILE A 1 380 ? -9.543 27.678 29.030 1.00 39.97 380 ILE A N 1
ATOM 2935 C CA . ILE A 1 380 ? -10.831 27.978 28.387 1.00 39.97 380 ILE A CA 1
ATOM 2936 C C . ILE A 1 380 ? -11.107 29.497 28.350 1.00 39.97 380 ILE A C 1
ATOM 2938 O O . ILE A 1 380 ? -11.680 30.000 27.380 1.00 39.97 380 ILE A O 1
ATOM 2942 N N . ALA A 1 381 ? -10.626 30.255 29.342 1.00 38.81 381 ALA A N 1
ATOM 2943 C CA . ALA A 1 381 ? -10.756 31.713 29.371 1.00 38.81 381 ALA A CA 1
ATOM 2944 C C . ALA A 1 381 ? -9.949 32.434 28.270 1.00 38.81 381 ALA A C 1
ATOM 2946 O O . ALA A 1 381 ? -10.370 33.495 27.810 1.00 38.81 381 ALA A O 1
ATOM 2947 N N . SER A 1 382 ? -8.852 31.842 27.782 1.00 35.41 382 SER A N 1
ATOM 2948 C CA . SER A 1 382 ? -7.999 32.433 26.734 1.00 35.41 382 SER A CA 1
ATOM 2949 C C . SER A 1 382 ? -8.594 32.328 25.314 1.00 35.41 382 SER A C 1
ATOM 2951 O O . SER A 1 382 ? -8.177 33.034 24.402 1.00 35.41 382 SER A O 1
ATOM 2953 N N . VAL A 1 383 ? -9.623 31.489 25.116 1.00 38.31 383 VAL A N 1
ATOM 2954 C CA . VAL A 1 383 ? -10.291 31.257 23.812 1.00 38.31 383 VAL A CA 1
ATOM 2955 C C . VAL A 1 383 ? -11.664 31.960 23.735 1.00 38.31 383 VAL A C 1
ATOM 2957 O O . VAL A 1 383 ? -12.508 31.648 22.898 1.00 38.31 383 VAL A O 1
ATOM 2960 N N . GLY A 1 384 ? -11.919 32.938 24.613 1.00 34.38 384 GLY A N 1
ATOM 2961 C CA . GLY A 1 384 ? -13.086 33.827 24.518 1.00 34.38 384 GLY A CA 1
ATOM 2962 C C . GLY A 1 384 ? -14.442 33.199 24.871 1.00 34.38 384 GLY A C 1
ATOM 2963 O O . GLY A 1 384 ? -15.482 33.796 24.598 1.00 34.38 384 GLY A O 1
ATOM 2964 N N . LYS A 1 385 ? -14.472 32.019 25.502 1.00 39.00 385 LYS A N 1
ATOM 2965 C CA . LYS A 1 385 ? -15.692 31.437 26.085 1.00 39.00 385 LYS A CA 1
ATOM 2966 C C . LYS A 1 385 ? -15.420 30.996 27.512 1.00 39.00 385 LYS A C 1
ATOM 2968 O O . LYS A 1 385 ? -14.978 29.882 27.737 1.00 39.00 385 LYS A O 1
ATOM 2973 N N . VAL A 1 386 ? -15.707 31.858 28.481 1.00 34.84 386 VAL A N 1
ATOM 2974 C CA . VA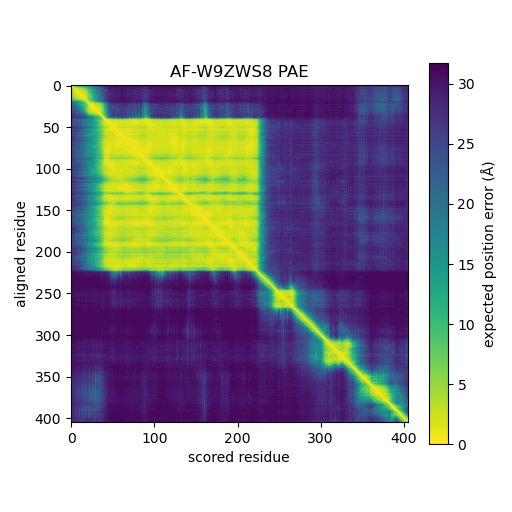L A 1 386 ? -15.556 31.527 29.902 1.00 34.84 386 VAL A CA 1
ATOM 2975 C C . VAL A 1 386 ? -16.768 30.707 30.364 1.00 34.84 386 VA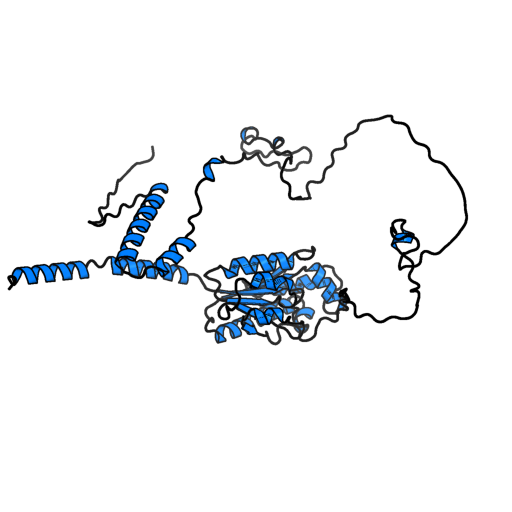L A C 1
ATOM 2977 O O . VAL A 1 386 ? -17.887 31.214 30.382 1.00 34.84 386 VAL A O 1
ATOM 2980 N N . ILE A 1 387 ? -16.550 29.452 30.761 1.00 36.22 387 ILE A N 1
ATOM 2981 C CA . ILE A 1 387 ? -17.496 28.683 31.583 1.00 36.22 387 ILE A CA 1
ATOM 2982 C C . ILE A 1 387 ? -16.871 28.582 32.973 1.00 36.22 387 ILE A C 1
ATOM 2984 O O . ILE A 1 387 ? -15.856 27.912 33.148 1.00 36.22 387 ILE A O 1
ATOM 2988 N N . VAL A 1 388 ? -17.459 29.265 33.957 1.00 32.91 388 VAL A N 1
ATOM 2989 C CA . VAL A 1 388 ? -17.051 29.137 35.362 1.00 32.91 388 VAL A CA 1
ATOM 2990 C C . VAL A 1 388 ? -17.909 28.056 36.006 1.00 32.91 388 VAL A C 1
ATOM 2992 O O . VAL A 1 388 ? -19.126 28.206 36.101 1.00 32.91 388 VAL A O 1
ATOM 2995 N N . VAL A 1 389 ? -17.283 26.973 36.464 1.00 33.09 389 VAL A N 1
ATOM 2996 C CA . VAL A 1 389 ? -17.939 25.971 37.312 1.00 33.09 389 VAL A CA 1
ATOM 2997 C C . VAL A 1 389 ? -17.407 26.150 38.730 1.00 33.09 389 VAL A C 1
ATOM 2999 O O . VAL A 1 389 ? -16.222 25.948 38.979 1.00 33.09 389 VAL A O 1
ATOM 3002 N N . SER A 1 390 ? -18.280 26.563 39.650 1.00 30.23 390 SER A N 1
ATOM 3003 C CA . SER A 1 390 ? -18.000 26.588 41.090 1.00 30.23 390 SER A CA 1
ATOM 3004 C C . SER A 1 390 ? -18.540 25.314 41.740 1.00 30.23 390 SER A C 1
ATOM 3006 O O . SER A 1 390 ? -19.620 24.840 41.378 1.00 30.23 390 SER A O 1
ATOM 3008 N N . SER A 1 391 ? -17.835 24.801 42.751 1.00 32.03 391 SER A N 1
ATOM 3009 C CA . SER A 1 391 ? -18.194 23.616 43.550 1.00 32.03 391 SER A CA 1
ATOM 3010 C C . SER A 1 391 ? -19.484 23.760 44.378 1.00 32.03 391 SER A C 1
ATOM 3012 O O . SER A 1 391 ? -19.862 22.843 45.102 1.00 32.03 391 SER A O 1
ATOM 3014 N N . SER A 1 392 ? -20.188 24.885 44.252 1.00 32.31 392 SER A N 1
ATOM 3015 C CA . SER A 1 392 ? -21.445 25.197 44.940 1.00 32.31 392 SER A CA 1
ATOM 3016 C C . SER A 1 392 ? -22.643 25.461 44.010 1.00 32.31 392 SER A C 1
ATOM 3018 O O . SER A 1 392 ? -23.713 25.821 44.494 1.00 32.31 392 SER A O 1
ATOM 3020 N N . GLY A 1 393 ? -22.515 25.232 42.697 1.00 32.88 393 GLY A N 1
ATOM 3021 C CA . GLY A 1 393 ? -23.630 25.316 41.743 1.00 32.88 393 GLY A CA 1
ATOM 3022 C C . GLY A 1 393 ? -23.264 26.016 40.432 1.00 32.88 393 GLY A C 1
ATOM 3023 O O . GLY A 1 393 ? -22.410 26.900 40.396 1.00 32.88 393 GLY A O 1
ATOM 3024 N N . VAL A 1 394 ? -23.919 25.601 39.343 1.00 33.53 394 VAL A N 1
ATOM 3025 C CA . VAL A 1 394 ? -23.748 26.158 37.991 1.00 33.53 394 VAL A CA 1
ATOM 3026 C C . VAL A 1 394 ? -24.732 27.313 37.799 1.00 33.53 394 VAL A C 1
ATOM 3028 O O . VAL A 1 394 ? -25.941 27.092 37.789 1.00 33.53 394 VAL A O 1
ATOM 3031 N N . SER A 1 395 ? -24.225 28.530 37.602 1.00 31.39 395 SER A N 1
ATOM 3032 C CA . SER A 1 395 ? -25.034 29.686 37.195 1.00 31.39 395 SER A CA 1
ATOM 3033 C C . SER A 1 395 ? -24.717 30.045 35.746 1.00 31.39 395 SER A C 1
ATOM 3035 O O . SER A 1 395 ? -23.579 30.374 35.417 1.00 31.39 395 SER A O 1
ATOM 3037 N N . PHE A 1 396 ? -25.726 29.993 34.874 1.00 33.94 396 PHE A N 1
ATOM 3038 C CA . PHE A 1 396 ? -25.620 30.436 33.484 1.00 33.94 396 PHE A CA 1
ATOM 3039 C C . PHE A 1 396 ? -25.879 31.944 33.395 1.00 33.94 396 PHE A C 1
ATOM 3041 O O . PHE A 1 396 ? -26.962 32.401 33.754 1.00 33.94 396 PHE A O 1
ATOM 3048 N N . PHE A 1 397 ? -24.930 32.711 32.856 1.00 31.78 397 PHE A N 1
ATOM 3049 C CA . PHE A 1 397 ? -25.194 34.069 32.378 1.00 31.78 397 PHE A CA 1
ATOM 3050 C C . PHE A 1 397 ? -25.174 34.070 30.850 1.00 31.78 397 PHE A C 1
ATOM 3052 O O . PHE A 1 397 ? -24.138 33.837 30.232 1.00 31.78 397 PHE A O 1
ATOM 3059 N N . ALA A 1 398 ? -26.328 34.332 30.238 1.00 28.42 398 ALA A N 1
ATOM 3060 C CA . ALA A 1 398 ? -26.431 34.654 28.822 1.00 28.42 398 ALA A CA 1
ATOM 3061 C C . ALA A 1 398 ? -26.450 36.182 28.679 1.00 28.42 398 ALA A C 1
ATOM 3063 O O . ALA A 1 398 ? -27.437 36.817 29.044 1.00 28.42 398 ALA A O 1
ATOM 3064 N N . PHE A 1 399 ? -25.381 36.784 28.151 1.00 29.80 399 PHE A N 1
ATOM 3065 C CA . PHE A 1 399 ? -25.458 38.159 27.651 1.00 29.80 399 PHE A CA 1
ATOM 3066 C C . PHE A 1 399 ? -25.960 38.124 26.208 1.00 29.80 399 PHE A C 1
ATOM 3068 O O . PHE A 1 399 ? -25.279 37.651 25.299 1.00 29.80 399 PHE A O 1
ATOM 3075 N N . GLY A 1 400 ? -27.197 38.579 26.025 1.00 28.88 400 GLY A N 1
ATOM 3076 C CA . GLY A 1 400 ? -27.808 38.768 24.720 1.00 28.88 400 GLY A CA 1
ATOM 3077 C C . GLY A 1 400 ? -27.349 40.067 24.059 1.00 28.88 400 GLY A C 1
ATOM 3078 O O . GLY A 1 400 ? -27.367 41.121 24.684 1.00 28.88 400 GLY A O 1
ATOM 3079 N N . GLY A 1 401 ? -27.038 39.958 22.766 1.00 30.53 401 GLY A N 1
ATOM 3080 C CA . GLY A 1 401 ? -27.213 41.007 21.762 1.00 30.53 401 GLY A CA 1
ATOM 3081 C C . GLY A 1 401 ? -26.064 41.996 21.579 1.00 30.53 401 GLY A C 1
ATOM 3082 O O . GLY A 1 401 ? -25.852 42.848 22.424 1.00 30.53 401 GLY A O 1
ATOM 3083 N N . PHE A 1 402 ? -25.452 41.988 20.390 1.00 27.42 402 PHE A N 1
ATOM 3084 C CA . PHE A 1 402 ? -25.123 43.225 19.674 1.00 27.42 402 PHE A CA 1
ATOM 3085 C C . PHE A 1 402 ? -25.290 43.007 18.161 1.00 27.42 402 PHE A C 1
ATOM 3087 O O . PHE A 1 402 ? -24.741 42.070 17.583 1.00 27.42 402 PHE A O 1
ATOM 3094 N N . ARG A 1 403 ? -26.137 43.850 17.553 1.00 29.17 403 ARG A N 1
ATOM 3095 C CA . ARG A 1 403 ? -26.343 43.982 16.103 1.00 29.17 403 ARG A CA 1
ATOM 3096 C C . ARG A 1 403 ? -25.122 44.675 15.504 1.00 29.17 403 ARG A C 1
ATOM 3098 O O . ARG A 1 403 ? -24.594 45.599 16.114 1.00 29.17 403 ARG A O 1
ATOM 3105 N N . TRP A 1 404 ? -24.742 44.263 14.300 1.00 32.66 404 TRP A N 1
ATOM 3106 C CA . TRP A 1 404 ? -23.848 45.034 13.443 1.00 32.66 404 TRP A CA 1
ATOM 3107 C C . TRP A 1 404 ? -24.582 46.286 12.944 1.00 32.66 404 TRP A C 1
ATOM 3109 O O . TRP A 1 404 ? -25.702 46.179 12.433 1.00 32.66 404 TRP A O 1
ATOM 3119 N N . ALA A 1 405 ? -23.949 47.441 13.125 1.00 32.19 405 ALA A N 1
ATOM 3120 C CA . ALA A 1 405 ? -24.128 48.644 12.325 1.00 32.19 405 ALA A CA 1
ATOM 3121 C C . ALA A 1 405 ? -22.773 48.954 11.691 1.00 32.19 405 ALA A C 1
ATOM 3123 O O . ALA A 1 405 ? -21.763 48.786 12.417 1.00 32.19 405 ALA A O 1
#

Radius of gyration: 34.72 Å; Cα contacts (8 Å, |Δi|>4): 426; chains: 1; bounding box: 102×66×90 Å

Mean predicted aligned error: 21.4 Å

Sequence (405 aa):
MLPDEAIDRAADTLAKFRNNNALNDILDQYAKQLARGQERKPFALAVVDGHGYIFDERFVKDGEEGGSRAAKQLNDTLKDSLRRKGLESCEVMVRMYANLTGLSKTLCKSGLSGAEKRSFSSFAAGFNHSYGLADFIDAGELKENADFKLKAILRLYAENAQCKHIYFAACHDVGYVSDLIPFRGNRERFTLIRTPSLLFHKEFDRLGMNVEELPGVFRHVPLTYAYSTPQSKTSVTNISTSSKGNAVCSLYMRGNCRYGSGCRFSHGDSKTSSQNSTPSPPTVGTSTKNFASDWRHGSTHAANSNIECLPRKEDITDGFVAINADEDRLDAYLPALDPEANSSPPLNISRALSHVTAAENVAEQTAFMDMFAKELIVAIASVGKVIVVSSSGVSFFAFGGFRWA

InterPro domains:
  IPR000571 Zinc finger, CCCH-type [PF00642] (247-268)
  IPR000571 Zinc finger, CCCH-type [PS50103] (243-270)
  IPR000571 Zinc finger, CCCH-type [SM00356] (243-269)
  IPR036855 Zinc finger, CCCH-type superfamily [SSF90229] (247-271)
  IPR057683 Domain of unknown function DUF7923 [PF25540] (38-218)

Nearest PDB structures (foldseek):
  3ewd-assembly1_A  TM=2.612E-01  e=1.558E-01  Plasmodium vivax
  6y3x-assembly1_A  TM=4.384E-01  e=8.006E+00  Francisella tularensis subsp. novicida

Organism: NCBI:txid1089452

pLDDT: mean 70.8, std 25.75, range [26.22, 98.75]

Secondary structure (DSSP, 8-state):
---HHHHHHHHHHHHHHHH--HHHHHHHHHHHHHHHHHSS--EEEEEEETTTSPBPHHHHTTHHHHHHHHHHHHHHHHHHHHHTTT-TTSEEEEEEEE-HHHHHHHHHHTTSS-SSTTTTHHHHHHHHTTSTTEEEEE--SSTTHHHHHHHHHHHHHHS-TTEEEEEEE-TT-GGGHHHHGGGTT-TTTEEEEE-TTS---HHHHTT--EEEE-TTTB-SS--------------------------B-HHHHTT--TTGGG-SSB----------------------------S----S--S-S-GGGSPPGGGSPTT---B-TTSPBPPPP-PPPPGGGG-PPP--HHHHHHHHTT--SHHHHHHHHHHHHHHHHHHHHTTT-----BTTB------------

Solvent-accessible surface area (backbone atoms only — not comparable to full-atom values): 24948 Å² total; per-residue (Å²): 130,82,60,67,69,62,54,52,53,49,51,54,50,50,52,50,54,66,70,64,40,59,63,57,54,49,50,50,49,49,50,49,54,57,44,59,65,61,74,47,84,36,26,28,39,35,45,34,36,45,79,77,62,42,58,25,63,85,24,54,65,48,28,31,67,13,16,25,52,46,43,50,51,44,50,54,53,49,49,55,54,28,46,78,68,77,42,64,83,39,46,73,35,37,44,30,28,21,30,46,48,61,47,10,55,53,32,26,78,63,73,46,35,48,90,46,64,55,43,45,47,46,21,40,52,17,22,36,75,55,42,99,45,34,42,60,41,70,42,44,85,58,84,64,36,29,56,52,51,53,53,53,52,51,58,58,45,74,72,34,88,50,45,61,31,36,38,40,33,53,52,69,47,75,87,52,50,75,77,46,54,90,54,50,56,40,44,85,41,32,33,38,41,51,52,78,32,49,67,73,51,73,71,61,63,75,33,50,46,37,77,45,68,60,86,84,40,43,30,65,64,52,78,86,61,91,75,79,71,86,72,80,77,79,85,76,92,76,91,81,81,92,80,88,62,92,48,67,32,68,45,52,79,66,74,67,48,87,50,67,95,76,40,89,36,45,76,86,88,80,91,81,84,87,85,88,80,87,87,86,86,86,90,83,88,81,94,73,88,81,87,82,78,82,90,84,72,93,66,101,66,95,75,82,74,73,62,87,74,40,53,47,60,88,78,48,60,92,95,59,81,52,58,52,98,84,71,46,78,53,66,60,51,76,80,84,78,72,78,79,79,72,76,74,79,81,84,67,64,73,67,58,57,61,54,64,77,67,58,92,48,71,68,58,53,50,55,50,51,54,52,50,50,53,55,53,45,56,59,38,47,76,73,78,54,77,72,75,80,52,102,86,57,82,74,88,82,83,87,79,86,84,81,90,128